Protein AF-A0A4Q5X4G0-F1 (afdb_monomer_lite)

Foldseek 3Di:
DDDDALLRLLVQLVPQPCLQLQLQLLQVLLLVCLVVLPLCFLPQVDAQDPVNVVSLVVSVQDQVSQQGPLGGQSCSRGRNDPDPSNLSVSLSSPLLSCLVVPDPDLLSLLLVLLSQLSCVQRYSHHNLSNNCSRNPVNSLSNLVSLLCCLACVCVSPVPDDDSSNLSSLLSLLPDPDPSSLVSLVCQLPRHPDPSSVCSSVCLPVPPQVKWKFFWDDDDDDPVVVVVCVVVCVVVVVVVVVVCQCVVFVWTWIWIWGQHPQGIKIWIFTDTNNDTPDIDIDHAGLVQWPDKDKDQPCLCVLQVQLVVLQVQLQVVLVVLVVVQVPDVVGDPVSPVVSVVSNVRSNVSSVCSNVVVVVVSQKIKMWTHGNDDDIIIGTRTGPVSSVVSVVVSVVVSVD

Sequence (397 aa):
MVVDSASEVVDKLRELPDIAALSGLVTRVSLASAVLRRPDLASKFHAPAAESLATLQAAGISAEQAQTPFGNPLTALEHGPEGPAERQLLGALLAIGVSKGLPEGEGGRDALAADLVWLATHTTIDALAFLDAALQEGASGMWEALAHVARDPEAIAPEFGRAEALIAAAAIAVSGSEVAHRARLHLSHAATDSGVRALASGAVTANAERLDGEMSLPPFGPVVTALLTVTLVLFALQVGRVVLRWVLAFKRPASISIGPNGLELNQRTELLGKVLRERSIVVPLGSLVRVTRETRYARVGMYVGLVALVVGSYFGMGLFVDAIRVPGGSASLFGLAVLMMVLGLALDFTFSNAADTVRGKCRMLVVPQRGRVFCLGSLDPARADAMLSTIAEAARA

pLDDT: mean 90.98, std 9.26, range [45.53, 98.56]

Secondary structure (DSSP, 8-state):
-----HHHHHHHHHTSTTHHHHHHHHHHHHHHHHHTT-TTTT-TTSPPPHHHHHHHHHTT--TTTT-BTTB-HHHHHHH---SHHHHHHHHHHHHHHHHHSPPSSHHHHHHHHHHHHHHHHHSS---GGGHHHHHGGGHHHHHHHHHHHHH-HHHH-TT--HHHHHHHHHHHHH---HHHHHHHHHHHHH-SSHHHHHHHTTTTT-----EEEEE-PPPPPHHHHHHHHHTSHHHHHHHHHHHHHHHS--B-EEEEEEETTEEEEEEEEEETTEEEEEEEEEE-GGGEEEEEEEETTTTHHHHHHHHHHHHHHHHHHHHHHHHHHSTT--HHHHHHHHHHHHHHHHHHHHHHHHHHHGGG-EEEEEEESSSPPEEEEEE-HHHHHHHHHHHHHHTT-

Radius of gyration: 32.97 Å; chains: 1; bounding box: 91×42×92 Å

Structure (mmCIF, N/CA/C/O backbone):
data_AF-A0A4Q5X4G0-F1
#
_entry.id   AF-A0A4Q5X4G0-F1
#
loop_
_atom_site.group_PDB
_atom_site.id
_atom_site.type_symbol
_atom_site.label_atom_id
_atom_site.label_alt_id
_atom_site.label_comp_id
_atom_site.label_asym_id
_atom_site.label_entity_id
_atom_site.label_seq_id
_atom_site.pdbx_PDB_ins_code
_atom_site.Cartn_x
_atom_site.Cartn_y
_atom_site.Cartn_z
_atom_site.occupancy
_atom_site.B_iso_or_equiv
_atom_site.auth_seq_id
_atom_site.auth_comp_id
_atom_site.auth_asym_id
_atom_site.auth_atom_id
_atom_site.pdbx_PDB_model_num
ATOM 1 N N . MET A 1 1 ? 11.610 4.024 13.583 1.00 51.12 1 MET A N 1
ATOM 2 C CA . MET A 1 1 ? 10.981 2.935 14.350 1.00 51.12 1 MET A CA 1
ATOM 3 C C . MET A 1 1 ? 10.129 2.172 13.355 1.00 51.12 1 MET A C 1
ATOM 5 O O . MET A 1 1 ? 9.289 2.804 12.723 1.00 51.12 1 MET A O 1
ATOM 9 N N . VAL A 1 2 ? 10.468 0.916 13.069 1.00 54.16 2 VAL A N 1
ATOM 10 C CA . VAL A 1 2 ? 9.677 0.085 12.148 1.00 54.16 2 VAL A CA 1
ATOM 11 C C . VAL A 1 2 ? 8.337 -0.167 12.834 1.00 54.16 2 VAL A C 1
ATOM 13 O O . VAL A 1 2 ? 8.312 -0.386 14.040 1.00 54.16 2 VAL A O 1
ATOM 16 N N . VAL A 1 3 ? 7.236 -0.007 12.106 1.00 70.94 3 VAL A N 1
ATOM 17 C CA . VAL A 1 3 ? 5.911 -0.327 12.637 1.00 70.94 3 VAL A CA 1
ATOM 18 C C . VAL A 1 3 ? 5.802 -1.846 12.611 1.00 70.94 3 VAL A C 1
ATOM 20 O O . VAL A 1 3 ? 5.804 -2.422 11.523 1.00 70.94 3 VAL A O 1
ATOM 23 N N . ASP A 1 4 ? 5.777 -2.472 13.787 1.00 84.81 4 ASP A N 1
ATOM 24 C CA . ASP A 1 4 ? 5.570 -3.916 13.916 1.00 84.81 4 ASP A CA 1
ATOM 25 C C . ASP A 1 4 ? 4.250 -4.306 13.231 1.00 84.81 4 ASP A C 1
ATOM 27 O O . ASP A 1 4 ? 3.275 -3.543 13.213 1.00 84.81 4 ASP A 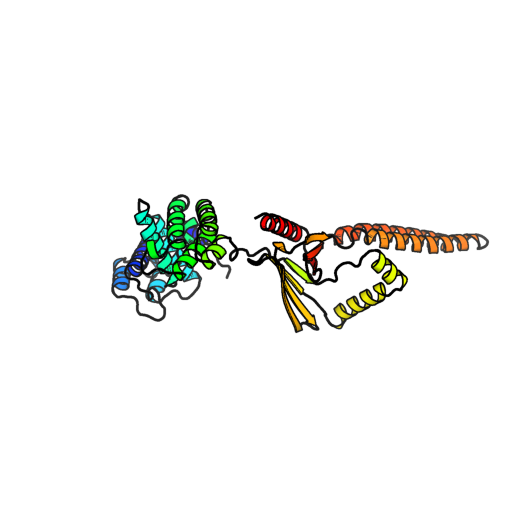O 1
ATOM 31 N N . SER A 1 5 ? 4.224 -5.496 12.631 1.00 92.81 5 SER A N 1
ATOM 32 C CA . SER A 1 5 ? 3.009 -6.010 11.989 1.00 92.81 5 SER A CA 1
ATOM 33 C C . SER A 1 5 ? 1.912 -6.290 13.026 1.00 92.81 5 SER A C 1
ATOM 35 O O . SER A 1 5 ? 2.205 -6.597 14.181 1.00 92.81 5 SER A O 1
ATOM 37 N N . ALA A 1 6 ? 0.637 -6.229 12.625 1.00 94.25 6 ALA A N 1
ATOM 38 C CA . ALA A 1 6 ? -0.484 -6.476 13.540 1.00 94.25 6 ALA A CA 1
ATOM 39 C C . ALA A 1 6 ? -0.409 -7.859 14.218 1.00 94.25 6 ALA A C 1
ATOM 41 O O . ALA A 1 6 ? -0.702 -7.974 15.407 1.00 94.25 6 ALA A O 1
ATOM 42 N N . SER A 1 7 ? 0.037 -8.890 13.489 1.00 95.00 7 SER A N 1
ATOM 43 C CA . SER A 1 7 ? 0.265 -10.233 14.035 1.00 95.00 7 SER A CA 1
ATOM 44 C C . SER A 1 7 ? 1.376 -10.251 15.080 1.00 95.00 7 SER A C 1
ATOM 46 O O . SER A 1 7 ? 1.183 -10.792 16.161 1.00 95.00 7 SER A O 1
ATOM 48 N N . GLU A 1 8 ? 2.502 -9.590 14.805 1.00 96.50 8 GLU A N 1
ATOM 49 C CA . GLU A 1 8 ? 3.636 -9.535 15.731 1.00 96.50 8 GLU A CA 1
ATOM 50 C C . GLU A 1 8 ? 3.281 -8.821 17.042 1.00 96.50 8 GLU A C 1
ATOM 52 O O . GLU A 1 8 ? 3.677 -9.271 18.117 1.00 96.50 8 GLU A O 1
ATOM 57 N N . VAL A 1 9 ? 2.501 -7.735 16.972 1.00 97.25 9 VAL A N 1
ATOM 58 C CA . VAL A 1 9 ? 2.007 -7.033 18.167 1.00 97.25 9 VAL A CA 1
ATOM 59 C C . VAL A 1 9 ? 1.114 -7.953 19.003 1.00 97.25 9 VAL A C 1
ATOM 61 O O . VAL A 1 9 ? 1.312 -8.063 20.212 1.00 97.25 9 VAL A O 1
ATOM 64 N N . VAL A 1 10 ? 0.150 -8.637 18.376 1.00 97.81 10 VAL A N 1
ATOM 65 C CA . VAL A 1 10 ? -0.770 -9.550 19.079 1.00 97.81 10 VAL A CA 1
ATOM 66 C C . VAL A 1 10 ? -0.021 -10.727 19.705 1.00 97.81 10 VAL A C 1
ATOM 68 O O . VAL A 1 10 ? -0.294 -11.062 20.857 1.00 97.81 10 VAL A O 1
ATOM 71 N N . ASP A 1 11 ? 0.938 -11.321 18.996 1.00 97.50 11 ASP A N 1
ATOM 72 C CA . ASP A 1 11 ? 1.715 -12.458 19.497 1.00 97.50 11 ASP A CA 1
ATOM 73 C C . ASP A 1 11 ? 2.580 -12.056 20.700 1.00 97.50 11 ASP A C 1
ATOM 75 O O . ASP A 1 11 ? 2.493 -12.693 21.750 1.00 97.50 11 ASP A O 1
ATOM 79 N N . LYS A 1 12 ? 3.299 -10.926 20.620 1.00 97.25 12 LYS A N 1
ATOM 80 C CA . LYS A 1 12 ? 4.067 -10.377 21.755 1.00 97.25 12 LYS A CA 1
ATOM 81 C C . LYS A 1 12 ? 3.184 -10.086 22.972 1.00 97.25 12 LYS A C 1
ATOM 83 O O . LYS A 1 12 ? 3.607 -10.289 24.107 1.00 97.25 12 LYS A O 1
ATOM 88 N N . LEU A 1 13 ? 1.958 -9.601 22.765 1.00 97.75 13 LEU A N 1
ATOM 89 C CA . LEU A 1 13 ? 1.029 -9.329 23.866 1.00 97.75 13 LEU A CA 1
ATOM 90 C C . LEU A 1 13 ? 0.470 -10.609 24.499 1.00 97.75 13 LEU A C 1
ATOM 92 O O . LEU A 1 13 ? 0.246 -10.631 25.708 1.00 97.75 13 LEU A O 1
ATOM 96 N N . ARG A 1 14 ? 0.263 -11.679 23.723 1.00 97.69 14 ARG A N 1
ATOM 97 C CA . ARG A 1 14 ? -0.199 -12.980 24.242 1.00 97.69 14 ARG A CA 1
ATOM 98 C C . ARG A 1 14 ? 0.809 -13.648 25.178 1.00 97.69 14 ARG A C 1
ATOM 100 O O . ARG A 1 14 ? 0.390 -14.430 26.026 1.00 97.69 14 ARG A O 1
ATOM 107 N N . GLU A 1 15 ? 2.093 -13.327 25.051 1.00 97.56 15 GLU A N 1
ATOM 108 C CA . GLU A 1 15 ? 3.161 -13.837 25.922 1.00 97.56 15 GLU A CA 1
ATOM 109 C C . GLU A 1 15 ? 3.197 -13.164 27.308 1.00 97.56 15 GLU A C 1
ATOM 111 O O . GLU A 1 15 ? 3.888 -13.645 28.208 1.00 97.56 15 GLU A O 1
ATOM 116 N N . LEU A 1 16 ? 2.455 -12.068 27.515 1.00 97.00 16 LEU A N 1
ATOM 117 C CA . LEU A 1 16 ? 2.447 -11.351 28.792 1.00 97.00 16 LEU A CA 1
ATOM 118 C C . LEU A 1 16 ? 1.665 -12.118 29.876 1.00 97.00 16 LEU A C 1
ATOM 120 O O . LEU A 1 16 ? 0.558 -12.593 29.611 1.00 97.00 16 LEU A O 1
ATOM 124 N N . PRO A 1 17 ? 2.165 -12.169 31.127 1.00 96.31 17 PRO A N 1
ATOM 125 C CA . PRO A 1 17 ? 1.520 -12.917 32.210 1.00 96.31 17 PRO A CA 1
ATOM 126 C C . PRO A 1 17 ? 0.115 -12.390 32.545 1.00 96.31 17 PRO A C 1
ATOM 128 O O . PRO A 1 17 ? -0.812 -13.173 32.740 1.00 96.31 17 PRO A O 1
ATOM 131 N N . ASP A 1 18 ? -0.070 -11.068 32.527 1.00 95.94 18 ASP A N 1
ATOM 132 C CA . ASP A 1 18 ? -1.321 -10.405 32.920 1.00 95.94 18 ASP A CA 1
ATOM 133 C C . ASP A 1 18 ? -2.238 -10.074 31.727 1.00 95.94 18 ASP A C 1
ATOM 135 O O . ASP A 1 18 ? -3.196 -9.304 31.849 1.00 95.94 18 ASP A O 1
ATOM 139 N N . ILE A 1 19 ? -1.997 -10.677 30.554 1.00 97.06 19 ILE A N 1
ATOM 140 C CA . ILE A 1 19 ? -2.736 -10.361 29.322 1.00 97.06 19 ILE A CA 1
ATOM 141 C C . ILE A 1 19 ? -4.250 -10.521 29.476 1.00 97.06 19 ILE A C 1
ATOM 143 O O . ILE A 1 19 ? -5.022 -9.740 28.920 1.00 97.06 19 ILE A O 1
ATOM 147 N N . ALA A 1 20 ? -4.715 -11.518 30.233 1.00 96.75 20 ALA A N 1
ATOM 148 C CA . ALA A 1 20 ? -6.142 -11.736 30.450 1.00 96.75 20 ALA A CA 1
ATOM 149 C C . ALA A 1 20 ? -6.799 -10.595 31.235 1.00 96.75 20 ALA A C 1
ATOM 151 O O . ALA A 1 20 ? -7.886 -10.158 30.859 1.00 96.75 20 ALA A O 1
ATOM 152 N N . ALA A 1 21 ? -6.121 -10.088 32.264 1.00 96.31 21 ALA A N 1
ATOM 153 C CA . ALA A 1 21 ? -6.608 -8.970 33.057 1.00 96.31 21 ALA A CA 1
ATOM 154 C C . ALA A 1 21 ? -6.594 -7.671 32.234 1.00 96.31 21 ALA A C 1
ATOM 156 O O . ALA A 1 21 ? -7.606 -6.974 32.172 1.00 96.31 21 ALA A O 1
ATOM 157 N N . LEU A 1 22 ? -5.494 -7.401 31.521 1.00 97.44 22 LEU A N 1
ATOM 158 C CA . LEU A 1 22 ? -5.335 -6.196 30.700 1.00 97.44 22 LEU A CA 1
ATOM 159 C C . LEU A 1 22 ? -6.322 -6.148 29.524 1.00 97.44 22 LEU A C 1
ATOM 161 O O . LEU A 1 22 ? -7.029 -5.157 29.353 1.00 97.44 22 LEU A O 1
ATOM 165 N N . SER A 1 23 ? -6.425 -7.225 28.738 1.00 97.69 23 SER A N 1
ATOM 166 C CA . SER A 1 23 ? -7.367 -7.292 27.605 1.00 97.69 23 SER A CA 1
ATOM 167 C C . SER A 1 23 ? -8.828 -7.218 28.057 1.00 97.69 23 SER A C 1
ATOM 169 O O . SER A 1 23 ? -9.629 -6.524 27.430 1.00 97.69 23 SER A O 1
ATOM 171 N N . GLY A 1 24 ? -9.178 -7.870 29.172 1.00 96.94 24 GLY A N 1
ATOM 172 C CA . GLY A 1 24 ? -10.520 -7.798 29.751 1.00 96.94 24 GLY A CA 1
ATOM 173 C C . GLY A 1 24 ? -10.879 -6.394 30.244 1.00 96.94 24 GLY A C 1
ATOM 174 O O . GLY A 1 24 ? -12.004 -5.939 30.033 1.00 96.94 24 GLY A O 1
ATOM 175 N N . LEU A 1 25 ? -9.922 -5.689 30.852 1.00 96.94 25 LEU A N 1
ATOM 176 C CA . LEU A 1 25 ? -10.090 -4.308 31.297 1.00 96.94 25 LEU A CA 1
ATOM 177 C C . LEU A 1 25 ? -10.302 -3.349 30.119 1.00 96.94 25 LEU A C 1
ATOM 179 O O . LEU A 1 25 ? -11.301 -2.631 30.105 1.00 96.94 25 LEU A O 1
ATOM 183 N N . VAL A 1 26 ? -9.410 -3.378 29.120 1.00 97.44 26 VAL A N 1
ATOM 184 C CA . VAL A 1 26 ? -9.527 -2.540 27.912 1.00 97.44 26 VAL A CA 1
ATOM 185 C C . VAL A 1 26 ? -10.861 -2.802 27.217 1.00 97.44 26 VAL A C 1
ATOM 187 O O . VAL A 1 26 ? -11.591 -1.864 26.922 1.00 97.44 26 VAL A O 1
ATOM 190 N N . THR A 1 27 ? -11.238 -4.072 27.048 1.00 97.69 27 THR A N 1
ATOM 191 C CA . THR A 1 27 ? -12.514 -4.446 26.418 1.00 97.69 27 THR A CA 1
ATOM 192 C C . THR A 1 27 ? -13.712 -3.881 27.167 1.00 97.69 27 THR A C 1
ATOM 194 O O . THR A 1 27 ? -14.591 -3.282 26.554 1.00 97.69 27 THR A O 1
ATOM 197 N N . ARG A 1 28 ? -13.741 -4.015 28.498 1.00 96.19 28 ARG A N 1
ATOM 198 C CA . ARG A 1 28 ? -14.851 -3.512 29.316 1.00 96.19 28 ARG A CA 1
ATOM 199 C C . ARG A 1 28 ? -14.986 -1.995 29.221 1.00 96.19 28 ARG A C 1
ATOM 201 O O . ARG A 1 28 ? -16.094 -1.509 29.030 1.00 96.19 28 ARG A O 1
ATOM 208 N N . VAL A 1 29 ? -13.879 -1.261 29.348 1.00 96.19 29 VAL A N 1
ATOM 209 C CA . VAL A 1 29 ? -13.884 0.209 29.293 1.00 96.19 29 VAL A CA 1
ATOM 210 C C . VAL A 1 29 ? -14.259 0.696 27.892 1.00 96.19 29 VAL A C 1
ATOM 212 O O . VAL A 1 29 ? -15.131 1.553 27.759 1.00 96.19 29 VAL A O 1
ATOM 215 N N . SER A 1 30 ? -13.655 0.132 26.844 1.00 96.75 30 SER A N 1
ATOM 216 C CA . SER A 1 30 ? -13.918 0.536 25.462 1.00 96.75 30 SER A CA 1
ATOM 217 C C . SER A 1 30 ? -15.352 0.238 25.031 1.00 96.75 30 SER A C 1
ATOM 219 O O . SER A 1 30 ? -16.020 1.137 24.527 1.00 96.75 30 SER A O 1
ATOM 221 N N . LEU A 1 31 ? -15.861 -0.975 25.267 1.00 97.12 31 LEU A N 1
ATOM 222 C CA . LEU A 1 31 ? -17.229 -1.322 24.873 1.00 97.12 31 LEU A CA 1
ATOM 223 C C . LEU A 1 31 ? -18.277 -0.566 25.701 1.00 97.12 31 LEU A C 1
ATOM 225 O O . LEU A 1 31 ? -19.275 -0.125 25.143 1.00 97.12 31 LEU A O 1
ATOM 229 N N . ALA A 1 32 ? -18.040 -0.318 26.996 1.00 95.69 32 ALA A N 1
ATOM 230 C CA . ALA A 1 32 ? -18.936 0.530 27.788 1.00 95.69 32 ALA A CA 1
ATOM 231 C C . ALA A 1 32 ? -19.016 1.961 27.225 1.00 95.69 32 ALA A C 1
ATOM 233 O O . ALA A 1 32 ? -20.103 2.528 27.112 1.00 95.69 32 ALA A O 1
ATOM 234 N N . SER A 1 33 ? -17.881 2.534 26.819 1.00 94.81 33 SER A N 1
ATOM 235 C CA . SER A 1 33 ? -17.853 3.842 26.158 1.00 94.81 33 SER A CA 1
ATOM 236 C C . SER A 1 33 ? -18.517 3.832 24.783 1.00 94.81 33 SER A C 1
ATOM 238 O O . SER A 1 33 ? -19.164 4.818 24.435 1.00 94.81 33 SER A O 1
ATOM 240 N N . ALA A 1 34 ? -18.395 2.739 24.023 1.00 96.19 34 ALA A N 1
ATOM 241 C CA . ALA A 1 34 ? -19.068 2.578 22.737 1.00 96.19 34 ALA A CA 1
ATOM 242 C C . ALA A 1 34 ? -20.590 2.574 22.902 1.00 96.19 34 ALA A C 1
ATOM 244 O O . ALA A 1 34 ? -21.273 3.346 22.231 1.00 96.19 34 ALA A O 1
ATOM 245 N N . VAL A 1 35 ? -21.107 1.793 23.856 1.00 96.00 35 VAL A N 1
ATOM 246 C CA . VAL A 1 35 ? -22.540 1.728 24.191 1.00 96.00 35 VAL A CA 1
ATOM 247 C C . VAL A 1 35 ? -23.080 3.096 24.617 1.00 96.00 35 VAL A C 1
ATOM 249 O O . VAL A 1 35 ? -24.188 3.474 24.248 1.00 96.00 35 VAL A O 1
ATOM 252 N N . LEU A 1 36 ? -22.288 3.870 25.365 1.00 95.50 36 LEU A N 1
ATOM 253 C CA . LEU A 1 36 ? -22.647 5.225 25.800 1.00 95.50 36 LEU A CA 1
ATOM 254 C C . LEU A 1 36 ? -22.315 6.316 24.769 1.00 95.50 36 LEU A C 1
ATOM 256 O O . LEU A 1 36 ? -22.555 7.492 25.045 1.00 95.50 36 LEU A O 1
ATOM 260 N N . ARG A 1 37 ? -21.754 5.941 23.611 1.00 94.88 37 ARG A N 1
ATOM 261 C CA . ARG A 1 37 ? -21.344 6.833 22.518 1.00 94.88 37 ARG A CA 1
ATOM 262 C C . ARG A 1 37 ? -20.483 8.011 23.007 1.00 94.88 37 ARG A C 1
ATOM 264 O O . ARG A 1 37 ? -20.737 9.164 22.666 1.00 94.88 37 ARG A O 1
ATOM 271 N N . ARG A 1 38 ? -19.469 7.716 23.831 1.00 92.75 38 ARG A N 1
ATOM 272 C CA . ARG A 1 38 ? -18.552 8.685 24.471 1.00 92.75 38 ARG A CA 1
ATOM 273 C C . ARG A 1 38 ? -17.273 8.921 23.645 1.00 92.75 38 ARG A C 1
ATOM 275 O O . ARG A 1 38 ? -16.342 8.117 23.750 1.00 92.75 38 ARG A O 1
ATOM 282 N N . PRO A 1 39 ? -17.202 9.963 22.787 1.00 92.50 39 PRO A N 1
ATOM 283 C CA . PRO A 1 39 ? -16.061 10.169 21.881 1.00 92.50 39 PRO A CA 1
ATOM 284 C C . PRO A 1 39 ? -14.788 10.619 22.615 1.00 92.50 39 PRO A C 1
ATOM 286 O O . PRO A 1 39 ? -13.704 10.663 22.042 1.00 92.50 39 PRO A O 1
ATOM 289 N N . ASP A 1 40 ? -14.912 10.969 23.892 1.00 90.38 40 ASP A N 1
ATOM 290 C CA . ASP A 1 40 ? -13.842 11.426 24.768 1.00 90.38 40 ASP A CA 1
ATOM 291 C C . ASP A 1 40 ? -13.033 10.287 25.408 1.00 90.38 40 ASP A C 1
ATOM 293 O O . ASP A 1 40 ? -12.063 10.555 26.122 1.00 90.38 40 ASP A O 1
ATOM 297 N N . LEU A 1 41 ? -13.377 9.021 25.131 1.00 90.88 41 LEU A N 1
ATOM 298 C CA . LEU A 1 41 ? -12.594 7.870 25.576 1.00 90.88 41 LEU A CA 1
ATOM 299 C C . LEU A 1 41 ? -11.127 8.010 25.145 1.00 90.88 41 LEU A C 1
ATOM 301 O O . LEU A 1 41 ? -10.825 8.117 23.955 1.00 90.88 41 LEU A O 1
ATOM 305 N N . ALA A 1 42 ? -10.220 7.938 26.125 1.00 84.88 42 ALA A N 1
ATOM 306 C CA . ALA A 1 42 ? -8.780 8.045 25.907 1.00 84.88 42 ALA A CA 1
ATOM 307 C C . ALA A 1 42 ? -8.403 9.318 25.111 1.00 84.88 42 ALA A C 1
ATOM 309 O O . ALA A 1 42 ? -7.521 9.311 24.248 1.00 84.88 42 ALA A O 1
ATOM 310 N N . SER A 1 43 ? -9.101 10.426 25.372 1.00 86.94 43 SER A N 1
ATOM 311 C CA . SER A 1 43 ? -8.778 11.735 24.810 1.00 86.94 43 SER A CA 1
ATOM 312 C C . SER A 1 43 ? -7.747 12.450 25.676 1.00 86.94 43 SER A C 1
ATOM 314 O O . SER A 1 43 ? -7.952 12.642 26.869 1.00 86.94 43 SER A O 1
ATOM 316 N N . LYS A 1 44 ? -6.687 12.974 25.052 1.00 80.88 44 LYS A N 1
ATOM 317 C CA . LYS A 1 44 ? -5.699 13.837 25.729 1.00 80.88 44 LYS A CA 1
ATOM 318 C C . LYS A 1 44 ? -6.286 15.138 26.272 1.00 80.88 44 LYS A C 1
ATOM 320 O O . LYS A 1 44 ? -5.638 15.841 27.042 1.00 80.88 44 LYS A O 1
ATOM 325 N N . PHE A 1 45 ? -7.473 15.507 25.804 1.00 82.69 45 PHE A N 1
ATOM 326 C CA . PHE A 1 45 ? -8.072 16.803 26.086 1.00 82.69 45 PHE A CA 1
ATOM 327 C C . PHE A 1 45 ? -9.165 16.735 27.147 1.00 82.69 45 PHE A C 1
ATOM 329 O O . PHE A 1 45 ? -9.685 17.788 27.512 1.00 82.69 45 PHE A O 1
ATOM 336 N N . HIS A 1 46 ? -9.614 15.546 27.553 1.00 83.00 46 HIS A N 1
ATOM 337 C CA . HIS A 1 46 ? -10.790 15.379 28.410 1.00 83.00 46 HIS A CA 1
ATOM 338 C C . HIS A 1 46 ? -10.436 14.467 29.581 1.00 83.00 46 HIS A C 1
ATOM 340 O O . HIS A 1 46 ? -9.687 13.508 29.424 1.00 83.00 46 HIS A O 1
ATOM 346 N N . ALA A 1 47 ? -10.956 14.786 30.767 1.00 80.94 47 ALA A N 1
ATOM 347 C CA . ALA A 1 47 ? -10.783 13.915 31.918 1.00 80.94 47 ALA A CA 1
ATOM 348 C C . ALA A 1 47 ? -11.539 12.597 31.676 1.00 80.94 47 ALA A C 1
ATOM 350 O O . ALA A 1 47 ? -12.669 12.642 31.182 1.00 80.94 47 ALA A O 1
ATOM 351 N N . PRO A 1 48 ? -10.963 11.440 32.039 1.00 80.38 48 PRO A N 1
ATOM 352 C CA . PRO A 1 48 ? -11.647 10.166 31.893 1.00 80.38 48 PRO A CA 1
ATOM 353 C C . PRO A 1 48 ? -12.936 10.165 32.718 1.00 80.38 48 PRO A C 1
ATOM 355 O O . PRO A 1 48 ? -12.985 10.676 33.842 1.00 80.38 48 PRO A O 1
ATOM 358 N N . ALA A 1 49 ? -13.994 9.575 32.163 1.00 80.81 49 ALA A N 1
ATOM 359 C CA . ALA A 1 49 ? -15.265 9.455 32.860 1.00 80.81 49 ALA A CA 1
ATOM 360 C C . ALA A 1 49 ? -15.087 8.727 34.206 1.00 80.81 49 ALA A C 1
ATOM 362 O O . ALA A 1 49 ? -14.338 7.751 34.304 1.00 80.81 49 ALA A O 1
ATOM 363 N N . ALA A 1 50 ? -15.814 9.168 35.238 1.00 80.25 50 ALA A N 1
ATOM 364 C CA . ALA A 1 50 ? -15.708 8.610 36.590 1.00 80.25 50 ALA A CA 1
ATOM 365 C C . ALA A 1 50 ? -15.941 7.087 36.632 1.00 80.25 50 ALA A C 1
ATOM 367 O O . ALA A 1 50 ? -15.295 6.381 37.400 1.00 80.25 50 ALA A O 1
ATOM 368 N N . GLU A 1 51 ? -16.820 6.569 35.771 1.00 83.25 51 GLU A N 1
ATOM 369 C CA . GLU A 1 51 ? -17.086 5.132 35.621 1.00 83.25 51 GLU A CA 1
ATOM 370 C C . GLU A 1 51 ? -15.879 4.367 35.058 1.00 83.25 51 GLU A C 1
ATOM 372 O O . GLU A 1 51 ? -15.564 3.271 35.529 1.00 83.25 51 GLU A O 1
ATOM 377 N N . SER A 1 52 ? -15.169 4.951 34.087 1.00 83.19 52 SER A N 1
ATOM 378 C CA . SER A 1 52 ? -13.943 4.374 33.529 1.00 83.19 52 SER A CA 1
ATOM 379 C C . SER A 1 52 ? -12.850 4.334 34.592 1.00 83.19 52 SER A C 1
ATOM 381 O O . SER A 1 52 ? -12.248 3.286 34.800 1.00 83.19 52 SER A O 1
ATOM 383 N N . LEU A 1 53 ? -12.664 5.428 35.339 1.00 82.31 53 LEU A N 1
ATOM 384 C CA . LEU A 1 53 ? -11.726 5.484 36.466 1.00 82.31 53 LEU A CA 1
ATOM 385 C C . LEU A 1 53 ? -12.062 4.464 37.560 1.00 82.31 53 LEU A C 1
ATOM 387 O O . LEU A 1 53 ? -11.178 3.746 38.020 1.00 82.31 53 LEU A O 1
ATOM 391 N N . ALA A 1 54 ? -13.334 4.349 37.947 1.00 88.06 54 ALA A N 1
ATOM 392 C CA . ALA A 1 54 ? -13.767 3.360 38.930 1.00 88.06 54 ALA A CA 1
ATOM 393 C C . ALA A 1 54 ? -13.498 1.926 38.446 1.00 88.06 54 ALA A C 1
ATOM 395 O O . ALA A 1 54 ? -13.070 1.077 39.224 1.00 88.06 54 ALA A O 1
ATOM 396 N N . THR A 1 55 ? -13.692 1.663 37.151 1.00 88.25 55 THR A N 1
ATOM 397 C CA . THR A 1 55 ? -13.399 0.359 36.538 1.00 88.25 55 THR A CA 1
ATOM 398 C C . THR A 1 55 ? -11.899 0.053 36.541 1.00 88.25 55 THR A C 1
ATOM 400 O O . THR A 1 55 ? -11.514 -1.073 36.858 1.00 88.25 55 THR A O 1
ATOM 403 N N . LEU A 1 56 ? -11.057 1.047 36.237 1.00 84.50 56 LEU A N 1
ATOM 404 C CA . LEU A 1 56 ? -9.596 0.937 36.297 1.00 84.50 56 LEU A CA 1
ATOM 405 C C . LEU A 1 56 ? -9.125 0.635 37.727 1.00 84.50 56 LEU A C 1
ATOM 407 O O . LEU A 1 56 ? -8.369 -0.309 37.943 1.00 84.50 56 LEU A O 1
ATOM 411 N N . GLN A 1 57 ? -9.642 1.367 38.716 1.00 88.94 57 GLN A N 1
ATOM 412 C CA . GLN A 1 57 ? -9.315 1.166 40.131 1.00 88.94 57 GLN A CA 1
ATOM 413 C C . GLN A 1 57 ? -9.778 -0.203 40.646 1.00 88.94 57 GLN A C 1
ATOM 415 O O . GLN A 1 57 ? -9.035 -0.886 41.351 1.00 88.94 57 GLN A O 1
ATOM 420 N N . ALA A 1 58 ? -10.981 -0.639 40.263 1.00 91.62 58 ALA A N 1
ATOM 421 C CA . ALA A 1 58 ? -11.536 -1.928 40.669 1.00 91.62 58 ALA A CA 1
ATOM 422 C C . ALA A 1 58 ? -10.786 -3.132 40.074 1.00 91.62 58 ALA A C 1
ATOM 424 O O . ALA A 1 58 ? -10.883 -4.231 40.618 1.00 91.62 58 ALA A O 1
ATOM 425 N N . ALA A 1 59 ? -10.041 -2.949 38.978 1.00 91.19 59 ALA A N 1
ATOM 426 C CA . ALA A 1 59 ? -9.239 -4.016 38.386 1.00 91.19 59 ALA A CA 1
ATOM 427 C C . ALA A 1 59 ? -8.048 -4.422 39.269 1.00 91.19 59 ALA A C 1
ATOM 429 O O . ALA A 1 59 ? -7.560 -5.542 39.140 1.00 91.19 59 ALA A O 1
ATOM 430 N N . GLY A 1 60 ? -7.584 -3.534 40.160 1.00 93.19 60 GLY A N 1
ATOM 431 C CA . GLY A 1 60 ? -6.478 -3.813 41.080 1.00 93.19 60 GLY A CA 1
ATOM 432 C C . GLY A 1 60 ? -5.125 -4.053 40.399 1.00 93.19 60 GLY A C 1
ATOM 433 O O . GLY A 1 60 ? -4.219 -4.582 41.036 1.00 93.19 60 GLY A O 1
ATOM 434 N N . ILE A 1 61 ? -4.990 -3.689 39.121 1.00 94.62 61 ILE A N 1
ATOM 435 C CA . ILE A 1 61 ? -3.754 -3.828 38.343 1.00 94.62 61 ILE A CA 1
ATOM 436 C C . ILE A 1 61 ? -2.884 -2.603 38.622 1.00 94.62 61 ILE A C 1
ATOM 438 O O . ILE A 1 61 ? -3.328 -1.471 38.425 1.00 94.62 61 ILE A O 1
ATOM 442 N N . SER A 1 62 ? -1.652 -2.808 39.084 1.00 94.50 62 SER A N 1
ATOM 443 C CA . SER A 1 62 ? -0.720 -1.698 39.285 1.00 94.50 62 SER A CA 1
ATOM 444 C C . SER A 1 62 ? -0.180 -1.175 37.949 1.00 94.50 62 SER A C 1
ATOM 446 O O . SER A 1 62 ? -0.105 -1.902 36.956 1.00 94.50 62 SER A O 1
ATOM 448 N N . ALA A 1 63 ? 0.260 0.087 37.920 1.00 94.06 63 ALA A N 1
ATOM 449 C CA . ALA A 1 63 ? 0.915 0.653 36.739 1.00 94.06 63 ALA A CA 1
ATOM 450 C C . ALA A 1 63 ? 2.140 -0.176 36.306 1.00 94.06 63 ALA A C 1
ATOM 452 O O . ALA A 1 63 ? 2.371 -0.354 35.116 1.00 94.06 63 ALA A O 1
ATOM 453 N N . GLU A 1 64 ? 2.886 -0.738 37.257 1.00 94.88 64 GLU A N 1
ATOM 454 C CA . GLU A 1 64 ? 4.055 -1.582 36.988 1.00 94.88 64 GLU A CA 1
ATOM 455 C C . GLU A 1 64 ? 3.668 -2.908 36.316 1.00 94.88 64 GLU A C 1
ATOM 457 O O . GLU A 1 64 ? 4.329 -3.325 35.367 1.00 94.88 64 GLU A O 1
ATOM 462 N N . GLN A 1 65 ? 2.570 -3.538 36.750 1.00 94.94 65 GLN A N 1
ATOM 463 C CA . GLN A 1 65 ? 2.033 -4.764 36.137 1.00 94.94 65 GLN A CA 1
ATOM 464 C C . GLN A 1 65 ? 1.491 -4.519 34.727 1.00 94.94 65 GLN A C 1
ATOM 466 O O . GLN A 1 65 ? 1.556 -5.387 33.862 1.00 94.94 65 GLN A O 1
ATOM 471 N N . ALA A 1 66 ? 0.965 -3.321 34.481 1.00 96.69 66 ALA A N 1
ATOM 472 C CA . ALA A 1 66 ? 0.440 -2.941 33.180 1.00 96.69 66 ALA A CA 1
ATOM 473 C C . ALA A 1 66 ? 1.534 -2.562 32.163 1.00 96.69 66 ALA A C 1
ATOM 475 O O . ALA A 1 66 ? 1.223 -2.303 31.001 1.00 96.69 66 ALA A O 1
ATOM 476 N N . GLN A 1 67 ? 2.811 -2.517 32.553 1.00 97.81 67 GLN A N 1
ATOM 477 C CA . GLN A 1 67 ? 3.877 -2.105 31.647 1.00 97.81 67 GLN A CA 1
ATOM 478 C C . GLN A 1 67 ? 4.132 -3.155 30.554 1.00 97.81 67 GLN A C 1
ATOM 480 O O . GLN A 1 67 ? 4.490 -4.297 30.831 1.00 97.81 67 GLN A O 1
ATOM 485 N N . THR A 1 68 ? 4.017 -2.745 29.289 1.00 97.12 68 THR A N 1
ATOM 486 C CA . THR A 1 68 ? 4.296 -3.591 28.116 1.00 97.12 68 THR A CA 1
ATOM 487 C C . THR A 1 68 ? 5.420 -2.994 27.255 1.00 97.12 68 THR A C 1
ATOM 489 O O . THR A 1 68 ? 5.768 -1.819 27.427 1.00 97.12 68 THR A O 1
ATOM 492 N N . PRO A 1 69 ? 5.965 -3.744 26.274 1.00 96.19 69 PRO A N 1
ATOM 493 C CA . PRO A 1 69 ? 6.901 -3.196 25.287 1.00 96.19 69 PRO A CA 1
ATOM 494 C C . PRO A 1 69 ? 6.327 -2.047 24.441 1.00 96.19 69 PRO A C 1
ATOM 496 O O . PRO A 1 69 ? 7.088 -1.268 23.873 1.00 96.19 69 PRO A O 1
ATOM 499 N N . PHE A 1 70 ? 4.998 -1.937 24.355 1.00 96.44 70 PHE A N 1
ATOM 500 C CA . PHE A 1 70 ? 4.295 -0.952 23.528 1.00 96.44 70 PHE A CA 1
ATOM 501 C C . PHE A 1 70 ? 3.748 0.241 24.325 1.00 96.44 70 PHE A C 1
ATOM 503 O O . PHE A 1 70 ? 3.124 1.125 23.740 1.00 96.44 70 PHE A O 1
ATOM 510 N N . GLY A 1 71 ? 3.975 0.272 25.643 1.00 96.75 71 GLY A N 1
ATOM 511 C CA . GLY A 1 71 ? 3.481 1.307 26.552 1.00 96.75 71 GLY A CA 1
ATOM 512 C C . GLY A 1 71 ? 2.660 0.740 27.708 1.00 96.75 71 GLY A C 1
ATOM 513 O O . GLY A 1 71 ? 2.693 -0.463 27.982 1.00 96.75 71 GLY A O 1
ATOM 514 N N . ASN A 1 72 ? 1.931 1.618 28.394 1.00 97.62 72 ASN A N 1
ATOM 515 C CA . ASN A 1 72 ? 1.103 1.265 29.542 1.00 97.62 72 ASN A CA 1
ATOM 516 C C . ASN A 1 72 ? -0.384 1.520 29.223 1.00 97.62 72 ASN A C 1
ATOM 518 O O . ASN A 1 72 ? -0.771 2.677 29.046 1.00 97.62 72 ASN A O 1
ATOM 522 N N . PRO A 1 73 ? -1.238 0.482 29.147 1.00 97.00 73 PRO A N 1
ATOM 523 C CA . PRO A 1 73 ? -2.636 0.640 28.772 1.00 97.00 73 PRO A CA 1
ATOM 524 C C . PRO A 1 73 ? -3.453 1.388 29.833 1.00 97.00 73 PRO A C 1
ATOM 526 O O . PRO A 1 73 ? -4.440 2.018 29.468 1.00 97.00 73 PRO A O 1
ATOM 529 N N . LEU A 1 74 ? -3.055 1.372 31.115 1.00 96.06 74 LEU A N 1
ATOM 530 C CA . LEU A 1 74 ? -3.727 2.162 32.156 1.00 96.06 74 LEU A CA 1
ATOM 531 C C . LEU A 1 74 ? -3.489 3.651 31.910 1.00 96.06 74 LEU A C 1
ATOM 533 O O . LEU A 1 74 ? -4.442 4.413 31.766 1.00 96.06 74 LEU A O 1
ATOM 537 N N . THR A 1 75 ? -2.222 4.039 31.746 1.00 95.50 75 THR A N 1
ATOM 538 C CA . THR A 1 75 ? -1.849 5.423 31.438 1.00 95.50 75 THR A CA 1
ATOM 539 C C . THR A 1 75 ? -2.512 5.906 30.150 1.00 95.50 75 THR A C 1
ATOM 541 O O . THR A 1 75 ? -3.053 7.010 30.125 1.00 95.50 75 THR A O 1
ATOM 544 N N . ALA A 1 76 ? -2.527 5.070 29.105 1.00 96.19 76 ALA A N 1
ATOM 545 C CA . ALA A 1 76 ? -3.125 5.409 27.816 1.00 96.19 76 ALA A CA 1
ATOM 546 C C . ALA A 1 76 ? -4.661 5.527 27.873 1.00 96.19 76 ALA A C 1
ATOM 548 O O . ALA A 1 76 ? -5.226 6.348 27.156 1.00 96.19 76 ALA A O 1
ATOM 549 N N . LEU A 1 77 ? -5.353 4.753 28.718 1.00 95.06 77 LEU A N 1
ATOM 550 C CA . LEU A 1 77 ? -6.799 4.912 28.935 1.00 95.06 77 LEU A CA 1
ATOM 551 C C . LEU A 1 77 ? -7.132 6.166 29.756 1.00 95.06 77 LEU A C 1
ATOM 553 O O . LEU A 1 77 ? -8.152 6.802 29.497 1.00 95.06 77 LEU A O 1
ATOM 557 N N . GLU A 1 78 ? -6.287 6.526 30.725 1.00 92.44 78 GLU A N 1
ATOM 558 C CA . GLU A 1 78 ? -6.486 7.697 31.590 1.00 92.44 78 GLU A CA 1
ATOM 559 C C . GLU A 1 78 ? -6.175 9.022 30.888 1.00 92.44 78 GLU A C 1
ATOM 561 O O . GLU A 1 78 ? -6.932 9.980 31.025 1.00 92.44 78 GLU A O 1
ATOM 566 N N . HIS A 1 79 ? -5.071 9.080 30.142 1.00 93.06 79 HIS A N 1
ATOM 567 C CA . HIS A 1 79 ? -4.539 10.321 29.565 1.00 93.06 79 HIS A CA 1
ATOM 568 C C . HIS A 1 79 ? -4.651 10.374 28.038 1.00 93.06 79 HIS A C 1
ATOM 570 O O . HIS A 1 79 ? -4.301 11.380 27.423 1.00 93.06 79 HIS A O 1
ATOM 576 N N . GLY A 1 80 ? -5.129 9.298 27.416 1.00 94.19 80 GLY A N 1
ATOM 577 C CA . GLY A 1 80 ? -5.097 9.111 25.973 1.00 94.19 80 GLY A CA 1
ATOM 578 C C . GLY A 1 80 ? -3.735 8.640 25.453 1.00 94.19 80 GLY A C 1
ATOM 579 O O . GLY A 1 80 ? -2.700 8.985 26.022 1.00 94.19 80 GLY A O 1
ATOM 580 N N . PRO A 1 81 ? -3.696 7.878 24.344 1.00 95.56 81 PRO A N 1
ATOM 581 C CA . PRO A 1 81 ? -2.452 7.329 23.822 1.00 95.56 81 PRO A CA 1
ATOM 582 C C . PRO A 1 81 ? -1.534 8.439 23.299 1.00 95.56 81 PRO A C 1
ATOM 584 O O . PRO A 1 81 ? -1.917 9.269 22.463 1.00 95.56 81 PRO A O 1
ATOM 587 N N . GLU A 1 82 ? -0.285 8.450 23.754 1.00 94.38 82 GLU A N 1
ATOM 588 C CA . GLU A 1 82 ? 0.698 9.471 23.419 1.00 94.38 82 GLU A CA 1
ATOM 589 C C . GLU A 1 82 ? 1.165 9.379 21.967 1.00 94.38 82 GLU A C 1
ATOM 591 O O . GLU A 1 82 ? 1.344 10.413 21.311 1.00 94.38 82 GLU A O 1
ATOM 596 N N . GLY A 1 83 ? 1.283 8.154 21.450 1.00 94.12 83 GLY A N 1
ATOM 597 C CA . GLY A 1 83 ? 1.849 7.857 20.140 1.00 94.12 83 GLY A CA 1
ATOM 598 C C . GLY A 1 83 ? 1.219 6.653 19.430 1.00 94.12 83 GLY A C 1
ATOM 599 O O . GLY A 1 83 ? 0.246 6.065 19.903 1.00 94.12 83 GLY A O 1
ATOM 600 N N . PRO A 1 84 ? 1.760 6.275 18.255 1.00 94.62 84 PRO A N 1
ATOM 601 C CA . PRO A 1 84 ? 1.232 5.166 17.465 1.00 94.62 84 PRO A CA 1
ATOM 602 C C . PRO A 1 84 ? 1.343 3.810 18.177 1.00 94.62 84 PRO A C 1
ATOM 604 O O . PRO A 1 84 ? 0.424 3.013 18.043 1.00 94.62 84 PRO A O 1
ATOM 607 N N . ALA A 1 85 ? 2.403 3.571 18.959 1.00 95.69 85 ALA A N 1
ATOM 608 C CA . ALA A 1 85 ? 2.594 2.309 19.682 1.00 95.69 85 ALA A CA 1
ATOM 609 C C . ALA A 1 85 ? 1.493 2.062 20.728 1.00 95.69 85 ALA A C 1
ATOM 611 O O . ALA A 1 85 ? 0.930 0.975 20.778 1.00 95.69 85 ALA A O 1
ATOM 612 N N . GLU A 1 86 ? 1.104 3.087 21.491 1.00 96.56 86 GLU A N 1
ATOM 613 C CA . GLU A 1 86 ? 0.034 2.959 22.489 1.00 96.56 86 GLU A CA 1
ATOM 614 C C . GLU A 1 86 ? -1.351 2.802 21.850 1.00 96.56 86 GLU A C 1
ATOM 616 O O . GLU A 1 86 ? -2.185 2.057 22.359 1.00 96.56 86 GLU A O 1
ATOM 621 N N . ARG A 1 87 ? -1.596 3.432 20.691 1.00 96.62 87 ARG A N 1
ATOM 622 C CA . ARG A 1 87 ? -2.821 3.170 19.911 1.00 96.62 87 ARG A CA 1
ATOM 623 C C . ARG A 1 87 ? -2.892 1.715 19.451 1.00 96.62 87 ARG A C 1
ATOM 625 O O . ARG A 1 87 ? -3.940 1.089 19.575 1.00 96.62 87 ARG A O 1
ATOM 632 N N . GLN A 1 88 ? -1.773 1.177 18.960 1.00 96.62 88 GLN A N 1
ATOM 633 C CA . GLN A 1 88 ? -1.675 -0.232 18.578 1.00 96.62 88 GLN A CA 1
ATOM 634 C C . GLN A 1 88 ? -1.865 -1.158 19.782 1.00 96.62 88 GLN A C 1
ATOM 636 O O . GLN A 1 88 ? -2.591 -2.139 19.672 1.00 96.62 88 GLN A O 1
ATOM 641 N N . LEU A 1 89 ? -1.281 -0.821 20.936 1.00 97.75 89 LEU A N 1
ATOM 642 C CA . LEU A 1 89 ? -1.461 -1.552 22.189 1.00 97.75 89 LEU A CA 1
ATOM 643 C C . LEU A 1 89 ? -2.941 -1.648 22.579 1.00 97.75 89 LEU A C 1
ATOM 645 O O . LEU A 1 89 ? -3.435 -2.747 22.821 1.00 97.75 89 LEU A O 1
ATOM 649 N N . LEU A 1 90 ? -3.658 -0.520 22.622 1.00 98.25 90 LEU A N 1
ATOM 650 C CA . LEU A 1 90 ? -5.075 -0.502 22.999 1.00 98.25 90 LEU A CA 1
ATOM 651 C C . LEU A 1 90 ? -5.947 -1.257 21.986 1.00 98.25 90 LEU A C 1
ATOM 653 O O . LEU A 1 90 ? -6.788 -2.058 22.391 1.00 98.25 90 LEU A O 1
ATOM 657 N N . GLY A 1 91 ? -5.714 -1.056 20.685 1.00 98.19 91 GLY A N 1
ATOM 658 C CA . GLY A 1 91 ? -6.419 -1.776 19.621 1.00 98.19 91 GLY A CA 1
ATOM 659 C C . GLY A 1 91 ? -6.211 -3.292 19.685 1.00 98.19 91 GLY A C 1
ATOM 660 O O . GLY A 1 91 ? -7.174 -4.059 19.636 1.00 98.19 91 GLY A O 1
ATOM 661 N N . ALA A 1 92 ? -4.967 -3.733 19.880 1.00 98.38 92 ALA A N 1
ATOM 662 C CA . ALA A 1 92 ? -4.627 -5.147 19.995 1.00 98.38 92 ALA A CA 1
ATOM 663 C C . ALA A 1 92 ? -5.195 -5.782 21.276 1.00 98.38 92 ALA A C 1
ATOM 665 O O . ALA A 1 92 ? -5.752 -6.877 21.216 1.00 98.38 92 ALA A O 1
ATOM 666 N N . LEU A 1 93 ? -5.119 -5.100 22.428 1.00 98.50 93 LEU A N 1
ATOM 667 C CA . LEU A 1 93 ? -5.713 -5.584 23.682 1.00 98.50 93 LEU A CA 1
ATOM 668 C C . LEU A 1 93 ? -7.239 -5.707 23.590 1.00 98.50 93 LEU A C 1
ATOM 670 O O . LEU A 1 93 ? -7.792 -6.690 24.090 1.00 98.50 93 LEU A O 1
ATOM 674 N N . LEU A 1 94 ? -7.904 -4.755 22.927 1.00 98.56 94 LEU A N 1
ATOM 675 C CA . LEU A 1 94 ? -9.339 -4.817 22.654 1.00 98.56 94 LEU A CA 1
ATOM 676 C C . LEU A 1 94 ? -9.681 -6.019 21.759 1.00 98.56 94 LEU A C 1
ATOM 678 O O . LEU A 1 94 ? -10.558 -6.804 22.108 1.00 98.56 94 LEU A O 1
ATOM 682 N N . ALA A 1 95 ? -8.950 -6.230 20.660 1.00 98.44 95 ALA A N 1
ATOM 683 C CA . ALA A 1 95 ? -9.162 -7.382 19.779 1.00 98.44 95 ALA A CA 1
ATOM 684 C C . ALA A 1 95 ? -8.935 -8.729 20.500 1.00 98.44 95 ALA A C 1
ATOM 686 O O . ALA A 1 95 ? -9.725 -9.664 20.345 1.00 98.44 95 ALA A O 1
ATOM 687 N N . ILE A 1 96 ? -7.898 -8.828 21.344 1.00 98.50 96 ILE A N 1
ATOM 688 C CA . ILE A 1 96 ? -7.629 -10.019 22.169 1.00 98.50 96 ILE A CA 1
ATOM 689 C C . ILE A 1 96 ? -8.771 -10.262 23.162 1.00 98.50 96 ILE A C 1
ATOM 691 O O . ILE A 1 96 ? -9.196 -11.405 23.332 1.00 98.50 96 ILE A O 1
ATOM 695 N N . GLY A 1 97 ? -9.286 -9.227 23.823 1.00 98.19 97 GLY A N 1
ATOM 696 C CA . GLY A 1 97 ? -10.385 -9.399 24.771 1.00 98.19 97 GLY A CA 1
ATOM 697 C C . GLY A 1 97 ? -11.701 -9.773 24.084 1.00 98.19 97 GLY A C 1
ATOM 698 O O . GLY A 1 97 ? -12.386 -10.680 24.555 1.00 98.19 97 GLY A O 1
ATOM 699 N N . VAL A 1 98 ? -11.987 -9.192 22.913 1.00 98.06 98 VAL A N 1
ATOM 700 C CA . VAL A 1 98 ? -13.104 -9.596 22.042 1.00 98.06 98 VAL A CA 1
ATOM 701 C C . VAL A 1 98 ? -13.013 -11.073 21.658 1.00 98.06 98 VAL A C 1
ATOM 703 O O . VAL A 1 98 ? -14.017 -11.777 21.736 1.00 98.06 98 VAL A O 1
ATOM 706 N N . SER A 1 99 ? -11.821 -11.581 21.323 1.00 97.56 99 SER A N 1
ATOM 707 C CA . SER A 1 99 ? -11.647 -12.996 20.953 1.00 97.56 99 SER A CA 1
ATOM 708 C C . SER A 1 99 ? -12.067 -13.979 22.059 1.00 97.56 99 SER A C 1
ATOM 710 O O . SER A 1 99 ? -12.479 -15.097 21.763 1.00 97.56 99 SER A O 1
ATOM 712 N N . LYS A 1 100 ? -12.015 -13.559 23.333 1.00 97.12 100 LYS A N 1
ATOM 713 C CA . LYS A 1 100 ? -12.404 -14.379 24.494 1.00 97.12 100 LYS A CA 1
ATOM 714 C C . LYS A 1 100 ? -13.896 -14.317 24.817 1.00 97.12 100 LYS A C 1
ATOM 716 O O . LYS A 1 100 ? -14.390 -15.182 25.532 1.00 97.12 100 LYS A O 1
ATOM 721 N N . GLY A 1 101 ? -14.585 -13.283 24.343 1.00 95.56 101 GLY A N 1
ATOM 722 C CA . GLY A 1 101 ? -15.986 -12.994 24.650 1.00 95.56 101 GLY A CA 1
ATOM 723 C C . GLY A 1 101 ? -16.841 -12.853 23.399 1.00 95.56 101 GLY A C 1
ATOM 724 O O . GLY A 1 101 ? -17.764 -12.043 23.391 1.00 95.56 101 GLY A O 1
ATOM 725 N N . LEU A 1 102 ? -16.505 -13.580 22.329 1.00 96.62 102 LEU A N 1
ATOM 726 C CA . LEU A 1 102 ? -17.213 -13.468 21.062 1.00 96.62 102 LEU A CA 1
ATOM 727 C C . LEU A 1 102 ? -18.676 -13.915 21.247 1.00 96.62 102 LEU A C 1
ATOM 729 O O . LEU A 1 102 ? -18.907 -15.044 21.685 1.00 96.62 102 LEU A O 1
ATOM 733 N N . PRO A 1 103 ? -19.665 -13.071 20.914 1.00 96.62 103 PRO A N 1
ATOM 734 C CA . PRO A 1 103 ? -21.061 -13.434 21.069 1.00 96.62 103 PRO A CA 1
ATOM 735 C C . PRO A 1 103 ? -21.443 -14.590 20.140 1.00 96.62 103 PRO A C 1
ATOM 737 O O . PRO A 1 103 ? -20.978 -14.705 18.995 1.00 96.62 103 PRO A O 1
ATOM 740 N N . GLU A 1 104 ? -22.325 -15.445 20.650 1.00 93.94 104 GLU A N 1
ATOM 741 C CA . GLU A 1 104 ? -22.987 -16.476 19.863 1.00 93.94 104 GLU A CA 1
ATOM 742 C C . GLU A 1 104 ? -24.131 -15.854 19.053 1.00 93.94 104 GLU A C 1
ATOM 744 O O . GLU A 1 104 ? -24.896 -15.026 19.549 1.00 93.94 104 GLU A O 1
ATOM 749 N N . GLY A 1 105 ? -24.257 -16.272 17.794 1.00 95.38 105 GLY A N 1
ATOM 750 C CA . GLY A 1 105 ? -25.292 -15.781 16.886 1.00 95.38 105 GLY A CA 1
ATOM 751 C C . GLY A 1 105 ? -24.922 -14.507 16.123 1.00 95.38 105 GLY A C 1
ATOM 752 O O . GLY A 1 105 ? -23.987 -13.782 16.455 1.00 95.38 105 GLY A O 1
ATOM 753 N N . GLU A 1 106 ? -25.670 -14.267 15.051 1.00 95.31 106 GLU A N 1
ATOM 754 C CA . GLU A 1 106 ? -25.441 -13.179 14.094 1.00 95.31 106 GLU A CA 1
ATOM 755 C C . GLU A 1 106 ? -25.725 -11.804 14.711 1.00 95.31 106 GLU A C 1
ATOM 757 O O . GLU A 1 106 ? -24.835 -10.965 14.756 1.00 95.31 106 GLU A O 1
ATOM 762 N N . GLY A 1 107 ? -26.899 -11.614 15.325 1.00 96.56 107 GLY A N 1
ATOM 763 C CA . GLY A 1 107 ? -27.276 -10.316 15.902 1.00 96.56 107 GLY A CA 1
ATOM 764 C C . GLY A 1 107 ? -26.350 -9.832 17.025 1.00 96.56 107 GLY A C 1
ATOM 765 O O . GLY A 1 107 ? -26.106 -8.636 17.155 1.00 96.56 107 GLY A O 1
ATOM 766 N N . GLY A 1 108 ? -25.777 -10.749 17.813 1.00 97.56 108 GLY A N 1
ATOM 767 C CA . GLY A 1 108 ? -24.770 -10.388 18.814 1.00 97.56 108 GLY A CA 1
ATOM 768 C C . GLY A 1 108 ? -23.459 -9.915 18.180 1.00 97.56 108 GLY A C 1
ATOM 769 O O . GLY A 1 108 ? -22.828 -8.986 18.683 1.00 97.56 108 GLY A O 1
ATOM 770 N N . ARG A 1 109 ? -23.057 -10.524 17.058 1.00 97.56 109 ARG A N 1
ATOM 771 C CA . ARG A 1 109 ? -21.861 -10.119 16.306 1.00 97.56 109 ARG A CA 1
ATOM 772 C C . ARG A 1 109 ? -22.072 -8.809 15.567 1.00 97.56 109 ARG A C 1
ATOM 774 O O . ARG A 1 109 ? -21.146 -8.012 15.561 1.00 97.56 109 ARG A O 1
ATOM 781 N N . ASP A 1 110 ? -23.262 -8.562 15.027 1.00 97.75 110 ASP A N 1
ATOM 782 C CA . ASP A 1 110 ? -23.614 -7.282 14.406 1.00 97.75 110 ASP A CA 1
ATOM 783 C C . ASP A 1 110 ? -23.544 -6.135 15.420 1.00 97.75 110 ASP A C 1
ATOM 785 O O . ASP A 1 110 ? -22.914 -5.114 15.150 1.00 97.75 110 ASP A O 1
ATOM 789 N N . ALA A 1 111 ? -24.098 -6.327 16.624 1.00 97.62 111 ALA A N 1
ATOM 790 C CA . ALA A 1 111 ? -24.004 -5.340 17.699 1.00 97.62 111 ALA A CA 1
ATOM 791 C C . ALA A 1 111 ? -22.545 -5.072 18.110 1.00 97.62 111 ALA A C 1
ATOM 793 O O . ALA A 1 111 ? -22.128 -3.920 18.227 1.00 97.62 111 ALA A O 1
ATOM 794 N N . LEU A 1 112 ? -21.739 -6.128 18.264 1.00 98.19 112 LEU A N 1
ATOM 795 C CA . LEU A 1 112 ? -20.321 -5.979 18.586 1.00 98.19 112 LEU A CA 1
ATOM 796 C C . LEU A 1 112 ? -19.533 -5.310 17.447 1.00 98.19 112 LEU A C 1
ATOM 798 O O . LEU A 1 112 ? -18.699 -4.446 17.708 1.00 98.19 112 LEU A O 1
ATOM 802 N N . ALA A 1 113 ? -19.793 -5.675 16.191 1.00 98.31 113 ALA A N 1
ATOM 803 C CA . ALA A 1 113 ? -19.171 -5.054 15.025 1.00 98.31 113 ALA A CA 1
ATOM 804 C C . ALA A 1 113 ? -19.511 -3.563 14.955 1.00 98.31 113 ALA A C 1
ATOM 806 O O . ALA A 1 113 ? -18.624 -2.753 14.685 1.00 98.31 113 ALA A O 1
ATOM 807 N N . ALA A 1 114 ? -20.756 -3.192 15.264 1.00 98.38 114 ALA A N 1
ATOM 808 C CA . ALA A 1 114 ? -21.159 -1.800 15.365 1.00 98.38 114 ALA A CA 1
ATOM 809 C C . ALA A 1 114 ? -20.333 -1.064 16.428 1.00 98.38 114 ALA A C 1
ATOM 811 O O . ALA A 1 114 ? -19.701 -0.056 16.120 1.00 98.38 114 ALA A O 1
ATOM 812 N N . ASP A 1 115 ? -20.238 -1.593 17.647 1.00 98.44 115 ASP A N 1
ATOM 813 C CA . ASP A 1 115 ? -19.463 -0.950 18.713 1.00 98.44 115 ASP A CA 1
ATOM 814 C C . ASP A 1 115 ? -17.974 -0.794 18.364 1.00 98.44 115 ASP A C 1
ATOM 816 O O . ASP A 1 115 ? -17.383 0.257 18.628 1.00 98.44 115 ASP A O 1
ATOM 820 N N . LEU A 1 116 ? -17.368 -1.790 17.711 1.00 98.50 116 LEU A N 1
ATOM 821 C CA . LEU A 1 116 ? -15.978 -1.707 17.250 1.00 98.50 116 LEU A CA 1
ATOM 822 C C . LEU A 1 116 ? -15.787 -0.669 16.135 1.00 98.50 116 LEU A C 1
ATOM 824 O O . LEU A 1 116 ? -14.813 0.084 16.167 1.00 98.50 116 LEU A O 1
ATOM 828 N N . VAL A 1 117 ? -16.709 -0.596 15.171 1.00 98.50 117 VAL A N 1
ATOM 829 C CA . VAL A 1 117 ? -16.677 0.415 14.102 1.00 98.50 117 VAL A CA 1
ATOM 830 C C . VAL A 1 117 ? -16.882 1.812 14.672 1.00 98.50 117 VAL A C 1
ATOM 832 O O . VAL A 1 117 ? -16.179 2.742 14.273 1.00 98.50 117 VAL A O 1
ATOM 835 N N . TRP A 1 118 ? -17.789 1.971 15.635 1.00 98.38 118 TRP A N 1
ATOM 836 C CA . TRP A 1 118 ? -18.006 3.242 16.310 1.00 98.38 118 TRP A CA 1
ATOM 837 C C . TRP A 1 118 ? -16.738 3.704 17.038 1.00 98.38 118 TRP A C 1
ATOM 839 O O . TRP A 1 118 ? -16.309 4.844 16.854 1.00 98.38 118 TRP A O 1
ATOM 849 N N . LEU A 1 119 ? -16.077 2.813 17.790 1.00 98.00 119 LEU A N 1
ATOM 850 C CA . LEU A 1 119 ? -14.809 3.121 18.461 1.00 98.00 119 LEU A CA 1
ATOM 851 C C . LEU A 1 119 ? -13.725 3.551 17.471 1.00 98.00 119 LEU A C 1
ATOM 853 O O . LEU A 1 119 ? -13.090 4.583 17.687 1.00 98.00 119 LEU A O 1
ATOM 857 N N . ALA A 1 120 ? -13.554 2.812 16.374 1.00 97.88 120 ALA A N 1
ATOM 858 C CA . ALA A 1 120 ? -12.565 3.133 15.348 1.00 97.88 120 ALA A CA 1
ATOM 859 C C . ALA A 1 120 ? -12.874 4.451 14.610 1.00 97.88 120 ALA A C 1
ATOM 861 O O . ALA A 1 120 ? -11.961 5.133 14.148 1.00 97.88 120 ALA A O 1
ATOM 862 N N . THR A 1 121 ? -14.153 4.822 14.506 1.00 97.69 121 THR A N 1
ATOM 863 C CA . THR A 1 121 ? -14.597 6.046 13.821 1.00 97.69 121 THR A CA 1
ATOM 864 C C . THR A 1 121 ? -14.466 7.284 14.713 1.00 97.69 121 THR A C 1
ATOM 866 O O . THR A 1 121 ? -14.061 8.344 14.236 1.00 97.69 121 THR A O 1
ATOM 869 N N . HIS A 1 122 ? -14.799 7.163 16.003 1.00 97.12 122 HIS A N 1
ATOM 870 C CA . HIS A 1 122 ? -14.981 8.309 16.908 1.00 97.12 122 HIS A CA 1
ATOM 871 C C . HIS A 1 122 ? -13.922 8.430 18.004 1.00 97.12 122 HIS A C 1
ATOM 873 O O . HIS A 1 122 ? -13.926 9.410 18.745 1.00 97.12 122 HIS A O 1
ATOM 879 N N . THR A 1 123 ? -13.010 7.465 18.118 1.00 96.12 123 THR A N 1
ATOM 880 C CA . THR A 1 123 ? -11.944 7.465 19.129 1.00 96.12 123 THR A CA 1
ATOM 881 C C . THR A 1 123 ? -10.582 7.174 18.498 1.00 96.12 123 THR A C 1
ATOM 883 O O . THR A 1 123 ? -10.441 7.025 17.288 1.00 96.12 123 THR A O 1
ATOM 886 N N . THR A 1 124 ? -9.538 7.109 19.324 1.00 94.75 124 THR A N 1
ATOM 887 C CA . THR A 1 124 ? -8.190 6.722 18.876 1.00 94.75 124 THR A CA 1
ATOM 888 C C . THR A 1 124 ? -7.918 5.218 18.977 1.00 94.75 124 THR A C 1
ATOM 890 O O . THR A 1 124 ? -6.811 4.782 18.650 1.00 94.75 124 THR A O 1
ATOM 893 N N . ILE A 1 125 ? -8.901 4.436 19.439 1.00 96.88 125 ILE A N 1
ATOM 894 C CA . ILE A 1 125 ? -8.794 2.994 19.658 1.00 96.88 125 ILE A CA 1
ATOM 895 C C . ILE A 1 125 ? -9.421 2.268 18.468 1.00 96.88 125 ILE A C 1
ATOM 897 O O . ILE A 1 125 ? -10.633 2.307 18.275 1.00 96.88 125 ILE A O 1
ATOM 901 N N . ASP A 1 126 ? -8.588 1.565 17.704 1.00 97.69 126 ASP A N 1
ATOM 902 C CA . ASP A 1 126 ? -9.007 0.767 16.552 1.00 97.69 126 ASP A CA 1
ATOM 903 C C . ASP A 1 126 ? -8.565 -0.692 16.727 1.00 97.69 126 ASP A C 1
ATOM 905 O O . ASP A 1 126 ? -7.378 -1.017 16.647 1.00 97.69 126 ASP A O 1
ATOM 909 N N . ALA A 1 127 ? -9.531 -1.575 16.983 1.00 98.25 127 ALA A N 1
ATOM 910 C CA . ALA A 1 127 ? -9.303 -3.016 17.070 1.00 98.25 127 ALA A CA 1
ATOM 911 C C . ALA A 1 127 ? -9.401 -3.732 15.717 1.00 98.25 127 ALA A C 1
ATOM 913 O O . ALA A 1 127 ? -8.948 -4.873 15.608 1.00 98.25 127 ALA A O 1
ATOM 914 N N . LEU A 1 128 ? -9.978 -3.095 14.691 1.00 98.19 128 LEU A N 1
ATOM 915 C CA . LEU A 1 128 ? -10.328 -3.742 13.426 1.00 98.19 128 LEU A CA 1
ATOM 916 C C . LEU A 1 128 ? -9.082 -4.272 12.706 1.00 98.19 128 LEU A C 1
ATOM 918 O O . LEU A 1 128 ? -9.091 -5.387 12.188 1.00 98.19 128 LEU A O 1
ATOM 922 N N . ALA A 1 129 ? -7.977 -3.524 12.768 1.00 96.44 129 ALA A N 1
ATOM 923 C CA . ALA A 1 129 ? -6.686 -3.914 12.198 1.00 96.44 129 ALA A CA 1
ATOM 924 C C . ALA A 1 129 ? -6.053 -5.169 12.842 1.00 96.44 129 ALA A C 1
ATOM 926 O O . ALA A 1 129 ? -5.123 -5.743 12.277 1.00 96.44 129 ALA A O 1
ATOM 927 N N . PHE A 1 130 ? -6.535 -5.600 14.012 1.00 98.06 130 PHE A N 1
ATOM 928 C CA . PHE A 1 130 ? -5.970 -6.709 14.789 1.00 98.06 130 PHE A CA 1
ATOM 929 C C . PHE A 1 130 ? -6.881 -7.942 14.846 1.00 98.06 130 PHE A C 1
ATOM 931 O O . PHE A 1 130 ? -6.482 -8.964 15.410 1.00 98.06 130 PHE A O 1
ATOM 938 N N . LEU A 1 131 ? -8.084 -7.880 14.263 1.00 98.06 131 LEU A N 1
ATOM 939 C CA . LEU A 1 131 ? -9.079 -8.952 14.364 1.00 98.06 131 LEU A CA 1
ATOM 940 C C . LEU A 1 131 ? -8.596 -10.274 13.757 1.00 98.06 131 LEU A C 1
ATOM 942 O O . LEU A 1 131 ? -8.773 -11.312 14.388 1.00 98.06 131 LEU A O 1
ATOM 946 N N . ASP A 1 132 ? -7.934 -10.252 12.596 1.00 97.56 132 ASP A N 1
ATOM 947 C CA . ASP A 1 132 ? -7.413 -11.478 11.966 1.00 97.56 132 ASP A CA 1
ATOM 948 C C . ASP A 1 132 ? -6.422 -12.210 12.885 1.00 97.56 132 ASP A C 1
ATOM 950 O O . ASP A 1 132 ? -6.539 -13.413 13.116 1.00 97.56 132 ASP A O 1
ATOM 954 N N . ALA A 1 133 ? -5.470 -11.474 13.465 1.00 97.38 133 ALA A N 1
ATOM 955 C CA . ALA A 1 133 ? -4.462 -12.042 14.357 1.00 97.38 133 ALA A CA 1
ATOM 956 C C . ALA A 1 133 ? -5.060 -12.511 15.698 1.00 97.38 133 ALA A C 1
ATOM 958 O O . ALA A 1 133 ? -4.667 -13.551 16.244 1.00 97.38 133 ALA A O 1
ATOM 959 N N . ALA A 1 134 ? -6.019 -11.751 16.236 1.00 97.81 134 ALA A N 1
ATOM 960 C CA . ALA A 1 134 ? -6.621 -12.019 17.535 1.00 97.81 134 ALA A CA 1
ATOM 961 C C . ALA A 1 134 ? -7.660 -13.152 17.500 1.00 97.81 134 ALA A C 1
ATOM 963 O O . ALA A 1 134 ? -7.644 -13.996 18.395 1.00 97.81 134 ALA A O 1
ATOM 964 N N . LEU A 1 135 ? -8.536 -13.198 16.490 1.00 97.19 135 LEU A N 1
ATOM 965 C CA . LEU A 1 135 ? -9.626 -14.177 16.403 1.00 97.19 135 LEU A CA 1
ATOM 966 C C . LEU A 1 135 ? -9.247 -15.446 15.626 1.00 97.19 135 LEU A C 1
ATOM 968 O O . LEU A 1 135 ? -9.903 -16.469 15.819 1.00 97.19 135 LEU A O 1
ATOM 972 N N . GLN A 1 136 ? -8.214 -15.406 14.774 1.00 94.81 136 GLN A N 1
ATOM 973 C CA . GLN A 1 136 ? -7.798 -16.538 13.936 1.00 94.81 136 GLN A CA 1
ATOM 974 C C . GLN A 1 136 ? -9.000 -17.134 13.169 1.00 94.81 136 GLN A C 1
ATOM 976 O O . GLN A 1 136 ? -9.697 -16.416 12.454 1.00 94.81 136 GLN A O 1
ATOM 981 N N . GLU A 1 137 ? -9.297 -18.425 13.339 1.00 92.75 137 GLU A N 1
ATOM 982 C CA . GLU A 1 137 ? -10.425 -19.107 12.684 1.00 92.75 137 GLU A CA 1
ATOM 983 C C . GLU A 1 137 ? -11.795 -18.493 13.044 1.00 92.75 137 GLU A C 1
ATOM 985 O O . GLU A 1 137 ? -12.729 -18.511 12.236 1.00 92.75 137 GLU A O 1
ATOM 990 N N . GLY A 1 138 ? -11.906 -17.874 14.225 1.00 92.75 138 GLY A N 1
ATOM 991 C CA . GLY A 1 138 ? -13.114 -17.194 14.699 1.00 92.75 138 GLY A CA 1
ATOM 992 C C . GLY A 1 138 ? -13.410 -15.858 14.008 1.00 92.75 138 GLY A C 1
ATOM 993 O O . GLY A 1 138 ? -14.488 -15.300 14.213 1.00 92.75 138 GLY A O 1
ATOM 994 N N . ALA A 1 139 ? -12.498 -15.338 13.178 1.00 95.75 139 ALA A N 1
ATOM 995 C CA . ALA A 1 139 ? -12.654 -14.031 12.534 1.00 95.75 139 ALA A CA 1
ATOM 996 C C . ALA A 1 139 ? -13.788 -14.001 11.494 1.00 95.75 139 ALA A C 1
ATOM 998 O O . ALA A 1 139 ? -14.369 -12.948 11.237 1.00 95.75 139 ALA A O 1
ATOM 999 N N . SER A 1 140 ? -14.140 -15.158 10.925 1.00 96.38 140 SER A N 1
ATOM 1000 C CA . SER A 1 140 ? -15.116 -15.296 9.835 1.00 96.38 140 SER A CA 1
ATOM 1001 C C . SER A 1 140 ? -16.446 -14.590 10.123 1.00 96.38 140 SER A C 1
ATOM 1003 O O . SER A 1 140 ? -16.857 -13.713 9.366 1.00 96.38 140 SER A O 1
ATOM 1005 N N . GLY A 1 141 ? -17.079 -14.904 11.258 1.00 96.31 141 GLY A N 1
ATOM 1006 C CA . GLY A 1 141 ? -18.370 -14.310 11.619 1.00 96.31 141 GLY A CA 1
ATOM 1007 C C . GLY A 1 141 ? -18.288 -12.816 11.946 1.00 96.31 141 GLY A C 1
ATOM 1008 O O . GLY A 1 141 ? -19.282 -12.111 11.822 1.00 96.31 141 GLY A O 1
ATOM 1009 N N . MET A 1 142 ? -17.113 -12.320 12.346 1.00 98.06 142 MET A N 1
ATOM 1010 C CA . MET A 1 142 ? -16.902 -10.894 12.599 1.00 98.06 142 MET A CA 1
ATOM 1011 C C . MET A 1 142 ? -16.766 -10.108 11.289 1.00 98.06 142 MET A C 1
ATOM 1013 O O . MET A 1 142 ? -17.319 -9.019 11.161 1.00 98.06 142 MET A O 1
ATOM 1017 N N . TRP A 1 143 ? -16.080 -10.666 10.287 1.00 97.94 143 TRP A N 1
ATOM 1018 C CA . TRP A 1 143 ? -15.969 -10.039 8.966 1.00 97.94 143 TRP A CA 1
ATOM 1019 C C . TRP A 1 143 ? -17.303 -9.987 8.218 1.00 97.94 143 TRP A C 1
ATOM 1021 O O . TRP A 1 143 ? -17.560 -9.017 7.507 1.00 97.94 143 TRP A O 1
ATOM 1031 N N . GLU A 1 144 ? -18.163 -10.990 8.399 1.00 97.25 144 GLU A N 1
ATOM 1032 C CA . GLU A 1 144 ? -19.539 -10.971 7.885 1.00 97.25 144 GLU A CA 1
ATOM 1033 C C . GLU A 1 144 ? -20.364 -9.849 8.534 1.00 97.25 144 GLU A C 1
ATOM 1035 O O . GLU A 1 144 ? -20.957 -9.044 7.816 1.00 97.25 144 GLU A O 1
ATOM 1040 N N . ALA A 1 145 ? -20.302 -9.718 9.863 1.00 97.94 145 ALA A N 1
ATOM 1041 C CA . ALA A 1 145 ? -20.972 -8.643 10.598 1.00 97.94 145 ALA A CA 1
ATOM 1042 C C . ALA A 1 145 ? -20.477 -7.243 10.180 1.00 97.94 145 ALA A C 1
ATOM 1044 O O . ALA A 1 145 ? -21.264 -6.337 9.903 1.00 97.94 145 ALA A O 1
ATOM 1045 N N . LEU A 1 146 ? -19.161 -7.062 10.016 1.00 98.19 146 LEU A N 1
ATOM 1046 C CA . LEU A 1 146 ? -18.594 -5.817 9.481 1.00 98.19 146 LEU A CA 1
ATOM 1047 C C . LEU A 1 146 ? -19.076 -5.523 8.055 1.00 98.19 146 LEU A C 1
ATOM 1049 O O . LEU A 1 146 ? -19.262 -4.361 7.690 1.00 98.19 146 LEU A O 1
ATOM 1053 N N . ALA A 1 147 ? -19.306 -6.552 7.238 1.00 97.50 147 ALA A N 1
ATOM 1054 C CA . ALA A 1 147 ? -19.833 -6.377 5.891 1.00 97.50 147 ALA A CA 1
ATOM 1055 C C . ALA A 1 147 ? -21.299 -5.927 5.887 1.00 97.50 147 ALA A C 1
ATOM 1057 O O . ALA A 1 147 ? -21.721 -5.273 4.930 1.00 97.50 147 ALA A O 1
ATOM 1058 N N . HIS A 1 148 ? -22.072 -6.256 6.926 1.00 97.38 148 HIS A N 1
ATOM 1059 C CA . HIS A 1 148 ? -23.410 -5.705 7.131 1.00 97.38 148 HIS A CA 1
ATOM 1060 C C . HIS A 1 148 ? -23.337 -4.219 7.482 1.00 97.38 148 HIS A C 1
ATOM 1062 O O . HIS A 1 148 ? -23.954 -3.417 6.782 1.00 97.38 148 HIS A O 1
ATOM 1068 N N . VAL A 1 149 ? -22.479 -3.840 8.438 1.00 97.81 149 VAL A N 1
ATOM 1069 C CA . VAL A 1 149 ? -22.238 -2.428 8.796 1.00 97.81 149 VAL A CA 1
ATOM 1070 C C . VAL A 1 149 ? -21.778 -1.605 7.584 1.00 97.81 149 VAL A C 1
ATOM 1072 O O . VAL A 1 149 ? -22.262 -0.501 7.359 1.00 97.81 149 VAL A O 1
ATOM 1075 N N . ALA A 1 150 ? -20.876 -2.143 6.756 1.00 97.69 150 ALA A N 1
ATOM 1076 C CA . ALA A 1 150 ? -20.390 -1.461 5.554 1.00 97.69 150 ALA A CA 1
ATOM 1077 C C . ALA A 1 150 ? -21.469 -1.273 4.472 1.00 97.69 150 ALA A C 1
ATOM 1079 O O . ALA A 1 150 ? -21.387 -0.341 3.670 1.00 97.69 150 ALA A O 1
ATOM 1080 N N . ARG A 1 151 ? -22.448 -2.182 4.401 1.00 96.94 151 ARG A N 1
ATOM 1081 C CA . ARG A 1 151 ? -23.488 -2.189 3.364 1.00 96.94 151 ARG A CA 1
ATOM 1082 C C . ARG A 1 151 ? -24.664 -1.298 3.724 1.00 96.94 151 ARG A C 1
ATOM 1084 O O . ARG A 1 151 ? -25.145 -0.573 2.858 1.00 96.94 151 ARG A O 1
ATOM 1091 N N . ASP A 1 152 ? -25.129 -1.416 4.960 1.00 96.38 152 ASP A N 1
ATOM 1092 C CA . ASP A 1 152 ? -26.326 -0.751 5.460 1.00 96.38 152 ASP A CA 1
ATOM 1093 C C . ASP A 1 152 ? -26.114 -0.337 6.926 1.00 96.38 152 ASP A C 1
ATOM 1095 O O . ASP A 1 152 ? -26.602 -0.998 7.847 1.00 96.38 152 ASP A O 1
ATOM 1099 N N . PRO A 1 153 ? -25.311 0.716 7.164 1.00 96.75 153 PRO A N 1
ATOM 1100 C CA . PRO A 1 153 ? -24.949 1.139 8.515 1.00 96.75 153 PRO A CA 1
ATOM 1101 C C . PRO A 1 153 ? -26.177 1.498 9.365 1.00 96.75 153 PRO A C 1
ATOM 1103 O O . PRO A 1 153 ? -26.242 1.114 10.532 1.00 96.75 153 PRO A O 1
ATOM 1106 N N . GLU A 1 154 ? -27.167 2.169 8.769 1.00 96.69 154 GLU A N 1
ATOM 1107 C CA . GLU A 1 154 ? -28.380 2.651 9.444 1.00 96.69 154 GLU A CA 1
ATOM 1108 C C . GLU A 1 154 ? -29.287 1.501 9.915 1.00 96.69 154 GLU A C 1
ATOM 1110 O O . GLU A 1 154 ? -29.967 1.629 10.935 1.00 96.69 154 GLU A O 1
ATOM 1115 N N . ALA A 1 155 ? -29.282 0.362 9.210 1.00 95.56 155 ALA A N 1
ATOM 1116 C CA . ALA A 1 155 ? -30.027 -0.828 9.622 1.00 95.56 155 ALA A CA 1
ATOM 1117 C C . ALA A 1 155 ? -29.428 -1.515 10.858 1.00 95.56 155 ALA A C 1
ATOM 1119 O O . ALA A 1 155 ? -30.163 -2.153 11.613 1.00 95.56 155 ALA A O 1
ATOM 1120 N N . ILE A 1 156 ? -28.112 -1.388 11.068 1.00 97.00 156 ILE A N 1
ATOM 1121 C CA . ILE A 1 156 ? -27.427 -1.955 12.236 1.00 97.00 156 ILE A CA 1
ATOM 1122 C C . ILE A 1 156 ? -27.525 -1.011 13.437 1.00 97.00 156 ILE A C 1
ATOM 1124 O O . ILE A 1 156 ? -27.828 -1.452 14.545 1.00 97.00 156 ILE A O 1
ATOM 1128 N N . ALA A 1 157 ? -27.294 0.284 13.222 1.00 95.56 157 ALA A N 1
ATOM 1129 C CA . ALA A 1 157 ? -27.408 1.313 14.247 1.00 95.56 157 ALA A CA 1
ATOM 1130 C C . ALA A 1 157 ? -27.962 2.611 13.623 1.00 95.56 157 ALA A C 1
ATOM 1132 O O . ALA A 1 157 ? -27.326 3.155 12.719 1.00 95.56 157 ALA A O 1
ATOM 1133 N N . PRO A 1 158 ? -29.109 3.144 14.092 1.00 96.25 158 PRO A N 1
ATOM 1134 C CA . PRO A 1 158 ? -29.765 4.304 13.475 1.00 96.25 158 PRO A CA 1
ATOM 1135 C C . PRO A 1 158 ? -28.907 5.572 13.393 1.00 96.25 158 PRO A C 1
ATOM 1137 O O . PRO A 1 158 ? -29.164 6.446 12.570 1.00 96.25 158 PRO A O 1
ATOM 1140 N N . GLU A 1 159 ? -27.926 5.713 14.281 1.00 95.12 159 GLU A N 1
ATOM 1141 C CA . GLU A 1 159 ? -27.003 6.843 14.330 1.00 95.12 159 GLU A CA 1
ATOM 1142 C C . GLU A 1 159 ? -25.790 6.697 13.404 1.00 95.12 159 GLU A C 1
ATOM 1144 O O . GLU A 1 159 ? -25.026 7.653 13.256 1.00 95.12 159 GLU A O 1
ATOM 1149 N N . PHE A 1 160 ? -25.582 5.525 12.801 1.00 97.38 160 PHE A N 1
ATOM 1150 C CA . PHE A 1 160 ? -24.473 5.326 11.879 1.00 97.38 160 PHE A CA 1
ATOM 1151 C C . PHE A 1 160 ? -24.778 5.952 10.531 1.00 97.38 160 PHE A C 1
ATOM 1153 O O . PHE A 1 160 ? -25.916 6.003 10.076 1.00 97.38 160 PHE A O 1
ATOM 1160 N N . GLY A 1 161 ? -23.724 6.382 9.850 1.00 96.38 161 GLY A N 1
ATOM 1161 C CA . GLY A 1 161 ? -23.837 6.873 8.496 1.00 96.38 161 GLY A CA 1
ATOM 1162 C C . GLY A 1 161 ? -22.648 6.462 7.652 1.00 96.38 161 GLY A C 1
ATOM 1163 O O . GLY A 1 161 ? -22.094 5.364 7.733 1.00 96.38 161 GLY A O 1
ATOM 1164 N N . ARG A 1 162 ? -22.254 7.385 6.779 1.00 97.00 162 ARG A N 1
ATOM 1165 C CA . ARG A 1 162 ? -21.218 7.136 5.781 1.00 97.00 162 ARG A CA 1
ATOM 1166 C C . ARG A 1 162 ? -19.841 6.874 6.394 1.00 97.00 162 ARG A C 1
ATOM 1168 O O . ARG A 1 162 ? -19.066 6.128 5.807 1.00 97.00 162 ARG A O 1
ATOM 1175 N N . ALA A 1 163 ? -19.510 7.503 7.521 1.00 97.50 163 ALA A N 1
ATOM 1176 C CA . ALA A 1 163 ? -18.184 7.371 8.123 1.00 97.50 163 ALA A CA 1
ATOM 1177 C C . ALA A 1 163 ? -17.941 5.933 8.600 1.00 97.50 163 ALA A C 1
ATOM 1179 O O . ALA A 1 163 ? -16.952 5.316 8.210 1.00 97.50 163 ALA A O 1
ATOM 1180 N N . GLU A 1 164 ? -18.896 5.377 9.338 1.00 98.19 164 GLU A N 1
ATOM 1181 C CA . GLU A 1 164 ? -18.872 4.016 9.867 1.00 98.19 164 GLU A CA 1
ATOM 1182 C C . GLU A 1 164 ? -18.819 2.990 8.732 1.00 98.19 164 GLU A C 1
ATOM 1184 O O . GLU A 1 164 ? -17.997 2.071 8.760 1.00 98.19 164 GLU A O 1
ATOM 1189 N N . ALA A 1 165 ? -19.612 3.194 7.675 1.00 98.00 165 ALA A N 1
ATOM 1190 C CA . ALA A 1 165 ? -19.577 2.322 6.505 1.00 98.00 165 ALA A CA 1
ATOM 1191 C C . ALA A 1 165 ? -18.211 2.330 5.796 1.00 98.00 165 ALA A C 1
ATOM 1193 O O . ALA A 1 165 ? -17.721 1.276 5.385 1.00 98.00 165 ALA A O 1
ATOM 1194 N N . LEU A 1 166 ? -17.566 3.497 5.670 1.00 97.25 166 LEU A N 1
ATOM 1195 C CA . LEU A 1 166 ? -16.229 3.603 5.078 1.00 97.25 166 LEU A CA 1
ATOM 1196 C C . LEU A 1 166 ? -15.160 2.940 5.956 1.00 97.25 166 LEU A C 1
ATOM 1198 O O . LEU A 1 166 ? -14.285 2.266 5.417 1.00 97.25 166 LEU A O 1
ATOM 1202 N N . ILE A 1 167 ? -15.232 3.092 7.281 1.00 97.75 167 ILE A N 1
ATOM 1203 C CA . ILE A 1 167 ? -14.295 2.451 8.216 1.00 97.75 167 ILE A CA 1
ATOM 1204 C C . ILE A 1 167 ? -14.450 0.926 8.184 1.00 97.75 167 ILE A C 1
ATOM 1206 O O . ILE A 1 167 ? -13.455 0.217 8.028 1.00 97.75 167 ILE A O 1
ATOM 1210 N N . ALA A 1 168 ? -15.683 0.414 8.219 1.00 97.94 168 ALA A N 1
ATOM 1211 C CA . ALA A 1 168 ? -15.953 -1.016 8.088 1.00 97.94 168 ALA A CA 1
ATOM 1212 C C . ALA A 1 168 ? -15.450 -1.572 6.741 1.00 97.94 168 ALA A C 1
ATOM 1214 O O . ALA A 1 168 ? -14.763 -2.595 6.698 1.00 97.94 168 ALA A O 1
ATOM 1215 N N . ALA A 1 169 ? -15.709 -0.865 5.634 1.00 97.12 169 ALA A N 1
ATOM 1216 C CA . ALA A 1 169 ? -15.226 -1.251 4.309 1.00 97.12 169 ALA A CA 1
ATOM 1217 C C . ALA A 1 169 ? -13.692 -1.232 4.207 1.00 97.12 169 ALA A C 1
ATOM 1219 O O . ALA A 1 169 ? -13.105 -2.119 3.585 1.00 97.12 169 ALA A O 1
ATOM 1220 N N . ALA A 1 170 ? -13.034 -0.245 4.823 1.00 96.12 170 ALA A N 1
ATOM 1221 C CA . ALA A 1 170 ? -11.579 -0.157 4.867 1.00 96.12 170 ALA A CA 1
ATOM 1222 C C . ALA A 1 170 ? -10.965 -1.319 5.661 1.00 96.12 170 ALA A C 1
ATOM 1224 O O . ALA A 1 170 ? -9.999 -1.922 5.194 1.00 96.12 170 ALA A O 1
ATOM 1225 N N . ALA A 1 171 ? -11.551 -1.682 6.805 1.00 96.50 171 ALA A N 1
ATOM 1226 C CA . ALA A 1 171 ? -11.107 -2.825 7.599 1.00 96.50 171 ALA A CA 1
ATOM 1227 C C . ALA A 1 171 ? -11.190 -4.140 6.805 1.00 96.50 171 ALA A C 1
ATOM 1229 O O . ALA A 1 171 ? -10.208 -4.878 6.715 1.00 96.50 171 ALA A O 1
ATOM 1230 N N . ILE A 1 172 ? -12.323 -4.384 6.137 1.00 96.69 172 ILE A N 1
ATOM 1231 C CA . ILE A 1 172 ? -12.511 -5.552 5.261 1.00 96.69 172 ILE A CA 1
ATOM 1232 C C . ILE A 1 172 ? -11.495 -5.553 4.109 1.00 96.69 172 ILE A C 1
ATOM 1234 O O . ILE A 1 172 ? -10.987 -6.605 3.729 1.00 96.69 172 ILE A O 1
ATOM 1238 N N . ALA A 1 173 ? -11.182 -4.384 3.540 1.00 93.25 173 ALA A N 1
ATOM 1239 C CA . ALA A 1 173 ? -10.256 -4.268 2.415 1.00 93.25 173 ALA A CA 1
ATOM 1240 C C . ALA A 1 173 ? -8.790 -4.568 2.772 1.00 93.25 173 ALA A C 1
ATOM 1242 O O . ALA A 1 173 ? -8.014 -4.882 1.866 1.00 93.25 173 ALA A O 1
ATOM 1243 N N . VAL A 1 174 ? -8.415 -4.443 4.049 1.00 92.06 174 VAL A N 1
ATOM 1244 C CA . VAL A 1 174 ? -7.057 -4.705 4.557 1.00 92.06 174 VAL A CA 1
ATOM 1245 C C . VAL A 1 174 ? -6.894 -6.145 5.054 1.00 92.06 174 VAL A C 1
ATOM 1247 O O . VAL A 1 174 ? -5.777 -6.661 5.042 1.00 92.06 174 VAL A O 1
ATOM 1250 N N . SER A 1 175 ? -7.982 -6.802 5.461 1.00 93.94 175 SER A N 1
ATOM 1251 C CA . SER A 1 175 ? -7.945 -8.181 5.955 1.00 93.94 175 SER A CA 1
ATOM 1252 C C . SER A 1 175 ? -7.433 -9.173 4.902 1.00 93.94 175 SER A C 1
ATOM 1254 O O . SER A 1 175 ? -7.762 -9.097 3.715 1.00 93.94 175 SER A O 1
ATOM 1256 N N . GLY A 1 176 ? -6.638 -10.141 5.366 1.00 90.00 176 GLY A N 1
ATOM 1257 C CA . GLY A 1 176 ? -6.139 -11.255 4.554 1.00 90.00 176 GLY A CA 1
ATOM 1258 C C . GLY A 1 176 ? -7.074 -12.469 4.519 1.00 90.00 176 GLY A C 1
ATOM 1259 O O . GLY A 1 176 ? -6.776 -13.441 3.828 1.00 90.00 176 GLY A O 1
ATOM 1260 N N . SER A 1 177 ? -8.182 -12.442 5.266 1.00 93.31 177 SER A N 1
ATOM 1261 C CA . SER A 1 177 ? -9.116 -13.565 5.374 1.00 93.31 177 SER A CA 1
ATOM 1262 C C . SER A 1 177 ? -9.906 -13.790 4.080 1.00 93.31 177 SER A C 1
ATOM 1264 O O . SER A 1 177 ? -10.405 -12.848 3.459 1.00 93.31 177 SER A O 1
ATOM 1266 N N . GLU A 1 178 ? -10.114 -15.054 3.695 1.00 92.94 178 GLU A N 1
ATOM 1267 C CA . GLU A 1 178 ? -10.966 -15.402 2.548 1.00 92.94 178 GLU A CA 1
ATOM 1268 C C . GLU A 1 178 ? -12.414 -14.917 2.723 1.00 92.94 178 GLU A C 1
ATOM 1270 O O . GLU A 1 178 ? -13.091 -14.580 1.749 1.00 92.94 178 GLU A O 1
ATOM 1275 N N . VAL A 1 179 ? -12.911 -14.860 3.962 1.00 94.25 179 VAL A N 1
ATOM 1276 C CA . VAL A 1 179 ? -14.268 -14.377 4.260 1.00 94.25 179 VAL A CA 1
ATOM 1277 C C . VAL A 1 179 ? -14.358 -12.875 4.025 1.00 94.25 179 VAL A C 1
ATOM 1279 O O . VAL A 1 179 ? -15.272 -12.428 3.334 1.00 94.25 179 VAL A O 1
ATOM 1282 N N . ALA A 1 180 ? -13.370 -12.112 4.498 1.00 95.12 180 ALA A N 1
ATOM 1283 C CA . ALA A 1 180 ? -13.271 -10.686 4.211 1.00 95.12 180 ALA A CA 1
ATOM 1284 C C . ALA A 1 180 ? -13.147 -10.433 2.700 1.00 95.12 180 ALA A C 1
ATOM 1286 O O . ALA A 1 180 ? -13.829 -9.565 2.163 1.00 95.12 180 ALA A O 1
ATOM 1287 N N . HIS A 1 181 ? -12.376 -11.251 1.974 1.00 91.56 181 HIS A N 1
ATOM 1288 C CA . HIS A 1 181 ? -12.289 -11.163 0.516 1.00 91.56 181 HIS A CA 1
ATOM 1289 C C . HIS A 1 181 ? -13.643 -11.394 -0.179 1.00 91.56 181 HIS A C 1
ATOM 1291 O O . HIS A 1 181 ? -14.010 -10.638 -1.081 1.00 91.56 181 HIS A O 1
ATOM 1297 N N . ARG A 1 182 ? -14.417 -12.403 0.242 1.00 93.06 182 ARG A N 1
ATOM 1298 C CA . ARG A 1 182 ? -15.768 -12.653 -0.296 1.00 93.06 182 ARG A CA 1
ATOM 1299 C C . ARG A 1 182 ? -16.734 -11.519 0.040 1.00 93.06 182 ARG A C 1
ATOM 1301 O O . ARG A 1 182 ? -17.444 -11.046 -0.847 1.00 93.06 182 ARG A O 1
ATOM 1308 N N . ALA A 1 183 ? -16.724 -11.047 1.285 1.00 94.88 183 ALA A N 1
ATOM 1309 C CA . ALA A 1 183 ? -17.508 -9.897 1.723 1.00 94.88 183 ALA A CA 1
ATOM 1310 C C . ALA A 1 183 ? -17.180 -8.648 0.896 1.00 94.88 183 ALA A C 1
ATOM 1312 O O . ALA A 1 183 ? -18.076 -7.943 0.437 1.00 94.88 183 ALA A O 1
ATOM 1313 N N . ARG A 1 184 ? -15.893 -8.424 0.630 1.00 94.12 184 ARG A N 1
ATOM 1314 C CA . ARG A 1 184 ? -15.385 -7.341 -0.204 1.00 94.12 184 ARG A CA 1
ATOM 1315 C C . ARG A 1 184 ? -15.913 -7.408 -1.639 1.00 94.12 184 ARG A C 1
ATOM 1317 O O . ARG A 1 184 ? -16.400 -6.405 -2.152 1.00 94.12 184 ARG A O 1
ATOM 1324 N N . LEU A 1 185 ? -15.856 -8.578 -2.279 1.00 89.94 185 LEU A N 1
ATOM 1325 C CA . LEU A 1 185 ? -16.427 -8.776 -3.618 1.00 89.94 185 LEU A CA 1
ATOM 1326 C C . LEU A 1 185 ? -17.939 -8.530 -3.626 1.00 89.94 185 LEU A C 1
ATOM 1328 O O . LEU A 1 185 ? -18.466 -7.914 -4.543 1.00 89.94 185 LEU A O 1
ATOM 1332 N N . HIS A 1 186 ? -18.650 -8.964 -2.587 1.00 93.38 186 HIS A N 1
ATOM 1333 C CA . HIS A 1 186 ? -20.077 -8.687 -2.484 1.00 93.38 186 HIS A CA 1
ATOM 1334 C C . HIS A 1 186 ? -20.353 -7.181 -2.324 1.00 93.38 186 HIS A C 1
ATOM 1336 O O . HIS A 1 186 ? -21.228 -6.635 -2.994 1.00 93.38 186 HIS A O 1
ATOM 1342 N N . LEU A 1 187 ? -19.584 -6.486 -1.479 1.00 95.06 187 LEU A N 1
ATOM 1343 C CA . LEU A 1 187 ? -19.704 -5.042 -1.258 1.00 95.06 187 LEU A CA 1
ATOM 1344 C C . LEU A 1 187 ? -19.407 -4.223 -2.519 1.00 95.06 187 LEU A C 1
ATOM 1346 O O . LEU A 1 187 ? -20.109 -3.247 -2.773 1.00 95.06 187 LEU A O 1
ATOM 1350 N N . SER A 1 188 ? -18.422 -4.611 -3.335 1.00 92.69 188 SER A N 1
ATOM 1351 C CA . SER A 1 188 ? -18.084 -3.872 -4.562 1.00 92.69 188 SER A CA 1
ATOM 1352 C C . SER A 1 188 ? -19.239 -3.842 -5.573 1.00 92.69 188 SER A C 1
ATOM 1354 O O . SER A 1 188 ? -19.378 -2.866 -6.315 1.00 92.69 188 SER A O 1
ATOM 1356 N N . HIS A 1 189 ? -20.097 -4.866 -5.562 1.00 90.69 189 HIS A N 1
ATOM 1357 C CA . HIS A 1 189 ? -21.281 -4.953 -6.415 1.00 90.69 189 HIS A CA 1
ATOM 1358 C C . HIS A 1 189 ? -22.557 -4.418 -5.752 1.00 90.69 189 HIS A C 1
ATOM 1360 O O . HIS A 1 189 ? -23.370 -3.795 -6.432 1.00 90.69 189 HIS A O 1
ATOM 1366 N N . ALA A 1 190 ? -22.743 -4.660 -4.452 1.00 92.62 190 ALA 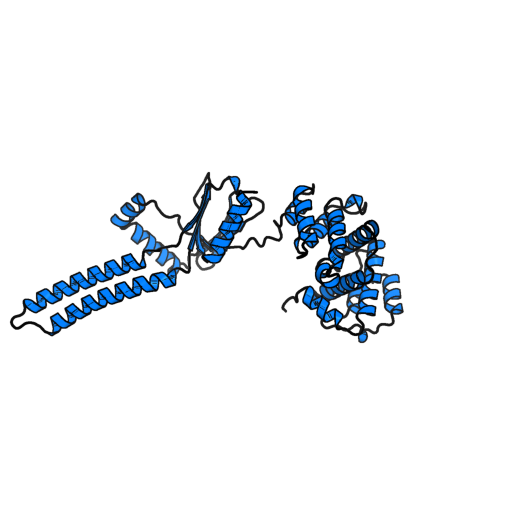A N 1
ATOM 1367 C CA . ALA A 1 190 ? -24.004 -4.395 -3.759 1.00 92.62 190 ALA A CA 1
ATOM 1368 C C . ALA A 1 190 ? -24.078 -3.025 -3.066 1.00 92.62 190 ALA A C 1
ATOM 1370 O O . ALA A 1 190 ? -25.180 -2.540 -2.816 1.00 92.62 190 ALA A O 1
ATOM 1371 N N . ALA A 1 191 ? -22.945 -2.399 -2.726 1.00 93.00 191 ALA A N 1
ATOM 1372 C CA . ALA A 1 191 ? -22.962 -1.145 -1.978 1.00 93.00 191 ALA A CA 1
ATOM 1373 C C . ALA A 1 191 ? -23.455 0.030 -2.841 1.00 93.00 191 ALA A C 1
ATOM 1375 O O . ALA A 1 191 ? -23.038 0.223 -3.985 1.00 93.00 191 ALA A O 1
ATOM 1376 N N . THR A 1 192 ? -24.336 0.850 -2.274 1.00 90.12 192 THR A N 1
ATOM 1377 C CA . THR A 1 192 ? -24.885 2.045 -2.931 1.00 90.12 192 THR A CA 1
ATOM 1378 C C . THR A 1 192 ? -23.873 3.196 -2.922 1.00 90.12 192 THR A C 1
ATOM 1380 O O . THR A 1 192 ? -23.650 3.842 -3.955 1.00 90.12 192 THR A O 1
ATOM 1383 N N . ASP A 1 193 ? -23.190 3.406 -1.790 1.00 94.12 193 ASP A N 1
ATOM 1384 C CA . ASP A 1 193 ? -22.148 4.425 -1.632 1.00 94.12 193 ASP A CA 1
ATOM 1385 C C . ASP A 1 193 ? -20.935 4.138 -2.538 1.00 94.12 193 ASP A C 1
ATOM 1387 O O . ASP A 1 193 ? -20.408 3.025 -2.623 1.00 94.12 193 ASP A O 1
ATOM 1391 N N . SER A 1 194 ? -20.489 5.162 -3.268 1.00 87.62 194 SER A N 1
ATOM 1392 C CA . SER A 1 194 ? -19.368 5.046 -4.207 1.00 87.62 194 SER A CA 1
ATOM 1393 C C . SER A 1 194 ? -18.011 4.915 -3.515 1.00 87.62 194 SER A C 1
ATOM 1395 O O . SER A 1 194 ? -17.113 4.288 -4.073 1.00 87.62 194 SER A O 1
ATOM 1397 N N . GLY A 1 195 ? -17.855 5.470 -2.312 1.00 88.25 195 GLY A N 1
ATOM 1398 C CA . GLY A 1 195 ? -16.645 5.344 -1.503 1.00 88.25 195 GLY A CA 1
ATOM 1399 C C . GLY A 1 195 ? -16.492 3.935 -0.937 1.00 88.25 195 GLY A C 1
ATOM 1400 O O . GLY A 1 195 ? -15.421 3.349 -1.073 1.00 88.25 195 GLY A O 1
ATOM 1401 N N . VAL A 1 196 ? -17.574 3.353 -0.410 1.00 94.44 196 VAL A N 1
ATOM 1402 C CA . VAL A 1 196 ? -17.603 1.946 0.027 1.00 94.44 196 VAL A CA 1
ATOM 1403 C C . VAL A 1 196 ? -17.268 1.020 -1.140 1.00 94.44 196 VAL A C 1
ATOM 1405 O O . VAL A 1 196 ? -16.386 0.173 -1.009 1.00 94.44 196 VAL A O 1
ATOM 1408 N N . ARG A 1 197 ? -17.884 1.220 -2.317 1.00 91.19 197 ARG A N 1
ATOM 1409 C CA . ARG A 1 197 ? -17.543 0.441 -3.520 1.00 91.19 197 ARG A CA 1
ATOM 1410 C C . ARG A 1 197 ? -16.088 0.599 -3.941 1.00 91.19 197 ARG A C 1
ATOM 1412 O O . ARG A 1 197 ? -15.488 -0.389 -4.341 1.00 91.19 197 ARG A O 1
ATOM 1419 N N . ALA A 1 198 ? -15.521 1.803 -3.862 1.00 83.06 198 ALA A N 1
ATOM 1420 C CA . ALA A 1 198 ? -14.123 2.050 -4.215 1.00 83.06 198 ALA A CA 1
ATOM 1421 C C . ALA A 1 198 ? -13.142 1.386 -3.231 1.00 83.06 198 ALA A C 1
ATOM 1423 O O . ALA A 1 198 ? -12.128 0.829 -3.647 1.00 83.06 198 ALA A O 1
ATOM 1424 N N . LEU A 1 199 ? -13.441 1.408 -1.930 1.00 89.94 199 LEU A N 1
ATOM 1425 C CA . LEU A 1 199 ? -12.663 0.681 -0.923 1.00 89.94 199 LEU A CA 1
ATOM 1426 C C . LEU A 1 199 ? -12.766 -0.830 -1.151 1.00 89.94 199 LEU A C 1
ATOM 1428 O O . LEU A 1 199 ? -11.752 -1.526 -1.192 1.00 89.94 199 LEU A O 1
ATOM 1432 N N . ALA A 1 200 ? -13.983 -1.323 -1.384 1.00 90.06 200 ALA A N 1
ATOM 1433 C CA . ALA A 1 200 ? -14.250 -2.733 -1.605 1.00 90.06 200 ALA A CA 1
ATOM 1434 C C . ALA A 1 200 ? -13.649 -3.252 -2.923 1.00 90.06 200 ALA A C 1
ATOM 1436 O O . ALA A 1 200 ? -13.068 -4.328 -2.964 1.00 90.06 200 ALA A O 1
ATOM 1437 N N . SER A 1 201 ? -13.673 -2.484 -4.010 1.00 81.69 201 SER A N 1
ATOM 1438 C CA . SER A 1 201 ? -13.003 -2.878 -5.257 1.00 81.69 201 SER A CA 1
ATOM 1439 C C . SER A 1 201 ? -11.473 -2.886 -5.148 1.00 81.69 201 SER A C 1
ATOM 1441 O O . SER A 1 201 ? -10.791 -3.264 -6.098 1.00 81.69 201 SER A O 1
ATOM 1443 N N . GLY A 1 202 ? -10.922 -2.475 -4.000 1.00 69.81 202 GLY A N 1
ATOM 1444 C CA . GLY A 1 202 ? -9.489 -2.331 -3.803 1.00 69.81 202 GLY A CA 1
ATOM 1445 C C . GLY A 1 202 ? -8.918 -1.121 -4.534 1.00 69.81 202 GLY A C 1
ATOM 1446 O O . GLY A 1 202 ? -7.705 -1.025 -4.653 1.00 69.81 202 GLY A O 1
ATOM 1447 N N . ALA A 1 203 ? -9.738 -0.169 -4.997 1.00 57.72 203 ALA A N 1
ATOM 1448 C CA . ALA A 1 203 ? -9.242 1.035 -5.668 1.00 57.72 203 ALA A CA 1
ATOM 1449 C C . ALA A 1 203 ? -8.405 1.937 -4.739 1.00 57.72 203 ALA A C 1
ATOM 1451 O O . ALA A 1 203 ? -7.621 2.748 -5.224 1.00 57.72 203 ALA A O 1
ATOM 1452 N N . VAL A 1 204 ? -8.561 1.793 -3.416 1.00 50.75 204 VAL A N 1
ATOM 1453 C CA . VAL A 1 204 ? -7.821 2.563 -2.397 1.00 50.75 204 VAL A CA 1
ATOM 1454 C C . VAL A 1 204 ? -6.640 1.774 -1.809 1.00 50.75 204 VAL A C 1
ATOM 1456 O O . VAL A 1 204 ? -5.618 2.371 -1.483 1.00 50.75 204 VAL A O 1
ATOM 1459 N N . THR A 1 205 ? -6.737 0.441 -1.703 1.00 46.66 205 THR A N 1
ATOM 1460 C CA . THR A 1 205 ? -5.633 -0.436 -1.249 1.00 46.66 205 THR A CA 1
ATOM 1461 C C . THR A 1 205 ? -4.755 -0.941 -2.386 1.00 46.66 205 THR A C 1
ATOM 1463 O O . THR A 1 205 ? -3.675 -1.482 -2.140 1.00 46.66 205 THR A O 1
ATOM 1466 N N . ALA A 1 206 ? -5.141 -0.676 -3.633 1.00 47.34 206 ALA A N 1
ATOM 1467 C CA . ALA A 1 206 ? -4.216 -0.601 -4.736 1.00 47.34 206 ALA A CA 1
ATOM 1468 C C . ALA A 1 206 ? -3.265 0.581 -4.474 1.00 47.34 206 ALA A C 1
ATOM 1470 O O . ALA A 1 206 ? -3.329 1.637 -5.099 1.00 47.34 206 ALA A O 1
ATOM 1471 N N . ASN A 1 207 ? -2.236 0.313 -3.671 1.00 45.53 207 ASN A N 1
ATOM 1472 C CA . ASN A 1 207 ? -0.875 0.498 -4.155 1.00 45.53 207 ASN A CA 1
ATOM 1473 C C . ASN A 1 207 ? -0.760 -0.235 -5.508 1.00 45.53 207 ASN A C 1
ATOM 1475 O O . ASN A 1 207 ? -0.094 -1.261 -5.610 1.00 45.53 207 ASN A O 1
ATOM 1479 N N . ALA A 1 208 ? -1.481 0.243 -6.532 1.00 54.12 208 ALA A N 1
ATOM 1480 C CA . ALA A 1 208 ? -1.388 -0.211 -7.899 1.00 54.12 208 ALA A CA 1
ATOM 1481 C C . ALA A 1 208 ? 0.064 0.008 -8.230 1.00 54.12 208 ALA A C 1
ATOM 1483 O O . ALA A 1 208 ? 0.500 1.159 -8.255 1.00 54.12 208 ALA A O 1
ATOM 1484 N N . GLU A 1 209 ? 0.790 -1.100 -8.322 1.00 72.31 209 GLU A N 1
ATOM 1485 C CA . GLU A 1 209 ? 2.233 -1.176 -8.261 1.00 72.31 209 GLU A CA 1
ATOM 1486 C C . GLU A 1 209 ? 2.850 -0.039 -9.075 1.00 72.31 209 GLU A C 1
ATOM 1488 O O . GLU A 1 209 ? 2.952 -0.111 -10.297 1.00 72.31 209 GLU A O 1
ATOM 1493 N N . ARG A 1 210 ? 3.161 1.080 -8.407 1.00 88.19 210 ARG A N 1
ATOM 1494 C CA . ARG A 1 210 ? 3.469 2.313 -9.122 1.00 88.19 210 ARG A CA 1
ATOM 1495 C C . ARG A 1 210 ? 4.754 2.062 -9.877 1.00 88.19 210 ARG A C 1
ATOM 1497 O O . ARG A 1 210 ? 5.788 1.737 -9.287 1.00 88.19 210 ARG A O 1
ATOM 1504 N N . LEU A 1 211 ? 4.666 2.186 -11.191 1.00 92.94 211 LEU A N 1
ATOM 1505 C CA . LEU A 1 211 ? 5.785 1.899 -12.055 1.00 92.94 211 LEU A CA 1
ATOM 1506 C C . LEU A 1 211 ? 6.453 3.230 -12.392 1.00 92.94 211 LEU A C 1
ATOM 1508 O O . LEU A 1 211 ? 5.948 4.026 -13.187 1.00 92.94 211 LEU A O 1
ATOM 1512 N N . ASP A 1 212 ? 7.570 3.497 -11.724 1.00 94.56 212 ASP A N 1
ATOM 1513 C CA . ASP A 1 212 ? 8.352 4.714 -11.915 1.00 94.56 212 ASP A CA 1
ATOM 1514 C C . ASP A 1 212 ? 9.369 4.537 -13.049 1.00 94.56 212 ASP A C 1
ATOM 1516 O O . ASP A 1 212 ? 10.055 3.520 -13.162 1.00 94.56 212 ASP A O 1
ATOM 1520 N N . GLY A 1 213 ? 9.485 5.555 -13.895 1.00 94.69 213 GLY A N 1
ATOM 1521 C CA . GLY A 1 213 ? 10.389 5.570 -15.035 1.00 94.69 213 GLY A CA 1
ATOM 1522 C C . GLY A 1 213 ? 10.682 6.980 -15.536 1.00 94.69 213 GLY A C 1
ATOM 1523 O O . GLY A 1 213 ? 10.477 7.985 -14.857 1.00 94.69 213 GLY A O 1
ATOM 1524 N N . GLU A 1 214 ? 11.182 7.070 -16.764 1.00 95.12 214 GLU A N 1
ATOM 1525 C CA . GLU A 1 214 ? 11.409 8.345 -17.443 1.00 95.12 214 GLU A CA 1
ATOM 1526 C C . GLU A 1 214 ? 10.536 8.446 -18.691 1.00 95.12 214 GLU A C 1
ATOM 1528 O O . GLU A 1 214 ? 10.522 7.550 -19.540 1.00 95.12 214 GLU A O 1
ATOM 1533 N N . MET A 1 215 ? 9.859 9.580 -18.861 1.00 95.88 215 MET A N 1
ATOM 1534 C CA . MET A 1 215 ? 9.105 9.852 -20.072 1.00 95.88 215 MET A CA 1
ATOM 1535 C C . MET A 1 215 ? 10.058 9.953 -21.267 1.00 95.88 215 MET A C 1
ATOM 1537 O O . MET A 1 215 ? 10.981 10.777 -21.327 1.00 95.88 215 MET A O 1
ATOM 1541 N N . SER A 1 216 ? 9.823 9.106 -22.258 1.00 92.19 216 SER A N 1
ATOM 1542 C CA . SER A 1 216 ? 10.620 9.011 -23.473 1.00 92.19 216 SER A CA 1
ATOM 1543 C C . SER A 1 216 ? 9.787 9.375 -24.697 1.00 92.19 216 SER A C 1
ATOM 1545 O O . SER A 1 216 ? 8.560 9.451 -24.647 1.00 92.19 216 SER A O 1
ATOM 1547 N N . LEU A 1 217 ? 10.472 9.692 -25.795 1.00 90.94 217 LEU A N 1
ATOM 1548 C CA . LEU A 1 217 ? 9.781 9.934 -27.055 1.00 90.94 217 LEU A CA 1
ATOM 1549 C C . LEU A 1 217 ? 9.266 8.588 -27.581 1.00 90.94 217 LEU A C 1
ATOM 1551 O O . LEU A 1 217 ? 10.008 7.601 -27.493 1.00 90.94 217 LEU A O 1
ATOM 1555 N N . PRO A 1 218 ? 8.039 8.537 -28.128 1.00 91.50 218 PRO A N 1
ATOM 1556 C CA . PRO A 1 218 ? 7.570 7.339 -28.804 1.00 91.50 218 PRO A CA 1
ATOM 1557 C C . PRO A 1 218 ? 8.520 7.006 -29.968 1.00 91.50 218 PRO A C 1
ATOM 1559 O O . PRO A 1 218 ? 9.127 7.917 -30.543 1.00 91.50 218 PRO A O 1
ATOM 1562 N N . PRO A 1 219 ? 8.698 5.718 -30.308 1.00 87.50 219 PRO A N 1
ATOM 1563 C CA . PRO A 1 219 ? 9.518 5.341 -31.448 1.00 87.50 219 PRO A CA 1
ATOM 1564 C C . PRO A 1 219 ? 8.968 5.971 -32.730 1.00 87.50 219 PRO A C 1
ATOM 1566 O O . PRO A 1 219 ? 7.759 5.986 -32.964 1.00 87.50 219 PRO A O 1
ATOM 1569 N N . PHE A 1 220 ? 9.867 6.487 -33.565 1.00 88.69 220 PHE A N 1
ATOM 1570 C CA . PHE A 1 220 ? 9.507 6.921 -34.908 1.00 88.69 220 PHE A CA 1
ATOM 1571 C C . PHE A 1 220 ? 9.210 5.698 -35.782 1.00 88.69 220 PHE A C 1
ATOM 1573 O O . PHE A 1 220 ? 9.787 4.626 -35.588 1.00 88.69 220 PHE A O 1
ATOM 1580 N N . GLY A 1 221 ? 8.329 5.864 -36.771 1.00 88.94 221 GLY A N 1
ATOM 1581 C CA . GLY A 1 221 ? 8.110 4.835 -37.788 1.00 88.94 221 GLY A CA 1
ATOM 1582 C C . GLY A 1 221 ? 9.399 4.519 -38.565 1.00 88.94 221 GLY A C 1
ATOM 1583 O O . GLY A 1 221 ? 10.319 5.346 -38.595 1.00 88.94 221 GLY A O 1
ATOM 1584 N N . PRO A 1 222 ? 9.490 3.349 -39.222 1.00 85.44 222 PRO A N 1
ATOM 1585 C CA . PRO A 1 222 ? 10.717 2.896 -39.882 1.00 85.44 222 PRO A CA 1
ATOM 1586 C C . PRO A 1 222 ? 11.181 3.853 -40.988 1.00 85.44 222 PRO A C 1
ATOM 1588 O O . PRO A 1 222 ? 12.358 4.195 -41.044 1.00 85.44 222 PRO A O 1
ATOM 1591 N N . VAL A 1 223 ? 10.251 4.361 -41.804 1.00 92.25 223 VAL A N 1
ATOM 1592 C CA . VAL A 1 223 ? 10.544 5.310 -42.895 1.00 92.25 223 VAL A CA 1
ATOM 1593 C C . VAL A 1 223 ? 11.090 6.633 -42.356 1.00 92.25 223 VAL A C 1
ATOM 1595 O O . VAL A 1 223 ? 12.120 7.116 -42.816 1.00 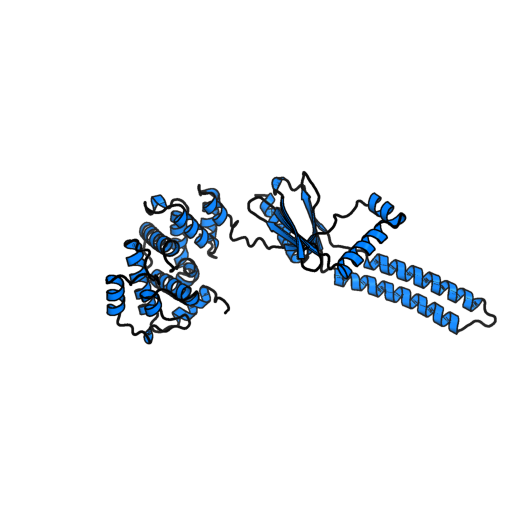92.25 223 VAL A O 1
ATOM 1598 N N . VAL A 1 224 ? 10.437 7.195 -41.333 1.00 93.00 224 VAL A N 1
ATOM 1599 C CA . VAL A 1 224 ? 10.881 8.442 -40.689 1.00 93.00 224 VAL A CA 1
ATOM 1600 C C . VAL A 1 224 ? 12.247 8.246 -40.043 1.00 93.00 224 VAL A C 1
ATOM 1602 O O . VAL A 1 224 ? 13.118 9.096 -40.181 1.00 93.00 224 VAL A O 1
ATOM 1605 N N . THR A 1 225 ? 12.464 7.106 -39.385 1.00 87.56 225 THR A N 1
ATOM 1606 C CA . THR A 1 225 ? 13.761 6.771 -38.791 1.00 87.56 225 THR A CA 1
ATOM 1607 C C . THR A 1 225 ? 14.848 6.702 -39.858 1.00 87.56 225 THR A C 1
ATOM 1609 O O . THR A 1 225 ? 15.891 7.318 -39.679 1.00 87.56 225 THR A O 1
ATOM 1612 N N . ALA A 1 226 ? 14.609 6.020 -40.983 1.00 83.69 226 ALA A N 1
ATOM 1613 C CA . ALA A 1 226 ? 15.574 5.933 -42.077 1.00 83.69 226 ALA A CA 1
ATOM 1614 C C . ALA A 1 226 ? 15.921 7.320 -42.638 1.00 83.69 226 ALA A C 1
ATOM 1616 O O . ALA A 1 226 ? 17.097 7.661 -42.748 1.00 83.69 226 ALA A O 1
ATOM 1617 N N . LEU A 1 227 ? 14.912 8.154 -42.904 1.00 94.38 227 LEU A N 1
ATOM 1618 C CA . LEU A 1 227 ? 15.106 9.508 -43.421 1.00 94.38 227 LEU A CA 1
ATOM 1619 C C . LEU A 1 227 ? 15.868 10.403 -42.431 1.00 94.38 227 LEU A C 1
ATOM 1621 O O . LEU A 1 227 ? 16.814 11.087 -42.818 1.00 94.38 227 LEU A O 1
ATOM 1625 N N . LEU A 1 228 ? 15.513 10.368 -41.143 1.00 90.69 228 LEU A N 1
ATOM 1626 C CA . LEU A 1 228 ? 16.212 11.120 -40.094 1.00 90.69 228 LEU A CA 1
ATOM 1627 C C . LEU A 1 228 ? 17.645 10.617 -39.860 1.00 90.69 228 LEU A C 1
ATOM 1629 O O . LEU A 1 228 ? 18.509 11.403 -39.475 1.00 90.69 228 LEU A O 1
ATOM 1633 N N . THR A 1 229 ? 17.904 9.326 -40.071 1.00 85.81 229 THR A N 1
ATOM 1634 C CA . THR A 1 229 ? 19.250 8.748 -39.975 1.00 85.81 229 THR A CA 1
ATOM 1635 C C . THR A 1 229 ? 20.115 9.180 -41.153 1.00 85.81 229 THR A C 1
ATOM 1637 O O . THR A 1 229 ? 21.217 9.673 -40.935 1.00 85.81 229 THR A O 1
ATOM 1640 N N . VAL A 1 230 ? 19.613 9.055 -42.387 1.00 86.31 230 VAL A N 1
ATOM 1641 C CA . VAL A 1 230 ? 20.337 9.450 -43.612 1.00 86.31 230 VAL A CA 1
ATOM 1642 C C . VAL A 1 230 ? 20.655 10.946 -43.608 1.00 86.31 230 VAL A C 1
ATOM 1644 O O . VAL A 1 230 ? 21.748 11.348 -43.988 1.00 86.31 230 VAL A O 1
ATOM 1647 N N . THR A 1 231 ? 19.733 11.775 -43.117 1.00 94.94 231 THR A N 1
ATOM 1648 C CA . THR A 1 231 ? 19.941 13.229 -42.986 1.00 94.94 231 THR A CA 1
ATOM 1649 C C . THR A 1 231 ? 20.778 13.631 -41.764 1.00 94.94 231 THR A C 1
ATOM 1651 O O . THR A 1 231 ? 20.967 14.822 -41.533 1.00 94.94 231 THR A O 1
ATOM 1654 N N . LEU A 1 232 ? 21.257 12.677 -40.950 1.00 90.12 232 LEU A N 1
ATOM 1655 C CA . LEU A 1 232 ? 21.974 12.893 -39.679 1.00 90.12 232 LEU A CA 1
ATOM 1656 C C . LEU A 1 232 ? 21.204 13.689 -38.607 1.00 90.12 232 LEU A C 1
ATOM 1658 O O . LEU A 1 232 ? 21.716 13.917 -37.508 1.00 90.12 232 LEU A O 1
ATOM 1662 N N . VAL A 1 233 ? 19.945 14.050 -38.858 1.00 93.81 233 VAL A N 1
ATOM 1663 C CA . VAL A 1 233 ? 19.097 14.770 -37.901 1.00 93.81 233 VAL A CA 1
ATOM 1664 C C . VAL A 1 233 ? 18.888 13.940 -36.635 1.00 93.81 233 VAL A C 1
ATOM 1666 O O . VAL A 1 233 ? 18.916 14.478 -35.528 1.00 93.81 233 VAL A O 1
ATOM 1669 N N . LEU A 1 234 ? 18.733 12.617 -36.765 1.00 85.56 234 LEU A N 1
ATOM 1670 C CA . LEU A 1 234 ? 18.575 11.732 -35.610 1.00 85.56 234 LEU A CA 1
ATOM 1671 C C . LEU A 1 234 ? 19.804 11.790 -34.696 1.00 85.56 234 LEU A C 1
ATOM 1673 O O . LEU A 1 234 ? 19.650 11.872 -33.478 1.00 85.56 234 LEU A O 1
ATOM 1677 N N . PHE A 1 235 ? 21.008 11.808 -35.272 1.00 86.12 235 PHE A N 1
ATOM 1678 C CA . PHE A 1 235 ? 22.253 11.941 -34.517 1.00 86.12 235 PHE A CA 1
ATOM 1679 C C . PHE A 1 235 ? 22.304 13.276 -33.766 1.00 86.12 235 PHE A C 1
ATOM 1681 O O . PHE A 1 235 ? 22.512 13.281 -32.552 1.00 86.12 235 PHE A O 1
ATOM 1688 N N . ALA A 1 236 ? 22.006 14.388 -34.445 1.00 91.81 236 ALA A N 1
ATOM 1689 C CA . ALA A 1 236 ? 21.959 15.710 -33.821 1.00 91.81 236 ALA A CA 1
ATOM 1690 C C . ALA A 1 236 ? 20.961 15.768 -32.647 1.00 91.81 236 ALA A C 1
ATOM 1692 O O . ALA A 1 236 ? 21.285 16.292 -31.580 1.00 91.81 236 ALA A O 1
ATOM 1693 N N . LEU A 1 237 ? 19.775 15.163 -32.793 1.00 89.19 237 LEU A N 1
ATOM 1694 C CA . LEU A 1 237 ? 18.774 15.087 -31.724 1.00 89.19 237 LEU A CA 1
ATOM 1695 C C . LEU A 1 237 ? 19.249 14.255 -30.524 1.00 89.19 237 LEU A C 1
ATOM 1697 O O . LEU A 1 237 ? 18.980 14.625 -29.379 1.00 89.19 237 LEU A O 1
ATOM 1701 N N . GLN A 1 238 ? 19.948 13.139 -30.758 1.00 87.12 238 GLN A N 1
ATOM 1702 C CA . GLN A 1 238 ? 20.480 12.313 -29.670 1.00 87.12 238 GLN A CA 1
ATOM 1703 C C . GLN A 1 238 ? 21.621 13.015 -28.937 1.00 87.12 238 GLN A C 1
ATOM 1705 O O . GLN A 1 238 ? 21.602 13.056 -27.708 1.00 87.12 238 GLN A O 1
ATOM 1710 N N . VAL A 1 239 ? 22.564 13.621 -29.665 1.00 85.19 239 VAL A N 1
ATOM 1711 C CA . VAL A 1 239 ? 23.645 14.418 -29.067 1.00 85.19 239 VAL A CA 1
ATOM 1712 C C . VAL A 1 239 ? 23.057 15.569 -28.259 1.00 85.19 239 VAL A C 1
ATOM 1714 O O . VAL A 1 239 ? 23.385 15.714 -27.085 1.00 85.19 239 VAL A O 1
ATOM 1717 N N . GLY A 1 240 ? 22.107 16.318 -28.826 1.00 91.62 240 GLY A N 1
ATOM 1718 C CA . GLY A 1 240 ? 21.413 17.391 -28.117 1.00 91.62 240 GLY A CA 1
ATOM 1719 C C . GLY A 1 240 ? 20.727 16.903 -26.839 1.00 91.62 240 GLY A C 1
ATOM 1720 O O . GLY A 1 240 ? 20.832 17.545 -25.798 1.00 91.62 240 GLY A O 1
ATOM 1721 N N . ARG A 1 241 ? 20.086 15.727 -26.866 1.00 88.94 241 ARG A N 1
ATOM 1722 C CA . ARG A 1 241 ? 19.462 15.124 -25.677 1.00 88.94 241 ARG A CA 1
ATOM 1723 C C . ARG A 1 241 ? 20.487 14.716 -24.618 1.00 88.94 241 ARG A C 1
ATOM 1725 O O . ARG A 1 241 ? 20.223 14.899 -23.431 1.00 88.94 241 ARG A O 1
ATOM 1732 N N . VAL A 1 242 ? 21.620 14.147 -25.027 1.00 85.75 242 VAL A N 1
ATOM 1733 C CA . VAL A 1 242 ? 22.721 13.790 -24.122 1.00 85.75 242 VAL A CA 1
ATOM 1734 C C . VAL A 1 242 ? 23.271 15.060 -23.480 1.00 85.75 242 VAL A C 1
ATOM 1736 O O . VAL A 1 242 ? 23.268 15.157 -22.257 1.00 85.75 242 VAL A O 1
ATOM 1739 N N . VAL A 1 243 ? 23.618 16.073 -24.273 1.00 89.69 243 VAL A N 1
ATOM 1740 C CA . VAL A 1 243 ? 24.090 17.375 -23.777 1.00 89.69 243 VAL A CA 1
ATOM 1741 C C . VAL A 1 243 ? 23.082 17.989 -22.806 1.00 89.69 243 VAL A C 1
ATOM 1743 O O . VAL A 1 243 ? 23.454 18.378 -21.706 1.00 89.69 243 VAL A O 1
ATOM 1746 N N . LEU A 1 244 ? 21.791 17.989 -23.144 1.00 92.06 244 LEU A N 1
ATOM 1747 C CA . LEU A 1 244 ? 20.727 18.507 -22.281 1.00 92.06 244 LEU A CA 1
ATOM 1748 C C . LEU A 1 244 ? 20.641 17.752 -20.938 1.00 92.06 244 LEU A C 1
ATOM 1750 O O . LEU A 1 244 ? 20.431 18.361 -19.890 1.00 92.06 244 LEU A O 1
ATOM 1754 N N . ARG A 1 245 ? 20.835 16.428 -20.945 1.00 90.19 245 ARG A N 1
ATOM 1755 C CA . ARG A 1 245 ? 20.841 15.602 -19.727 1.00 90.19 245 ARG A CA 1
ATOM 1756 C C . ARG A 1 245 ? 22.082 15.851 -18.867 1.00 90.19 245 ARG A C 1
ATOM 1758 O O . ARG A 1 245 ? 21.949 15.893 -17.651 1.00 90.19 245 ARG A O 1
ATOM 1765 N N . TRP A 1 246 ? 23.256 15.994 -19.476 1.00 92.50 246 TRP A N 1
ATOM 1766 C CA . TRP A 1 246 ? 24.522 16.148 -18.752 1.00 92.50 246 TRP A CA 1
ATOM 1767 C C . TRP A 1 246 ? 24.762 17.579 -18.273 1.00 92.50 246 TRP A C 1
ATOM 1769 O O . TRP A 1 246 ? 25.097 17.781 -17.114 1.00 92.50 246 TRP A O 1
ATOM 1779 N N . VAL A 1 247 ? 24.549 18.571 -19.139 1.00 94.12 247 VAL A N 1
ATOM 1780 C CA . VAL A 1 247 ? 24.826 19.984 -18.841 1.00 94.12 247 VAL A CA 1
ATOM 1781 C C . VAL A 1 247 ? 23.715 20.603 -18.000 1.00 94.12 247 VAL A C 1
ATOM 1783 O O . VAL A 1 247 ? 23.987 21.319 -17.044 1.00 94.12 247 VAL A O 1
ATOM 1786 N N . LEU A 1 248 ? 22.453 20.327 -18.339 1.00 93.31 248 LEU A N 1
ATOM 1787 C CA . LEU A 1 248 ? 21.305 20.979 -17.701 1.00 93.31 248 LEU A CA 1
ATOM 1788 C C . LEU A 1 248 ? 20.572 20.081 -16.697 1.00 93.31 248 LEU A C 1
ATOM 1790 O O . LEU A 1 248 ? 19.510 20.455 -16.189 1.00 93.31 248 LEU A O 1
ATOM 1794 N N . ALA A 1 249 ? 21.117 18.891 -16.415 1.00 92.38 249 ALA A N 1
ATOM 1795 C CA . ALA A 1 249 ? 20.493 17.876 -15.567 1.00 92.38 249 ALA A CA 1
ATOM 1796 C C . ALA A 1 249 ? 19.014 17.635 -15.931 1.00 92.38 249 ALA A C 1
ATOM 1798 O O . ALA A 1 249 ? 18.176 17.413 -15.056 1.00 92.38 249 ALA A O 1
ATOM 1799 N N . PHE A 1 250 ? 18.678 17.732 -17.223 1.00 94.88 250 PHE A N 1
ATOM 1800 C CA . PHE A 1 250 ? 17.296 17.663 -17.672 1.00 94.88 250 PHE A CA 1
ATOM 1801 C C . PHE A 1 250 ? 16.749 16.247 -17.526 1.00 94.88 250 PHE A C 1
ATOM 1803 O O . PHE A 1 250 ? 17.222 15.310 -18.182 1.00 94.88 250 PHE A O 1
ATOM 1810 N N . LYS A 1 251 ? 15.721 16.096 -16.693 1.00 93.50 251 LYS A N 1
ATOM 1811 C CA . LYS A 1 251 ? 15.044 14.822 -16.445 1.00 93.50 251 LYS A CA 1
ATOM 1812 C C . LYS A 1 251 ? 13.547 14.977 -16.667 1.00 93.50 251 LYS A C 1
ATOM 1814 O O . LYS A 1 251 ? 12.972 16.050 -16.508 1.00 93.50 251 LYS A O 1
ATOM 1819 N N . ARG A 1 252 ? 12.904 13.885 -17.069 1.00 96.44 252 ARG A N 1
ATOM 1820 C CA . ARG A 1 252 ? 11.444 13.808 -17.173 1.00 96.44 252 ARG A CA 1
ATOM 1821 C C . ARG A 1 252 ? 10.941 12.583 -16.414 1.00 96.44 252 ARG A C 1
ATOM 1823 O O . ARG A 1 252 ? 10.519 11.635 -17.076 1.00 96.44 252 ARG A O 1
ATOM 1830 N N . PRO A 1 253 ? 11.080 12.533 -15.076 1.00 96.88 253 PRO A N 1
ATOM 1831 C CA . PRO A 1 253 ? 10.508 11.443 -14.299 1.00 96.88 253 PRO A CA 1
ATOM 1832 C C . PRO A 1 253 ? 9.009 11.344 -14.579 1.00 96.88 253 PRO A C 1
ATOM 1834 O O . PRO A 1 253 ? 8.301 12.351 -14.680 1.00 96.88 253 PRO A O 1
ATOM 1837 N N . ALA A 1 254 ? 8.542 10.122 -14.759 1.00 97.00 254 ALA A N 1
ATOM 1838 C CA . ALA A 1 254 ? 7.137 9.833 -14.938 1.00 97.00 254 ALA A CA 1
ATOM 1839 C C . ALA A 1 254 ? 6.793 8.536 -14.221 1.00 97.00 254 ALA A C 1
ATOM 1841 O O . ALA A 1 254 ? 7.624 7.640 -14.108 1.00 97.00 254 ALA A O 1
ATOM 1842 N N . SER A 1 255 ? 5.567 8.448 -13.740 1.00 95.50 255 SER A N 1
ATOM 1843 C CA . SER A 1 255 ? 5.044 7.272 -13.074 1.00 95.50 255 SER A CA 1
ATOM 1844 C C . SER A 1 255 ? 3.704 6.907 -13.670 1.00 95.50 255 SER A C 1
ATOM 1846 O O . SER A 1 255 ? 2.929 7.787 -14.055 1.00 95.50 255 SER A O 1
ATOM 1848 N N . ILE A 1 256 ? 3.433 5.614 -13.705 1.00 95.56 256 ILE A N 1
ATOM 1849 C CA . ILE A 1 256 ? 2.164 5.073 -14.159 1.00 95.56 256 ILE A CA 1
ATOM 1850 C C . ILE A 1 256 ? 1.561 4.219 -13.050 1.00 95.56 256 ILE A C 1
ATOM 1852 O O . ILE A 1 256 ? 2.257 3.419 -12.421 1.00 95.56 256 ILE A O 1
ATOM 1856 N N . SER A 1 257 ? 0.282 4.437 -12.789 1.00 93.19 257 SER A N 1
ATOM 1857 C CA . SER A 1 257 ? -0.506 3.695 -11.810 1.00 93.19 257 SER A CA 1
ATOM 1858 C C . SER A 1 257 ? -1.883 3.404 -12.393 1.00 93.19 257 SER A C 1
ATOM 1860 O O . SER A 1 257 ? -2.385 4.148 -13.237 1.00 93.19 257 SER A O 1
ATOM 1862 N N . ILE A 1 258 ? -2.490 2.303 -11.968 1.00 91.31 258 ILE A N 1
ATOM 1863 C CA . ILE A 1 258 ? -3.876 1.985 -12.312 1.00 91.31 258 ILE A CA 1
ATOM 1864 C C . ILE A 1 258 ? -4.746 2.616 -11.228 1.00 91.31 258 ILE A C 1
ATOM 1866 O O . ILE A 1 258 ? -4.672 2.218 -10.071 1.00 91.31 258 ILE A O 1
ATOM 1870 N N . GLY A 1 259 ? -5.511 3.636 -11.595 1.00 84.06 259 GLY A N 1
ATOM 1871 C CA . GLY A 1 259 ? -6.493 4.280 -10.733 1.00 84.06 259 GLY A CA 1
ATOM 1872 C C . GLY A 1 259 ? -7.923 3.822 -11.047 1.00 84.06 259 GLY A C 1
ATOM 1873 O O . GLY A 1 259 ? -8.154 3.095 -12.018 1.00 84.06 259 GLY A O 1
ATOM 1874 N N . PRO A 1 260 ? -8.918 4.296 -10.277 1.00 78.12 260 PRO A N 1
ATOM 1875 C CA . PRO A 1 260 ? -10.327 3.931 -10.465 1.00 78.12 260 PRO A CA 1
ATOM 1876 C C . PRO A 1 260 ? -10.889 4.375 -11.823 1.00 78.12 260 PRO A C 1
ATOM 1878 O O . PRO A 1 260 ? -11.775 3.733 -12.376 1.00 78.12 260 PRO A O 1
ATOM 1881 N N . ASN A 1 261 ? -10.361 5.469 -12.380 1.00 81.31 261 ASN A N 1
ATOM 1882 C CA . ASN A 1 261 ? -10.805 6.036 -13.658 1.00 81.31 261 ASN A CA 1
ATOM 1883 C C . ASN A 1 261 ? -9.992 5.523 -14.861 1.00 81.31 261 ASN A C 1
ATOM 1885 O O . ASN A 1 261 ? -10.214 5.947 -15.998 1.00 81.31 261 ASN A O 1
ATOM 1889 N N . GLY A 1 262 ? -9.033 4.632 -14.615 1.00 89.75 262 GLY A N 1
ATOM 1890 C CA . GLY A 1 262 ? -8.148 4.046 -15.606 1.00 89.75 262 GLY A CA 1
ATOM 1891 C C . GLY A 1 262 ? -6.680 4.318 -15.320 1.00 89.75 262 GLY A C 1
ATOM 1892 O O . GLY A 1 262 ? -6.250 4.392 -14.177 1.00 89.75 262 GLY A O 1
ATOM 1893 N N . LEU A 1 263 ? -5.880 4.417 -16.371 1.00 93.69 263 LEU A N 1
ATOM 1894 C CA . LEU A 1 263 ? -4.431 4.458 -16.262 1.00 93.69 263 LEU A CA 1
ATOM 1895 C C . LEU A 1 263 ? -3.947 5.898 -16.062 1.00 93.69 263 LEU A C 1
ATOM 1897 O O . LEU A 1 263 ? -4.051 6.741 -16.956 1.00 93.69 263 LEU A O 1
ATOM 1901 N N . GLU A 1 264 ? -3.433 6.182 -14.872 1.00 94.62 264 GLU A N 1
ATOM 1902 C CA . GLU A 1 264 ? -2.966 7.499 -14.458 1.00 94.62 264 GLU A CA 1
ATOM 1903 C C . GLU A 1 264 ? -1.472 7.639 -14.743 1.00 94.62 264 GLU A C 1
ATOM 1905 O O . GLU A 1 264 ? -0.639 6.876 -14.255 1.00 94.62 264 GLU A O 1
ATOM 1910 N N . LEU A 1 265 ? -1.125 8.634 -15.553 1.00 95.75 265 LEU A N 1
ATOM 1911 C CA . LEU A 1 265 ? 0.239 8.975 -15.917 1.00 95.75 265 LEU A CA 1
ATOM 1912 C C . LEU A 1 265 ? 0.600 10.327 -15.302 1.00 95.75 265 LEU A C 1
ATOM 1914 O O . LEU A 1 265 ? 0.181 11.382 -15.786 1.00 95.75 265 LEU A O 1
ATOM 1918 N N . ASN A 1 266 ? 1.443 10.300 -14.278 1.00 96.19 266 ASN A N 1
ATOM 1919 C CA . ASN A 1 266 ? 1.992 11.507 -13.673 1.00 96.19 266 ASN A CA 1
ATOM 1920 C C . ASN A 1 266 ? 3.382 11.755 -14.249 1.00 96.19 266 ASN A C 1
ATOM 1922 O O . ASN A 1 266 ? 4.257 10.899 -14.166 1.00 96.19 266 ASN A O 1
ATOM 1926 N N . GLN A 1 267 ? 3.599 12.917 -14.859 1.00 96.88 267 GLN A N 1
ATOM 1927 C CA . GLN A 1 267 ? 4.894 13.299 -15.415 1.00 96.88 267 GLN A CA 1
ATOM 1928 C C . GLN A 1 267 ? 5.354 14.635 -14.850 1.00 96.88 267 GLN A C 1
ATOM 1930 O O . GLN A 1 267 ? 4.593 15.602 -14.752 1.00 96.88 267 GLN A O 1
ATOM 1935 N N . ARG A 1 268 ? 6.649 14.714 -14.569 1.00 96.69 268 ARG A N 1
ATOM 1936 C CA . ARG A 1 268 ? 7.304 15.914 -14.074 1.00 96.69 268 ARG A CA 1
ATOM 1937 C C . ARG A 1 268 ? 8.526 16.200 -14.932 1.00 96.69 268 ARG A C 1
ATOM 1939 O O . ARG A 1 268 ? 9.275 15.304 -15.292 1.00 96.69 268 ARG A O 1
ATOM 1946 N N . THR A 1 269 ? 8.688 17.448 -15.346 1.00 96.94 269 THR A N 1
ATOM 1947 C CA . THR A 1 269 ? 9.849 17.925 -16.101 1.00 96.94 269 THR A CA 1
ATOM 1948 C C . THR A 1 269 ? 10.747 18.684 -15.147 1.00 96.94 269 THR A C 1
ATOM 1950 O O . THR A 1 269 ? 10.316 19.673 -14.554 1.00 96.94 269 THR A O 1
ATOM 1953 N N . GLU A 1 270 ? 11.984 18.227 -15.021 1.00 96.56 270 GLU A N 1
ATOM 1954 C CA . GLU A 1 270 ? 12.982 18.782 -14.119 1.00 96.56 270 GLU A CA 1
ATOM 1955 C C . GLU A 1 270 ? 14.165 19.344 -14.905 1.00 96.56 270 GLU A C 1
ATOM 1957 O O . GLU A 1 270 ? 14.620 18.744 -15.882 1.00 96.56 270 GLU A O 1
ATOM 1962 N N . LEU A 1 271 ? 14.671 20.493 -14.466 1.00 97.12 271 LEU A N 1
ATOM 1963 C CA . LEU A 1 271 ? 15.872 21.136 -14.993 1.00 97.12 271 LEU A CA 1
ATOM 1964 C C . LEU A 1 271 ? 16.704 21.606 -13.802 1.00 97.12 271 LEU A C 1
ATOM 1966 O O . LEU A 1 271 ? 16.178 22.302 -12.934 1.00 97.12 271 LEU A O 1
ATOM 1970 N N . LEU A 1 272 ? 17.977 21.204 -13.734 1.00 94.81 272 LEU A N 1
ATOM 1971 C CA . LEU A 1 272 ? 18.865 21.528 -12.604 1.00 94.81 272 LEU A CA 1
ATOM 1972 C C . LEU A 1 272 ? 18.256 21.161 -11.231 1.00 94.81 272 LEU A C 1
ATOM 1974 O O . LEU A 1 272 ? 18.372 21.908 -10.264 1.00 94.81 272 LEU A O 1
ATOM 1978 N N . GLY A 1 273 ? 17.541 20.032 -11.165 1.00 91.38 273 GLY A N 1
ATOM 1979 C CA . GLY A 1 273 ? 16.868 19.549 -9.951 1.00 91.38 273 GLY A CA 1
ATOM 1980 C C . GLY A 1 273 ? 15.586 20.300 -9.565 1.00 91.38 273 GLY A C 1
ATOM 1981 O O . GLY A 1 273 ? 14.923 19.907 -8.609 1.00 91.38 273 GLY A O 1
ATOM 1982 N N . LYS A 1 274 ? 15.199 21.350 -10.302 1.00 95.50 274 LYS A N 1
ATOM 1983 C CA . LYS A 1 274 ? 13.959 22.103 -10.068 1.00 95.50 274 LYS A CA 1
ATOM 1984 C C . LYS A 1 274 ? 12.837 21.641 -10.984 1.00 95.50 274 LYS A C 1
ATOM 1986 O O . LYS A 1 274 ? 13.061 21.316 -12.150 1.00 95.50 274 LYS A O 1
ATOM 1991 N N . VAL A 1 275 ? 11.614 21.677 -10.465 1.00 96.81 275 VAL A N 1
ATOM 1992 C CA . VAL A 1 275 ? 10.399 21.357 -11.221 1.00 96.81 275 VAL A CA 1
ATOM 1993 C C . VAL A 1 275 ? 10.055 22.504 -12.143 1.00 96.81 275 VAL A C 1
ATOM 1995 O O . VAL A 1 275 ? 9.707 23.584 -11.683 1.00 96.81 275 VAL A O 1
ATOM 1998 N N . LEU A 1 276 ? 10.123 22.268 -13.448 1.00 97.06 276 LEU A N 1
ATOM 1999 C CA . LEU A 1 276 ? 9.639 23.235 -14.427 1.00 97.06 276 LEU A CA 1
ATOM 2000 C C . LEU A 1 276 ? 8.157 23.055 -14.714 1.00 97.06 276 LEU A C 1
ATOM 2002 O O . LEU A 1 276 ? 7.449 24.019 -14.992 1.00 97.06 276 LEU A O 1
ATOM 2006 N N . ARG A 1 277 ? 7.699 21.803 -14.745 1.00 97.12 277 ARG A N 1
ATOM 2007 C CA . ARG A 1 277 ? 6.329 21.492 -15.130 1.00 97.12 277 ARG A CA 1
ATOM 2008 C C . ARG A 1 277 ? 5.902 20.142 -14.605 1.00 97.12 277 ARG A C 1
ATOM 2010 O O . ARG A 1 277 ? 6.609 19.161 -14.803 1.00 97.12 277 ARG A O 1
ATOM 2017 N N . GLU A 1 278 ? 4.701 20.087 -14.064 1.00 96.81 278 GLU A N 1
ATOM 2018 C CA . GLU A 1 278 ? 4.032 18.855 -13.677 1.00 96.81 278 GLU A CA 1
ATOM 2019 C C . GLU A 1 278 ? 2.742 18.705 -14.483 1.00 96.81 278 GLU A C 1
ATOM 2021 O O . GLU A 1 278 ? 2.098 19.696 -14.844 1.00 96.81 278 GLU A O 1
ATOM 2026 N N . ARG A 1 279 ? 2.419 17.475 -14.875 1.00 96.56 279 ARG A N 1
ATOM 2027 C CA . ARG A 1 279 ? 1.181 17.141 -15.579 1.00 96.56 279 ARG A CA 1
ATOM 2028 C C . ARG A 1 279 ? 0.712 15.764 -15.123 1.00 96.56 279 ARG A C 1
ATOM 2030 O O . ARG A 1 279 ? 1.485 14.814 -15.205 1.00 96.56 279 ARG A O 1
ATOM 2037 N N . SER A 1 280 ? -0.554 15.665 -14.746 1.00 95.25 280 SER A N 1
ATOM 2038 C CA . SER A 1 280 ? -1.256 14.395 -14.567 1.00 95.25 280 SER A CA 1
ATOM 2039 C C . SER A 1 280 ? -2.172 14.163 -15.767 1.00 95.25 280 SER A C 1
ATOM 2041 O O . SER A 1 280 ? -2.824 15.097 -16.241 1.00 95.25 280 SER A O 1
ATOM 2043 N N . ILE A 1 281 ? -2.148 12.958 -16.328 1.00 96.06 281 ILE A N 1
ATOM 2044 C CA . ILE A 1 281 ? -2.962 12.563 -17.478 1.00 96.06 281 ILE A CA 1
ATOM 2045 C C . ILE A 1 281 ? -3.634 11.245 -17.129 1.00 96.06 281 ILE A C 1
ATOM 2047 O O . ILE A 1 281 ? -2.949 10.265 -16.862 1.00 96.06 281 ILE A O 1
ATOM 2051 N N . VAL A 1 282 ? -4.959 11.207 -17.190 1.00 95.31 282 VAL A N 1
ATOM 2052 C CA . VAL A 1 282 ? -5.734 9.980 -16.992 1.00 95.31 282 VAL A CA 1
ATOM 2053 C C . VAL A 1 282 ? -6.138 9.433 -18.356 1.00 95.31 282 VAL A C 1
ATOM 2055 O O . VAL A 1 282 ? -6.683 10.164 -19.185 1.00 95.31 282 VAL A O 1
ATOM 2058 N N . VAL A 1 283 ? -5.848 8.158 -18.600 1.00 95.62 283 VAL A N 1
ATOM 2059 C CA . VAL A 1 283 ? -6.227 7.436 -19.816 1.00 95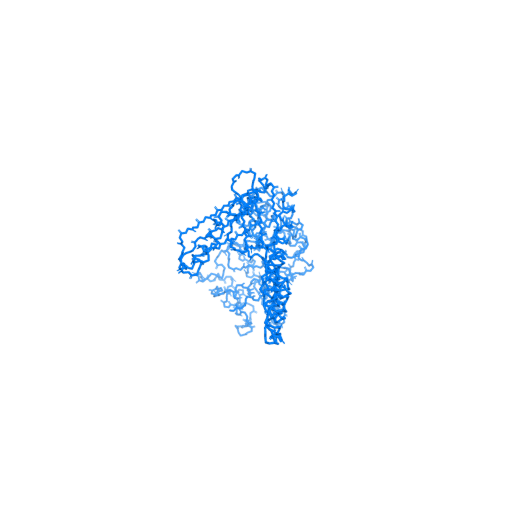.62 283 VAL A CA 1
ATOM 2060 C C . VAL A 1 283 ? -7.239 6.349 -19.438 1.00 95.62 283 VAL A C 1
ATOM 2062 O O . VAL A 1 283 ? -6.843 5.336 -18.861 1.00 95.62 283 VAL A O 1
ATOM 2065 N N . PRO A 1 284 ? -8.537 6.521 -19.753 1.00 94.12 284 PRO A N 1
ATOM 2066 C CA . PRO A 1 284 ? -9.554 5.517 -19.447 1.00 94.12 284 PRO A CA 1
ATOM 2067 C C . PRO A 1 284 ? -9.217 4.163 -20.075 1.00 94.12 284 PRO A C 1
ATOM 2069 O O . PRO A 1 284 ? -8.835 4.125 -21.249 1.00 94.12 284 PRO A O 1
ATOM 2072 N N . LEU A 1 285 ? -9.407 3.059 -19.342 1.00 91.88 285 LEU A N 1
ATOM 2073 C CA . LEU A 1 285 ? -9.088 1.711 -19.842 1.00 91.88 285 LEU A CA 1
ATOM 2074 C C . LEU A 1 285 ? -9.862 1.379 -21.124 1.00 91.88 285 LEU A C 1
ATOM 2076 O O . LEU A 1 285 ? -9.265 0.917 -22.091 1.00 91.88 285 LEU A O 1
ATOM 2080 N N . GLY A 1 286 ? -11.147 1.746 -21.195 1.00 90.56 286 GLY A N 1
ATOM 2081 C CA . GLY A 1 286 ? -11.969 1.571 -22.401 1.00 90.56 286 GLY A CA 1
ATOM 2082 C C . GLY A 1 286 ? -11.519 2.400 -23.614 1.00 90.56 286 GLY A C 1
ATOM 2083 O O . GLY A 1 286 ? -11.975 2.163 -24.727 1.00 90.56 286 GLY A O 1
ATOM 2084 N N . SER A 1 287 ? -10.613 3.365 -23.422 1.00 92.62 287 SER A N 1
ATOM 2085 C CA . SER A 1 287 ? -10.006 4.151 -24.503 1.00 92.62 287 SER A CA 1
ATOM 2086 C C . SER A 1 287 ? -8.610 3.660 -24.894 1.00 92.62 287 SER A C 1
ATOM 2088 O O . SER A 1 287 ? -7.984 4.259 -25.767 1.00 92.62 287 SER A O 1
ATOM 2090 N N . LEU A 1 288 ? -8.078 2.610 -24.263 1.00 94.44 288 LEU A N 1
ATOM 2091 C CA . LEU A 1 288 ? -6.775 2.054 -24.621 1.00 94.44 288 LEU A CA 1
ATOM 2092 C C . LEU A 1 288 ? -6.906 1.179 -25.867 1.00 94.44 288 LEU A C 1
ATOM 2094 O O . LEU A 1 288 ? -7.603 0.173 -25.870 1.00 94.44 288 LEU A O 1
ATOM 2098 N N . VAL A 1 289 ? -6.184 1.538 -26.928 1.00 96.25 289 VAL A N 1
ATOM 2099 C CA . VAL A 1 289 ? -6.075 0.690 -28.126 1.00 96.25 289 VAL A CA 1
ATOM 2100 C C . VAL A 1 289 ? -5.055 -0.410 -27.889 1.00 96.25 289 VAL A C 1
ATOM 2102 O O . VAL A 1 289 ? -5.241 -1.547 -28.312 1.00 96.25 289 VAL A O 1
ATOM 2105 N N . ARG A 1 290 ? -3.929 -0.053 -27.263 1.00 95.12 290 ARG A N 1
ATOM 2106 C CA . ARG A 1 290 ? -2.819 -0.976 -27.053 1.00 95.12 290 ARG A CA 1
ATOM 2107 C C . ARG A 1 290 ? -1.921 -0.505 -25.921 1.00 95.12 290 ARG A C 1
ATOM 2109 O O . ARG A 1 290 ? -1.508 0.655 -25.901 1.00 95.12 290 ARG A O 1
ATOM 2116 N N . VAL A 1 291 ? -1.537 -1.435 -25.053 1.00 95.50 291 VAL A N 1
ATOM 2117 C CA . VAL A 1 291 ? -0.425 -1.256 -24.117 1.00 95.50 291 VAL A CA 1
ATOM 2118 C C . VAL A 1 291 ? 0.578 -2.373 -24.361 1.00 95.50 291 VAL A C 1
ATOM 2120 O O . VAL A 1 291 ? 0.221 -3.545 -24.321 1.00 95.50 291 VAL A O 1
ATOM 2123 N N . THR A 1 292 ? 1.818 -2.023 -24.690 1.00 95.19 292 THR A N 1
ATOM 2124 C CA . THR A 1 292 ? 2.854 -3.011 -25.026 1.00 95.19 292 THR A CA 1
ATOM 2125 C C . THR A 1 292 ? 4.170 -2.669 -24.366 1.00 95.19 292 THR A C 1
ATOM 2127 O O . THR A 1 292 ? 4.629 -1.525 -24.434 1.00 95.19 292 THR A O 1
ATOM 2130 N N . ARG A 1 293 ? 4.827 -3.682 -23.801 1.00 93.94 293 ARG A N 1
ATOM 2131 C CA . ARG A 1 293 ? 6.237 -3.597 -23.435 1.00 93.94 293 ARG A CA 1
ATOM 2132 C C . ARG A 1 293 ? 7.093 -3.788 -24.679 1.00 93.94 293 ARG A C 1
ATOM 2134 O O . ARG A 1 293 ? 6.921 -4.744 -25.428 1.00 93.94 293 ARG A O 1
ATOM 2141 N N . GLU A 1 294 ? 8.069 -2.914 -24.852 1.00 90.62 294 GLU A N 1
ATOM 2142 C CA . GLU A 1 294 ? 9.143 -3.091 -25.815 1.00 90.62 294 GLU A CA 1
ATOM 2143 C C . GLU A 1 294 ? 10.487 -3.100 -25.086 1.00 90.62 294 GLU A C 1
ATOM 2145 O O . GLU A 1 294 ? 10.800 -2.223 -24.277 1.00 90.62 294 GLU A O 1
ATOM 2150 N N . THR A 1 295 ? 11.328 -4.083 -25.387 1.00 84.12 295 THR A N 1
ATOM 2151 C CA . THR A 1 295 ? 12.718 -4.102 -24.924 1.00 84.12 295 THR A CA 1
ATOM 2152 C C . THR A 1 295 ? 13.536 -3.154 -25.791 1.00 84.12 295 THR A C 1
ATOM 2154 O O . THR A 1 295 ? 13.614 -3.313 -27.015 1.00 84.12 295 THR A O 1
ATOM 2157 N N . ARG A 1 296 ? 14.135 -2.129 -25.179 1.00 70.00 296 ARG A N 1
ATOM 2158 C CA . ARG A 1 296 ? 14.906 -1.128 -25.919 1.00 70.00 296 ARG A CA 1
ATOM 2159 C C . ARG A 1 296 ? 16.171 -1.790 -26.474 1.00 70.00 296 ARG A C 1
ATOM 2161 O O . ARG A 1 296 ? 16.917 -2.400 -25.724 1.00 70.00 296 ARG A O 1
ATOM 2168 N N . TYR A 1 297 ? 16.422 -1.616 -27.773 1.00 66.19 297 TYR A N 1
ATOM 2169 C CA . TYR A 1 297 ? 17.697 -1.958 -28.412 1.00 66.19 297 TYR A CA 1
ATOM 2170 C C . TYR A 1 297 ? 18.113 -3.435 -28.379 1.00 66.19 297 TYR A C 1
ATOM 2172 O O . TYR A 1 297 ? 19.304 -3.721 -28.303 1.00 66.19 297 TYR A O 1
ATOM 2180 N N . ALA A 1 298 ? 17.172 -4.365 -28.566 1.00 64.06 298 ALA A N 1
ATOM 2181 C CA . ALA A 1 298 ? 17.481 -5.800 -28.650 1.00 64.06 298 ALA A CA 1
ATOM 2182 C C . ALA A 1 298 ? 18.609 -6.153 -29.650 1.00 64.06 298 ALA A C 1
ATOM 2184 O O . ALA A 1 298 ? 19.217 -7.207 -29.537 1.00 64.06 298 ALA A O 1
ATOM 2185 N N . ARG A 1 299 ? 18.893 -5.277 -30.628 1.00 69.56 299 ARG A N 1
ATOM 2186 C CA . ARG A 1 299 ? 19.898 -5.488 -31.682 1.00 69.56 299 ARG A CA 1
ATOM 2187 C C . ARG A 1 299 ? 21.023 -4.447 -31.729 1.00 69.56 299 ARG A C 1
ATOM 2189 O O . ARG A 1 299 ? 21.830 -4.496 -32.647 1.00 69.56 299 ARG A O 1
ATOM 2196 N N . VAL A 1 300 ? 21.100 -3.481 -30.804 1.00 74.19 300 VAL A N 1
ATOM 2197 C CA . VAL A 1 300 ? 22.150 -2.438 -30.905 1.00 74.19 300 VAL A CA 1
ATOM 2198 C C . VAL A 1 300 ? 23.540 -3.002 -30.665 1.00 74.19 300 VAL A C 1
ATOM 2200 O O . VAL A 1 300 ? 24.442 -2.603 -31.390 1.00 74.19 300 VAL A O 1
ATOM 2203 N N . GLY A 1 301 ? 23.704 -3.949 -29.735 1.00 74.69 301 GLY A N 1
ATOM 2204 C CA . GLY A 1 301 ? 24.984 -4.647 -29.555 1.00 74.69 301 GLY A CA 1
ATOM 2205 C C . GLY A 1 301 ? 25.477 -5.262 -30.860 1.00 74.69 301 GLY A C 1
ATOM 2206 O O . GLY A 1 301 ? 26.579 -4.961 -31.297 1.00 74.69 301 GLY A O 1
ATOM 2207 N N . MET A 1 302 ? 24.587 -5.984 -31.546 1.00 78.12 302 MET A N 1
ATOM 2208 C CA . MET A 1 302 ? 24.851 -6.580 -32.858 1.00 78.12 302 MET A CA 1
ATOM 2209 C C . MET A 1 302 ? 25.234 -5.536 -33.919 1.00 78.12 302 MET A C 1
ATOM 2211 O O . MET A 1 302 ? 26.169 -5.749 -34.678 1.00 78.12 302 MET A O 1
ATOM 2215 N N . TYR A 1 303 ? 24.535 -4.397 -34.000 1.00 81.69 303 TYR A N 1
ATOM 2216 C CA . TYR A 1 303 ? 24.867 -3.369 -34.996 1.00 81.69 303 TYR A CA 1
ATOM 2217 C C . TYR A 1 303 ? 26.183 -2.649 -34.694 1.00 81.69 303 TYR A C 1
ATOM 2219 O O . TYR A 1 303 ? 26.961 -2.404 -35.612 1.00 81.69 303 TYR A O 1
ATOM 2227 N N . VAL A 1 304 ? 26.434 -2.302 -33.429 1.00 82.19 304 VAL A N 1
ATOM 2228 C CA . VAL A 1 304 ? 27.694 -1.670 -33.006 1.00 82.19 304 VAL A CA 1
ATOM 2229 C C . VAL A 1 304 ? 28.855 -2.619 -33.259 1.00 82.19 304 VAL A C 1
ATOM 2231 O O . VAL A 1 304 ? 29.887 -2.197 -33.778 1.00 82.19 304 VAL A O 1
ATOM 2234 N N . GLY A 1 305 ? 28.661 -3.895 -32.950 1.00 82.75 305 GLY A N 1
ATOM 2235 C CA . GLY A 1 305 ? 29.660 -4.907 -33.197 1.00 82.75 305 GLY A CA 1
ATOM 2236 C C . GLY A 1 305 ? 29.933 -5.134 -34.685 1.00 82.75 305 GLY A C 1
ATOM 2237 O O . GLY A 1 305 ? 31.087 -5.083 -35.104 1.00 82.75 305 GLY A O 1
ATOM 2238 N N . LEU A 1 306 ? 28.894 -5.202 -35.523 1.00 84.75 306 LEU A N 1
ATOM 2239 C CA . LEU A 1 306 ? 29.055 -5.295 -36.976 1.00 84.75 306 LEU A CA 1
ATOM 2240 C C . LEU A 1 306 ? 29.810 -4.089 -37.555 1.00 84.75 306 LEU A C 1
ATOM 2242 O O . LEU A 1 306 ? 30.664 -4.253 -38.423 1.00 84.75 306 LEU A O 1
ATOM 2246 N N . VAL A 1 307 ? 29.548 -2.875 -37.059 1.00 84.69 307 VAL A N 1
ATOM 2247 C CA . VAL A 1 307 ? 30.312 -1.681 -37.456 1.00 84.69 307 VAL A CA 1
ATOM 2248 C C . VAL A 1 307 ? 31.771 -1.788 -37.008 1.00 84.69 307 VAL A C 1
ATOM 2250 O O . VAL A 1 307 ? 32.663 -1.510 -37.809 1.00 84.69 307 VAL A O 1
ATOM 2253 N N . ALA A 1 308 ? 32.032 -2.218 -35.771 1.00 87.25 308 ALA A N 1
ATOM 2254 C CA . ALA A 1 308 ? 33.392 -2.418 -35.270 1.00 87.25 308 ALA A CA 1
ATOM 2255 C C . ALA A 1 308 ? 34.162 -3.457 -36.105 1.00 87.25 308 ALA A C 1
ATOM 2257 O O . ALA A 1 308 ? 35.319 -3.226 -36.459 1.00 87.25 308 ALA A O 1
ATOM 2258 N N . LEU A 1 309 ? 33.497 -4.546 -36.496 1.00 86.44 309 LEU A N 1
ATOM 2259 C CA . LEU A 1 309 ? 34.048 -5.583 -37.362 1.00 86.44 309 LEU A CA 1
ATOM 2260 C C . LEU A 1 309 ? 34.373 -5.048 -38.762 1.00 86.44 309 LEU A C 1
ATOM 2262 O O . LEU A 1 309 ? 35.465 -5.302 -39.273 1.00 86.44 309 LEU A O 1
ATOM 2266 N N . VAL A 1 310 ? 33.463 -4.284 -39.379 1.00 91.94 310 VAL A N 1
ATOM 2267 C CA . VAL A 1 310 ? 33.677 -3.677 -40.707 1.00 91.94 310 VAL A CA 1
ATOM 2268 C C . VAL A 1 310 ? 34.847 -2.697 -40.675 1.00 91.94 310 VAL A C 1
ATOM 2270 O O . VAL A 1 310 ? 35.722 -2.762 -41.536 1.00 91.94 310 VAL A O 1
ATOM 2273 N N . VAL A 1 311 ? 34.900 -1.823 -39.668 1.00 88.75 311 VAL A N 1
ATOM 2274 C CA . VAL A 1 311 ? 35.986 -0.847 -39.497 1.00 88.75 311 VAL A CA 1
ATOM 2275 C C . VAL A 1 311 ? 37.323 -1.559 -39.274 1.00 88.75 311 VAL A C 1
ATOM 2277 O O . VAL A 1 311 ? 38.291 -1.264 -39.975 1.00 88.75 311 VAL A O 1
ATOM 2280 N N . GLY A 1 312 ? 37.375 -2.535 -38.362 1.00 91.00 312 GLY A N 1
ATOM 2281 C CA . GLY A 1 312 ? 38.585 -3.317 -38.092 1.00 91.00 312 GLY A CA 1
ATOM 2282 C C . GLY A 1 312 ? 39.075 -4.095 -39.315 1.00 91.00 312 GLY A C 1
ATOM 2283 O O . GLY A 1 312 ? 40.269 -4.094 -39.609 1.00 91.00 312 GLY A O 1
ATOM 2284 N N . SER A 1 313 ? 38.155 -4.687 -40.082 1.00 89.88 313 SER A N 1
ATOM 2285 C CA . SER A 1 313 ? 38.477 -5.412 -41.319 1.00 89.88 313 SER A CA 1
ATOM 2286 C C . SER A 1 313 ? 38.979 -4.477 -42.420 1.00 89.88 313 SER A C 1
ATOM 2288 O O . SER A 1 313 ? 39.952 -4.801 -43.097 1.00 89.88 313 SER A O 1
ATOM 2290 N N . TYR A 1 314 ? 38.356 -3.305 -42.584 1.00 93.75 314 TYR A N 1
ATOM 2291 C CA . TYR A 1 314 ? 38.748 -2.316 -43.589 1.00 93.75 314 TYR A CA 1
ATOM 2292 C C . TYR A 1 314 ? 40.172 -1.800 -43.348 1.00 93.75 314 TYR A C 1
ATOM 2294 O O . TYR A 1 314 ? 41.021 -1.881 -44.238 1.00 93.75 314 TYR A O 1
ATOM 2302 N N . PHE A 1 315 ? 40.462 -1.331 -42.130 1.00 93.44 315 PHE A N 1
ATOM 2303 C CA . PHE A 1 315 ? 41.798 -0.840 -41.787 1.00 93.44 315 PHE A CA 1
ATOM 2304 C C . PHE A 1 315 ? 42.834 -1.967 -41.732 1.00 93.44 315 PHE A C 1
ATOM 2306 O O . PHE A 1 315 ? 43.947 -1.794 -42.228 1.00 93.44 315 PHE A O 1
ATOM 2313 N N . GLY A 1 316 ? 42.470 -3.135 -41.193 1.00 92.94 316 GLY A N 1
ATOM 2314 C CA . GLY A 1 316 ? 43.345 -4.304 -41.156 1.00 92.94 316 GLY A CA 1
ATOM 2315 C C . GLY A 1 316 ? 43.757 -4.770 -42.553 1.00 92.94 316 GLY A C 1
ATOM 2316 O O . GLY A 1 316 ? 44.937 -5.004 -42.798 1.00 92.94 316 GLY A O 1
ATOM 2317 N N . MET A 1 317 ? 42.814 -4.848 -43.498 1.00 94.44 317 MET A N 1
ATOM 2318 C CA . MET A 1 317 ? 43.114 -5.247 -44.876 1.00 94.44 317 MET A CA 1
ATOM 2319 C C . MET A 1 317 ? 43.969 -4.202 -45.603 1.00 94.44 317 MET A C 1
ATOM 2321 O O . MET A 1 317 ? 44.878 -4.573 -46.343 1.00 94.44 317 MET A O 1
ATOM 2325 N N . GLY A 1 318 ? 43.729 -2.906 -45.366 1.00 92.81 318 GLY A N 1
ATOM 2326 C CA . GLY A 1 318 ? 44.580 -1.836 -45.897 1.00 92.81 318 GLY A CA 1
ATOM 2327 C C . GLY A 1 318 ? 46.041 -2.000 -45.469 1.00 92.81 318 GLY A C 1
ATOM 2328 O O . GLY A 1 318 ? 46.930 -2.078 -46.314 1.00 92.81 318 GLY A O 1
ATOM 2329 N N . LEU A 1 319 ? 46.272 -2.177 -44.164 1.00 93.88 319 LEU A N 1
ATOM 2330 C CA . LEU A 1 319 ? 47.607 -2.410 -43.601 1.00 93.88 319 LEU A CA 1
ATOM 2331 C C . LEU A 1 319 ? 48.256 -3.699 -44.118 1.00 93.88 319 LEU A C 1
ATOM 2333 O O . LEU A 1 319 ? 49.464 -3.736 -44.342 1.00 93.88 319 LEU A O 1
ATOM 2337 N N . PHE A 1 320 ? 47.463 -4.750 -44.327 1.00 94.06 320 PHE A N 1
ATOM 2338 C CA . PHE A 1 320 ? 47.939 -6.013 -44.886 1.00 94.06 320 PHE A CA 1
ATOM 2339 C C . PHE A 1 320 ? 48.434 -5.848 -46.331 1.00 94.06 320 PHE A C 1
ATOM 2341 O O . PHE A 1 320 ? 49.510 -6.331 -46.681 1.00 94.06 320 PHE A O 1
ATOM 2348 N N . VAL A 1 321 ? 47.678 -5.132 -47.171 1.00 95.12 321 VAL A N 1
ATOM 2349 C CA . VAL A 1 321 ? 48.080 -4.829 -48.554 1.00 95.12 321 VAL A CA 1
ATOM 2350 C C . VAL A 1 321 ? 49.341 -3.968 -48.574 1.00 95.12 321 VAL A C 1
ATOM 2352 O O . VAL A 1 321 ? 50.256 -4.241 -49.356 1.00 95.12 321 VAL A O 1
ATOM 2355 N N . ASP A 1 322 ? 49.425 -2.972 -47.695 1.00 93.69 322 ASP A N 1
ATOM 2356 C CA . ASP A 1 322 ? 50.611 -2.126 -47.575 1.00 93.69 322 ASP A CA 1
ATOM 2357 C C . ASP A 1 322 ? 51.837 -2.927 -47.109 1.00 93.69 322 ASP A C 1
ATOM 2359 O O . ASP A 1 322 ? 52.931 -2.726 -47.633 1.00 93.69 322 ASP A O 1
ATOM 2363 N N . ALA A 1 323 ? 51.662 -3.910 -46.219 1.00 93.50 323 ALA A N 1
ATOM 2364 C CA . ALA A 1 323 ? 52.736 -4.800 -45.777 1.00 93.50 323 ALA A CA 1
ATOM 2365 C C . ALA A 1 323 ? 53.343 -5.633 -46.919 1.00 93.50 323 ALA A C 1
ATOM 2367 O O . ALA A 1 323 ? 54.558 -5.837 -46.938 1.00 93.50 323 ALA A O 1
ATOM 2368 N N . ILE A 1 324 ? 52.512 -6.088 -47.868 1.00 94.62 324 ILE A N 1
ATOM 2369 C CA . ILE A 1 324 ? 52.933 -6.860 -49.052 1.00 94.62 324 ILE A CA 1
ATOM 2370 C C . ILE A 1 324 ? 53.654 -5.974 -50.072 1.00 94.62 324 ILE A C 1
ATOM 2372 O O . ILE A 1 324 ? 54.575 -6.428 -50.747 1.00 94.62 324 ILE A O 1
ATOM 2376 N N . ARG A 1 325 ? 53.234 -4.712 -50.207 1.00 94.44 325 ARG A N 1
ATOM 2377 C CA . ARG A 1 325 ? 53.807 -3.776 -51.186 1.00 94.44 325 ARG A CA 1
ATOM 2378 C C . ARG A 1 325 ? 55.234 -3.340 -50.849 1.00 94.44 325 ARG A C 1
ATOM 2380 O O . ARG A 1 325 ? 55.955 -2.914 -51.748 1.00 94.44 325 ARG A O 1
ATOM 2387 N N . VAL A 1 326 ? 55.650 -3.437 -49.587 1.00 94.50 326 VAL A N 1
ATOM 2388 C CA . VAL A 1 326 ? 57.021 -3.116 -49.163 1.00 94.50 326 VAL A CA 1
ATOM 2389 C C . VAL A 1 326 ? 57.988 -4.216 -49.643 1.00 94.50 326 VAL A C 1
ATOM 2391 O O . VAL A 1 326 ? 57.768 -5.385 -49.323 1.00 94.50 326 VAL A O 1
ATOM 2394 N N . PRO A 1 327 ? 59.078 -3.893 -50.372 1.00 90.31 327 PRO A N 1
ATOM 2395 C CA . PRO A 1 327 ? 60.079 -4.876 -50.793 1.00 90.31 327 PRO A CA 1
ATOM 2396 C C . PRO A 1 327 ? 60.678 -5.629 -49.598 1.00 90.31 327 PRO A C 1
ATOM 2398 O O . PRO A 1 327 ? 61.193 -5.012 -48.669 1.00 90.31 327 PRO A O 1
ATOM 2401 N N . GLY A 1 328 ? 60.599 -6.962 -49.619 1.00 90.19 328 GLY A N 1
ATOM 2402 C CA . GLY A 1 328 ? 61.002 -7.824 -48.498 1.00 90.19 328 GLY A CA 1
ATOM 2403 C C . GLY A 1 328 ? 59.914 -8.066 -47.443 1.00 90.19 328 GLY A C 1
ATOM 2404 O O . GLY A 1 328 ? 60.112 -8.902 -46.567 1.00 90.19 328 GLY A O 1
ATOM 2405 N N . GLY A 1 329 ? 58.758 -7.402 -47.559 1.00 92.56 329 GLY A N 1
ATOM 2406 C CA . GLY A 1 329 ? 57.638 -7.496 -46.625 1.00 92.56 329 GLY A CA 1
ATOM 2407 C C . GLY A 1 329 ? 57.914 -6.802 -45.288 1.00 92.56 329 GLY A C 1
ATOM 2408 O O . GLY A 1 329 ? 59.004 -6.885 -44.727 1.00 92.56 329 GLY A O 1
ATOM 2409 N N . SER A 1 330 ? 56.911 -6.118 -44.733 1.00 94.75 330 SER A N 1
ATOM 2410 C CA . SER A 1 330 ? 57.027 -5.497 -43.405 1.00 94.75 330 SER A CA 1
ATOM 2411 C C . SER A 1 330 ? 56.3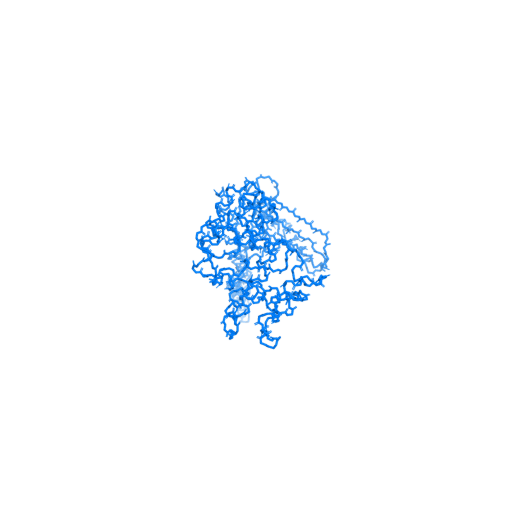09 -6.320 -42.335 1.00 94.75 330 SER A C 1
ATOM 2413 O O . SER A 1 330 ? 55.082 -6.285 -42.224 1.00 94.75 330 SER A O 1
ATOM 2415 N N . ALA A 1 331 ? 57.072 -7.039 -41.505 1.00 92.69 331 ALA A N 1
ATOM 2416 C CA . ALA A 1 331 ? 56.523 -7.844 -40.408 1.00 92.69 331 ALA A CA 1
ATOM 2417 C C . ALA A 1 331 ? 55.719 -7.007 -39.392 1.00 92.69 331 ALA A C 1
ATOM 2419 O O . ALA A 1 331 ? 54.724 -7.483 -38.846 1.00 92.69 331 ALA A O 1
ATOM 2420 N N . SER A 1 332 ? 56.104 -5.747 -39.165 1.00 92.69 332 SER A N 1
ATOM 2421 C CA . SER A 1 332 ? 55.395 -4.847 -38.248 1.00 92.69 332 SER A CA 1
ATOM 2422 C C . SER A 1 332 ? 54.026 -4.422 -38.786 1.00 92.69 332 SER A C 1
ATOM 2424 O O . SER A 1 332 ? 53.066 -4.369 -38.017 1.00 92.69 332 SER A O 1
ATOM 2426 N N . LEU A 1 333 ? 53.902 -4.188 -40.098 1.00 91.50 333 LEU A N 1
ATOM 2427 C CA . LEU A 1 333 ? 52.616 -3.877 -40.730 1.00 91.50 333 LEU A CA 1
ATOM 2428 C C . LEU A 1 333 ? 51.684 -5.093 -40.741 1.00 91.50 333 LEU A C 1
ATOM 2430 O O . LEU A 1 333 ? 50.498 -4.940 -40.456 1.00 91.50 333 LEU A O 1
ATOM 2434 N N . PHE A 1 334 ? 52.215 -6.301 -40.965 1.00 91.12 334 PHE A N 1
ATOM 2435 C CA . PHE A 1 334 ? 51.439 -7.536 -40.801 1.00 91.12 334 PHE A CA 1
ATOM 2436 C C . PHE A 1 334 ? 50.932 -7.711 -39.365 1.00 91.12 334 PHE A C 1
ATOM 2438 O O . PHE A 1 334 ? 49.755 -8.011 -39.164 1.00 91.12 334 PHE A O 1
ATOM 2445 N N . GLY A 1 335 ? 51.787 -7.477 -38.364 1.00 91.00 335 GLY A N 1
ATOM 2446 C CA . GLY A 1 335 ? 51.390 -7.536 -36.956 1.00 91.00 335 GLY A CA 1
ATOM 2447 C C . GLY A 1 335 ? 50.278 -6.539 -36.617 1.00 91.00 335 GLY A C 1
ATOM 2448 O O . GLY A 1 335 ? 49.295 -6.906 -35.974 1.00 91.00 335 GLY A O 1
ATOM 2449 N N . LEU A 1 336 ? 50.388 -5.297 -37.102 1.00 92.31 336 LEU A N 1
ATOM 2450 C CA . LEU A 1 336 ? 49.372 -4.260 -36.900 1.00 92.31 336 LEU A CA 1
ATOM 2451 C C . LEU A 1 336 ? 48.053 -4.591 -37.618 1.00 92.31 336 LEU A C 1
ATOM 2453 O O . LEU A 1 336 ? 46.981 -4.390 -37.048 1.00 92.31 336 LEU A O 1
ATOM 2457 N N . ALA A 1 337 ? 48.122 -5.131 -38.838 1.00 89.44 337 ALA A N 1
ATOM 2458 C CA . ALA A 1 337 ? 46.956 -5.569 -39.602 1.00 89.44 337 ALA A CA 1
ATOM 2459 C C . ALA A 1 337 ? 46.157 -6.642 -38.849 1.00 89.44 337 ALA A C 1
ATOM 2461 O O . ALA A 1 337 ? 44.951 -6.490 -38.644 1.00 89.44 337 ALA A O 1
ATOM 2462 N N . VAL A 1 338 ? 46.841 -7.691 -38.376 1.00 90.94 338 VAL A N 1
ATOM 2463 C CA . VAL A 1 338 ? 46.229 -8.767 -37.581 1.00 90.94 338 VAL A CA 1
ATOM 2464 C C . VAL A 1 338 ? 45.651 -8.213 -36.280 1.00 90.94 338 VAL A C 1
ATOM 2466 O O . VAL A 1 338 ? 44.514 -8.534 -35.935 1.00 90.94 338 VAL A O 1
ATOM 2469 N N . LEU A 1 339 ? 46.382 -7.335 -35.587 1.00 92.62 339 LEU A N 1
ATOM 2470 C CA . LEU A 1 339 ? 45.910 -6.709 -34.353 1.00 92.62 339 LEU A CA 1
ATOM 2471 C C . LEU A 1 339 ? 44.611 -5.917 -34.568 1.00 92.62 339 LEU A C 1
ATOM 2473 O O . LEU A 1 339 ? 43.689 -6.047 -33.768 1.00 92.62 339 LEU A O 1
ATOM 2477 N N . MET A 1 340 ? 44.510 -5.130 -35.644 1.00 91.31 340 MET A N 1
ATOM 2478 C CA . MET A 1 340 ? 43.299 -4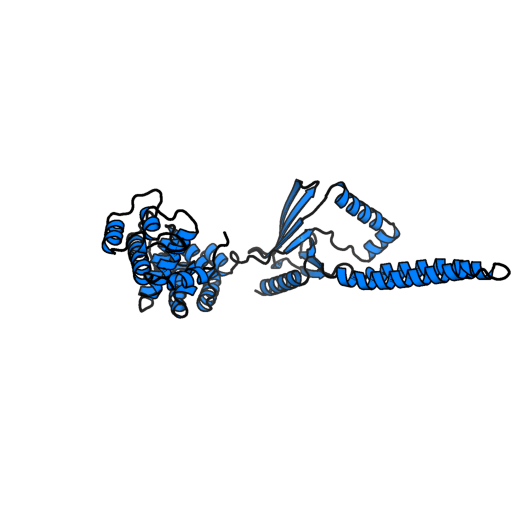.360 -35.964 1.00 91.31 340 MET A CA 1
ATOM 2479 C C . MET A 1 340 ? 42.097 -5.253 -36.288 1.00 91.31 340 MET A C 1
ATOM 2481 O O . MET A 1 340 ? 40.987 -4.962 -35.838 1.00 91.31 340 MET A O 1
ATOM 2485 N N . MET A 1 341 ? 42.306 -6.363 -37.003 1.00 87.00 341 MET A N 1
ATOM 2486 C CA . MET A 1 341 ? 41.240 -7.335 -37.271 1.00 87.00 341 MET A CA 1
ATOM 2487 C C . MET A 1 341 ? 40.765 -8.025 -35.985 1.00 87.00 341 MET A C 1
ATOM 2489 O O . MET A 1 341 ? 39.562 -8.088 -35.727 1.00 87.00 341 MET A O 1
ATOM 2493 N N . VAL A 1 342 ? 41.699 -8.489 -35.145 1.00 90.38 342 VAL A N 1
ATOM 2494 C CA . VAL A 1 342 ? 41.387 -9.126 -33.853 1.00 90.38 342 VAL A CA 1
ATOM 2495 C C . VAL A 1 342 ? 40.684 -8.146 -32.917 1.00 90.38 342 VAL A C 1
ATOM 2497 O O . VAL A 1 342 ? 39.718 -8.524 -32.259 1.00 90.38 342 VAL A O 1
ATOM 2500 N N . LEU A 1 343 ? 41.111 -6.880 -32.885 1.00 89.50 343 LEU A N 1
ATOM 2501 C CA . LEU A 1 343 ? 40.465 -5.843 -32.086 1.00 89.50 343 LEU A CA 1
ATOM 2502 C C . LEU A 1 343 ? 39.030 -5.577 -32.558 1.00 89.50 343 LEU A C 1
ATOM 2504 O O . LEU A 1 343 ? 38.131 -5.492 -31.725 1.00 89.50 343 LEU A O 1
ATOM 2508 N N . GLY A 1 344 ? 38.796 -5.493 -33.873 1.00 86.69 344 GLY A N 1
ATOM 2509 C CA . GLY A 1 344 ? 37.448 -5.355 -34.434 1.00 86.69 344 GLY A CA 1
ATOM 2510 C C . GLY A 1 344 ? 36.526 -6.507 -34.025 1.00 86.69 344 GLY A C 1
ATOM 2511 O O . GLY A 1 344 ? 35.403 -6.269 -33.585 1.00 86.69 344 GLY A O 1
ATOM 2512 N N . LEU A 1 345 ? 37.027 -7.744 -34.084 1.00 84.69 345 LEU A N 1
ATOM 2513 C CA . LEU A 1 345 ? 36.287 -8.947 -33.692 1.00 84.69 345 LEU A CA 1
ATOM 2514 C C . LEU A 1 345 ? 36.049 -9.032 -32.173 1.00 84.69 345 LEU A C 1
ATOM 2516 O O . LEU A 1 345 ? 34.964 -9.401 -31.728 1.00 84.69 345 LEU A O 1
ATOM 2520 N N . ALA A 1 346 ? 37.033 -8.644 -31.361 1.00 84.88 346 ALA A N 1
ATOM 2521 C CA . ALA A 1 346 ? 36.887 -8.584 -29.909 1.00 84.88 346 ALA A CA 1
ATOM 2522 C C . ALA A 1 346 ? 35.870 -7.512 -29.482 1.00 84.88 346 ALA A C 1
ATOM 2524 O O . ALA A 1 346 ? 35.058 -7.749 -28.585 1.00 84.88 346 ALA A O 1
ATOM 2525 N N . LEU A 1 347 ? 35.872 -6.344 -30.135 1.00 83.06 347 LEU A N 1
ATOM 2526 C CA . LEU A 1 347 ? 34.872 -5.298 -29.910 1.00 83.06 347 LEU A CA 1
ATOM 2527 C C . LEU A 1 347 ? 33.469 -5.758 -30.323 1.00 83.06 347 LEU A C 1
ATOM 2529 O O . LEU A 1 347 ? 32.517 -5.535 -29.581 1.00 83.06 347 LEU A O 1
ATOM 2533 N N . ASP A 1 348 ? 33.337 -6.457 -31.450 1.00 85.06 348 ASP A N 1
ATOM 2534 C CA . ASP A 1 348 ? 32.064 -7.050 -31.874 1.00 85.06 348 ASP A CA 1
ATOM 2535 C C . ASP A 1 348 ? 31.492 -8.023 -30.836 1.00 85.06 348 ASP A C 1
ATOM 2537 O O . ASP A 1 348 ? 30.352 -7.870 -30.381 1.00 85.06 348 ASP A O 1
ATOM 2541 N N . PHE A 1 349 ? 32.321 -8.960 -30.373 1.00 77.69 349 PHE A N 1
ATOM 2542 C CA . PHE A 1 349 ? 31.928 -9.938 -29.362 1.00 77.69 349 PHE A CA 1
ATOM 2543 C C . PHE A 1 349 ? 31.576 -9.281 -28.020 1.00 77.69 349 PHE A C 1
ATOM 2545 O O . PHE A 1 349 ? 30.564 -9.612 -27.397 1.00 77.69 349 PHE A O 1
ATOM 2552 N N . THR A 1 350 ? 32.384 -8.319 -27.568 1.00 78.38 350 THR A N 1
ATOM 2553 C CA . THR A 1 350 ? 32.152 -7.630 -26.290 1.00 78.38 350 THR A CA 1
ATOM 2554 C C . THR A 1 350 ? 30.904 -6.757 -26.326 1.00 78.38 350 THR A C 1
ATOM 2556 O O . THR A 1 350 ? 30.125 -6.808 -25.376 1.00 78.38 350 THR A O 1
ATOM 2559 N N . PHE A 1 351 ? 30.641 -6.015 -27.406 1.00 77.50 351 PHE A N 1
ATOM 2560 C CA . PHE A 1 351 ? 29.423 -5.206 -27.515 1.00 77.50 351 PHE A CA 1
ATOM 2561 C C . PHE A 1 351 ? 28.162 -6.048 -27.705 1.00 77.50 351 PHE A C 1
ATOM 2563 O O . PHE A 1 351 ? 27.113 -5.687 -27.164 1.00 77.50 351 PHE A O 1
ATOM 2570 N N . SER A 1 352 ? 28.257 -7.181 -28.402 1.00 72.00 352 SER A N 1
ATOM 2571 C CA . SER A 1 352 ? 27.146 -8.125 -28.531 1.00 72.00 352 SER A CA 1
ATOM 2572 C C . SER A 1 352 ? 26.773 -8.748 -27.182 1.00 72.00 352 SER A C 1
ATOM 2574 O O . SER A 1 352 ? 25.597 -8.757 -26.828 1.00 72.00 352 SER A O 1
ATOM 2576 N N . ASN A 1 353 ? 27.758 -9.152 -26.372 1.00 70.25 353 ASN A N 1
ATOM 2577 C CA . ASN A 1 353 ? 27.507 -9.717 -25.040 1.00 70.25 353 ASN A CA 1
ATOM 2578 C C . ASN A 1 353 ? 27.121 -8.660 -23.992 1.00 70.25 353 ASN A C 1
ATOM 2580 O O . ASN A 1 353 ? 26.234 -8.889 -23.175 1.00 70.25 353 ASN A O 1
ATOM 2584 N N . ALA A 1 354 ? 27.740 -7.476 -24.007 1.00 70.00 354 ALA A N 1
ATOM 2585 C CA . ALA A 1 354 ? 27.415 -6.406 -23.060 1.00 70.00 354 ALA A CA 1
ATOM 2586 C C . ALA A 1 354 ? 26.002 -5.843 -23.281 1.00 70.00 354 ALA A C 1
ATOM 2588 O O . ALA A 1 354 ? 25.350 -5.407 -22.329 1.00 70.00 354 ALA A O 1
ATOM 2589 N N . ALA A 1 355 ? 25.498 -5.876 -24.519 1.00 63.09 355 ALA A N 1
ATOM 2590 C CA . ALA A 1 355 ? 24.121 -5.497 -24.815 1.00 63.09 355 ALA A CA 1
ATOM 2591 C C . ALA A 1 355 ? 23.098 -6.417 -24.132 1.00 63.09 355 ALA A C 1
ATOM 2593 O O . ALA A 1 355 ? 22.023 -5.944 -23.757 1.00 63.09 355 ALA A O 1
ATOM 2594 N N . ASP A 1 356 ? 23.449 -7.683 -23.895 1.00 57.91 356 ASP A N 1
ATOM 2595 C CA . ASP A 1 356 ? 22.596 -8.629 -23.181 1.00 57.91 356 ASP A CA 1
ATOM 2596 C C . ASP A 1 356 ? 22.519 -8.314 -21.682 1.00 57.91 356 ASP A C 1
ATOM 2598 O O . ASP A 1 356 ? 21.448 -8.425 -21.090 1.00 57.91 356 ASP A O 1
ATOM 2602 N N . THR A 1 357 ? 23.586 -7.774 -21.089 1.00 57.25 357 THR A N 1
ATOM 2603 C CA . THR A 1 357 ? 23.594 -7.289 -19.696 1.00 57.25 357 THR A CA 1
ATOM 2604 C C . THR A 1 357 ? 22.793 -5.989 -19.521 1.00 57.25 357 THR A C 1
ATOM 2606 O O . THR A 1 357 ? 22.214 -5.736 -18.466 1.00 57.25 357 THR A O 1
ATOM 2609 N N . VAL A 1 358 ? 22.683 -5.166 -20.571 1.00 58.91 358 VAL A N 1
ATOM 2610 C CA . VAL A 1 358 ? 21.866 -3.933 -20.580 1.00 58.91 358 VAL A CA 1
ATOM 2611 C C . VAL A 1 358 ? 20.364 -4.226 -20.792 1.00 58.91 358 VAL A C 1
ATOM 2613 O O . VAL A 1 358 ? 19.533 -3.325 -20.640 1.00 58.91 358 VAL A O 1
ATOM 2616 N N . ARG A 1 359 ? 19.969 -5.489 -21.042 1.00 62.50 359 ARG A N 1
ATOM 2617 C CA . ARG A 1 359 ? 18.560 -5.925 -21.196 1.00 62.50 359 ARG A CA 1
ATOM 2618 C C . ARG A 1 359 ? 17.678 -5.715 -19.961 1.00 62.50 359 ARG A C 1
ATOM 2620 O O . ARG A 1 359 ? 16.462 -5.827 -20.082 1.00 62.50 359 ARG A O 1
ATOM 2627 N N . GLY A 1 360 ? 18.238 -5.352 -18.807 1.00 70.81 360 GLY A N 1
ATOM 2628 C CA . GLY A 1 360 ? 17.478 -5.109 -17.575 1.00 70.81 360 GLY A CA 1
ATOM 2629 C C . GLY A 1 360 ? 16.541 -3.893 -17.596 1.00 70.81 360 GLY A C 1
ATOM 2630 O O . GLY A 1 360 ? 15.917 -3.605 -16.584 1.00 70.81 360 GLY A O 1
ATOM 2631 N N . LYS A 1 361 ? 16.441 -3.139 -18.703 1.00 84.69 361 LYS A N 1
ATOM 2632 C CA . LYS A 1 361 ? 15.524 -1.994 -18.819 1.00 84.69 361 LYS A CA 1
ATOM 2633 C C . LYS A 1 361 ? 14.622 -2.115 -20.038 1.00 84.69 361 LYS A C 1
ATOM 2635 O O . LYS A 1 361 ? 15.087 -2.223 -21.174 1.00 84.69 361 LYS A O 1
ATOM 2640 N N . CYS A 1 362 ? 13.321 -1.994 -19.818 1.00 91.56 362 CYS A N 1
ATOM 2641 C CA . CYS A 1 362 ? 12.316 -1.956 -20.871 1.00 91.56 362 CYS A CA 1
ATOM 2642 C C . CYS A 1 362 ? 11.658 -0.573 -20.985 1.00 91.56 362 CYS A C 1
ATOM 2644 O O . CYS A 1 362 ? 11.931 0.360 -20.217 1.00 91.56 362 CYS A O 1
ATOM 2646 N N . ARG A 1 363 ? 10.825 -0.420 -22.014 1.00 93.00 363 ARG A N 1
ATOM 2647 C CA . ARG A 1 363 ? 9.885 0.691 -22.147 1.00 93.00 363 ARG A CA 1
ATOM 2648 C C . ARG A 1 363 ? 8.472 0.146 -22.293 1.00 93.00 363 ARG A C 1
ATOM 2650 O O . ARG A 1 363 ? 8.277 -0.893 -22.915 1.00 93.00 363 ARG A O 1
ATOM 2657 N N . MET A 1 364 ? 7.497 0.872 -21.775 1.00 95.44 364 MET A N 1
ATOM 2658 C CA . MET A 1 364 ? 6.082 0.580 -21.929 1.00 95.44 364 MET A CA 1
ATOM 2659 C C . MET A 1 364 ? 5.441 1.672 -22.781 1.00 95.44 364 MET A C 1
ATOM 2661 O O . MET A 1 364 ? 5.573 2.865 -22.496 1.00 95.44 364 MET A O 1
ATOM 2665 N N . LEU A 1 365 ? 4.781 1.254 -23.856 1.00 96.31 365 LEU A N 1
ATOM 2666 C CA . LEU A 1 365 ? 4.033 2.116 -24.758 1.00 96.31 365 LEU A CA 1
ATOM 2667 C C . LEU A 1 365 ? 2.554 2.037 -24.421 1.00 96.31 365 LEU A C 1
ATOM 2669 O O . LEU A 1 365 ? 1.985 0.951 -24.413 1.00 96.31 365 LEU A O 1
ATOM 2673 N N . VAL A 1 366 ? 1.943 3.197 -24.210 1.00 96.94 366 VAL A N 1
ATOM 2674 C CA . VAL A 1 366 ? 0.512 3.357 -23.963 1.00 96.94 366 VAL A CA 1
ATOM 2675 C C . VAL A 1 366 ? -0.074 4.113 -25.150 1.00 96.94 366 VAL A C 1
ATOM 2677 O O . VAL A 1 366 ? 0.254 5.281 -25.385 1.00 96.94 366 VAL A O 1
ATOM 2680 N N . VAL A 1 367 ? -0.910 3.430 -25.930 1.00 97.00 367 VAL A N 1
ATOM 2681 C CA . VAL A 1 367 ? -1.555 3.964 -27.133 1.00 97.00 367 VAL A CA 1
ATOM 2682 C C . VAL A 1 367 ? -3.044 4.164 -26.840 1.00 97.00 367 VAL A C 1
ATOM 2684 O O . VAL A 1 367 ? -3.805 3.193 -26.883 1.00 97.00 367 VAL A O 1
ATOM 2687 N N . PRO A 1 368 ? -3.482 5.398 -26.533 1.00 96.94 368 PRO A N 1
ATOM 2688 C CA . PRO A 1 368 ? -4.902 5.701 -26.419 1.00 96.94 368 PRO A CA 1
ATOM 2689 C C . PRO A 1 368 ? -5.559 5.768 -27.806 1.00 96.94 368 PRO A C 1
ATOM 2691 O O . PRO A 1 368 ? -4.899 6.018 -28.815 1.00 96.94 368 PRO A O 1
ATOM 2694 N N . GLN A 1 369 ? -6.877 5.606 -27.850 1.00 96.38 369 GLN A N 1
ATOM 2695 C CA . GLN A 1 369 ? -7.699 5.702 -29.058 1.00 96.38 369 GLN A CA 1
ATOM 2696 C C . GLN A 1 369 ? -7.714 7.119 -29.624 1.00 96.38 369 GLN A C 1
ATOM 2698 O O . GLN A 1 369 ? -7.744 7.314 -30.838 1.00 96.38 369 GLN A O 1
ATOM 2703 N N . ARG A 1 370 ? -7.676 8.122 -28.742 1.00 94.00 370 ARG A N 1
ATOM 2704 C CA . ARG A 1 370 ? -7.568 9.537 -29.098 1.00 94.00 370 ARG A CA 1
ATOM 2705 C C . ARG A 1 370 ? -6.434 10.171 -28.306 1.00 94.00 370 ARG A C 1
ATOM 2707 O O . ARG A 1 370 ? -6.326 9.975 -27.100 1.00 94.00 370 ARG A O 1
ATOM 2714 N N . GLY A 1 371 ? -5.617 10.974 -28.981 1.00 93.75 371 GLY A N 1
ATOM 2715 C CA . GLY A 1 371 ? -4.542 11.740 -28.353 1.00 93.75 371 GLY A CA 1
ATOM 2716 C C . GLY A 1 371 ? -3.142 11.250 -28.713 1.00 93.75 371 GLY A C 1
ATOM 2717 O O . GLY A 1 371 ? -2.914 10.662 -29.767 1.00 93.75 371 GLY A O 1
ATOM 2718 N N . ARG A 1 372 ? -2.173 11.587 -27.858 1.00 94.12 372 ARG A N 1
ATOM 2719 C CA . ARG A 1 372 ? -0.751 11.300 -28.086 1.00 94.12 372 ARG A CA 1
ATOM 2720 C C . ARG A 1 372 ? -0.379 9.946 -27.488 1.00 94.12 372 ARG A C 1
ATOM 2722 O O . ARG A 1 372 ? -0.876 9.586 -26.430 1.00 94.12 372 ARG A O 1
ATOM 2729 N N . VAL A 1 373 ? 0.543 9.242 -28.141 1.00 96.06 373 VAL A N 1
ATOM 2730 C CA . VAL A 1 373 ? 1.150 8.019 -27.599 1.00 96.06 373 VAL A CA 1
ATOM 2731 C C . VAL A 1 373 ? 2.098 8.382 -26.463 1.00 96.06 373 VAL A C 1
ATOM 2733 O O . VAL A 1 373 ? 2.939 9.276 -26.612 1.00 96.06 373 VAL A O 1
ATOM 2736 N N . PHE A 1 374 ? 1.990 7.661 -25.350 1.00 96.50 374 PHE A N 1
ATOM 2737 C CA . PHE A 1 374 ? 2.878 7.815 -24.207 1.00 96.50 374 PHE A CA 1
ATOM 2738 C C . PHE A 1 374 ? 3.887 6.668 -24.161 1.00 96.50 374 PHE A C 1
ATOM 2740 O O . PHE A 1 374 ? 3.567 5.528 -24.486 1.00 96.50 374 PHE A O 1
ATOM 2747 N N . CYS A 1 375 ? 5.129 6.975 -23.792 1.00 96.19 375 CYS A N 1
ATOM 2748 C CA . CYS A 1 375 ? 6.216 6.007 -23.743 1.00 96.19 375 CYS A CA 1
ATOM 2749 C C . CYS A 1 375 ? 7.006 6.192 -22.452 1.00 96.19 375 CYS A C 1
ATOM 2751 O O . CYS A 1 375 ? 7.800 7.130 -22.329 1.00 96.19 375 CYS A O 1
ATOM 2753 N N . LEU A 1 376 ? 6.811 5.284 -21.504 1.00 95.62 376 LEU A N 1
ATOM 2754 C CA . LEU A 1 376 ? 7.539 5.270 -20.245 1.00 95.62 376 LEU A CA 1
ATOM 2755 C C . LEU A 1 376 ? 8.752 4.351 -20.383 1.00 95.62 376 LEU A C 1
ATOM 2757 O O . LEU A 1 376 ? 8.608 3.185 -20.725 1.00 95.62 376 LEU A O 1
ATOM 2761 N N . GLY A 1 377 ? 9.957 4.881 -20.208 1.00 93.81 377 GLY A N 1
ATOM 2762 C CA . GLY A 1 377 ? 11.207 4.138 -20.356 1.00 93.81 377 GLY A CA 1
ATOM 2763 C C . GLY A 1 377 ? 11.907 3.881 -19.026 1.00 93.81 377 GLY A C 1
ATOM 2764 O O . GLY A 1 377 ? 11.554 4.465 -18.006 1.00 93.81 377 GLY A O 1
ATOM 2765 N N . SER A 1 378 ? 12.965 3.067 -19.081 1.00 91.06 378 SER A N 1
ATOM 2766 C CA . SER A 1 378 ? 13.807 2.706 -17.927 1.00 91.06 378 SER A CA 1
ATOM 2767 C C . SER A 1 378 ? 13.075 1.885 -16.864 1.00 91.06 378 SER A C 1
ATOM 2769 O O . SER A 1 378 ? 13.389 1.998 -15.685 1.00 91.06 378 SER A O 1
ATOM 2771 N N . LEU A 1 379 ? 12.122 1.068 -17.303 1.00 93.19 379 LEU A N 1
ATOM 2772 C CA . LEU A 1 379 ? 11.279 0.244 -16.447 1.00 93.19 379 LEU A CA 1
ATOM 2773 C C . LEU A 1 379 ? 11.913 -1.121 -16.203 1.00 93.19 379 LEU A C 1
ATOM 2775 O O . LEU A 1 379 ? 12.548 -1.672 -17.108 1.00 93.19 379 LEU A O 1
ATOM 2779 N N . ASP A 1 380 ? 11.691 -1.680 -15.017 1.00 90.31 380 ASP A N 1
ATOM 2780 C CA . ASP A 1 380 ? 12.025 -3.074 -14.736 1.00 90.31 380 ASP A CA 1
ATOM 2781 C C . ASP A 1 380 ? 11.106 -4.016 -15.546 1.00 90.31 380 ASP A C 1
ATOM 2783 O O . ASP A 1 380 ? 9.883 -3.858 -15.483 1.00 90.31 380 ASP A O 1
ATOM 2787 N N . PRO A 1 381 ? 11.650 -4.962 -16.338 1.00 90.44 381 PRO A N 1
ATOM 2788 C CA . PRO A 1 381 ? 10.859 -5.869 -17.161 1.00 90.44 381 PRO A CA 1
ATOM 2789 C C . PRO A 1 381 ? 9.829 -6.690 -16.386 1.00 90.44 381 PRO A C 1
ATOM 2791 O O . PRO A 1 381 ? 8.724 -6.851 -16.899 1.00 90.44 381 PRO A O 1
ATOM 2794 N N . ALA A 1 382 ? 10.169 -7.177 -15.187 1.00 89.62 382 ALA A N 1
ATOM 2795 C CA . ALA A 1 382 ? 9.277 -8.020 -14.393 1.00 89.62 382 ALA A CA 1
ATOM 2796 C C . ALA A 1 382 ? 8.083 -7.216 -13.864 1.00 89.62 382 ALA A C 1
ATOM 2798 O O . ALA A 1 382 ? 6.936 -7.605 -14.077 1.00 89.62 382 ALA A O 1
ATOM 2799 N N . ARG A 1 383 ? 8.337 -6.040 -13.277 1.00 90.69 383 ARG A N 1
ATOM 2800 C CA . ARG A 1 383 ? 7.265 -5.138 -12.816 1.00 90.69 383 ARG A CA 1
ATOM 2801 C C . ARG A 1 383 ? 6.409 -4.601 -13.966 1.00 90.69 383 ARG A C 1
ATOM 2803 O O . ARG A 1 383 ? 5.203 -4.434 -13.820 1.00 90.69 383 ARG A O 1
ATOM 2810 N N . ALA A 1 384 ? 7.007 -4.350 -15.133 1.00 93.12 384 ALA A N 1
ATOM 2811 C CA . ALA A 1 384 ? 6.251 -3.951 -16.318 1.00 93.12 384 ALA A CA 1
ATOM 2812 C C . ALA A 1 384 ? 5.324 -5.074 -16.818 1.00 93.12 384 ALA A C 1
ATOM 2814 O O . ALA A 1 384 ? 4.192 -4.789 -17.200 1.00 93.12 384 ALA A O 1
ATOM 2815 N N . ASP A 1 385 ? 5.776 -6.332 -16.804 1.00 93.06 385 ASP A N 1
ATOM 2816 C CA . ASP A 1 385 ? 4.948 -7.484 -17.187 1.00 93.06 385 ASP A CA 1
ATOM 2817 C C . ASP A 1 385 ? 3.814 -7.723 -16.178 1.00 93.06 385 ASP A C 1
ATOM 2819 O O . ASP A 1 385 ? 2.676 -7.952 -16.590 1.00 93.06 385 ASP A O 1
ATOM 2823 N N . ALA A 1 386 ? 4.091 -7.577 -14.876 1.00 89.19 386 ALA A N 1
ATOM 2824 C CA . ALA A 1 386 ? 3.074 -7.621 -13.826 1.00 89.19 386 ALA A CA 1
ATOM 2825 C C . ALA A 1 386 ? 1.999 -6.544 -14.053 1.00 89.19 386 ALA A C 1
ATOM 2827 O O . ALA A 1 386 ? 0.820 -6.868 -14.190 1.00 89.19 386 ALA A O 1
ATOM 2828 N N . MET A 1 387 ? 2.404 -5.286 -14.252 1.00 92.69 387 MET A N 1
ATOM 2829 C CA . MET A 1 387 ? 1.491 -4.184 -14.575 1.00 92.69 387 MET A CA 1
ATOM 2830 C C . MET A 1 387 ? 0.653 -4.463 -15.836 1.00 92.69 387 MET A C 1
ATOM 2832 O O . MET A 1 387 ? -0.548 -4.203 -15.854 1.00 92.69 387 MET A O 1
ATOM 2836 N N . LEU A 1 388 ? 1.253 -5.014 -16.898 1.00 93.75 388 LEU A N 1
ATOM 2837 C CA . LEU A 1 388 ? 0.518 -5.380 -18.114 1.00 93.75 388 LEU A CA 1
ATOM 2838 C C . LEU A 1 388 ? -0.522 -6.475 -17.866 1.00 93.75 388 LEU A C 1
ATOM 2840 O O . LEU A 1 388 ? -1.607 -6.401 -18.442 1.00 93.75 388 LEU A O 1
ATOM 2844 N N . SER A 1 389 ? -0.211 -7.463 -17.023 1.00 90.06 389 SER A N 1
ATOM 2845 C CA . SER A 1 389 ? -1.169 -8.506 -16.645 1.00 90.06 389 SER A CA 1
ATOM 2846 C C . SER A 1 389 ? -2.364 -7.918 -15.893 1.00 90.06 389 SER A C 1
ATOM 2848 O O . SER A 1 389 ? -3.505 -8.175 -16.270 1.00 90.06 389 SER A O 1
ATOM 2850 N N . THR A 1 390 ? -2.114 -7.003 -14.952 1.00 87.56 390 THR A N 1
ATOM 2851 C CA . THR A 1 390 ? -3.166 -6.310 -14.201 1.00 87.56 390 THR A CA 1
ATOM 2852 C C . THR A 1 390 ? -4.024 -5.425 -15.105 1.00 87.56 390 THR A C 1
ATOM 2854 O O . THR A 1 390 ? -5.245 -5.426 -14.987 1.00 87.56 390 THR A O 1
ATOM 2857 N N . ILE A 1 391 ? -3.421 -4.704 -16.060 1.00 90.38 391 ILE A N 1
ATOM 2858 C CA . ILE A 1 391 ? -4.174 -3.920 -17.056 1.00 90.38 391 ILE A CA 1
ATOM 2859 C C . ILE A 1 391 ? -5.054 -4.840 -17.912 1.00 90.38 391 ILE A C 1
ATOM 2861 O O . ILE A 1 391 ? -6.191 -4.486 -18.221 1.00 90.38 391 ILE A O 1
ATOM 2865 N N . ALA A 1 392 ? -4.544 -6.009 -18.309 1.00 87.81 392 ALA A N 1
ATOM 2866 C CA . ALA A 1 392 ? -5.291 -6.960 -19.125 1.00 87.81 392 ALA A CA 1
ATOM 2867 C C . ALA A 1 392 ? -6.480 -7.574 -18.370 1.00 87.81 392 ALA A C 1
ATOM 2869 O O . ALA A 1 392 ? -7.532 -7.775 -18.973 1.00 87.81 392 ALA A O 1
ATOM 2870 N N . GLU A 1 393 ? -6.331 -7.850 -17.074 1.00 83.88 393 GLU A N 1
ATOM 2871 C CA . GLU A 1 393 ? -7.421 -8.304 -16.204 1.00 83.88 393 GLU A CA 1
ATOM 2872 C C . GLU A 1 393 ? -8.463 -7.202 -15.998 1.00 83.88 393 GLU A C 1
ATOM 2874 O O . GLU A 1 393 ? -9.648 -7.423 -16.244 1.00 83.88 393 GLU A O 1
ATOM 2879 N N . ALA A 1 394 ? -8.018 -5.989 -15.659 1.00 81.31 394 ALA A N 1
ATOM 2880 C CA . ALA A 1 394 ? -8.892 -4.840 -15.434 1.00 81.31 394 ALA A CA 1
ATOM 2881 C C . ALA A 1 394 ? -9.662 -4.401 -16.691 1.00 81.31 394 ALA A C 1
ATOM 2883 O O . ALA A 1 394 ? -10.725 -3.810 -16.575 1.00 81.31 394 ALA A O 1
ATOM 2884 N N . ALA A 1 395 ? -9.135 -4.664 -17.890 1.00 79.56 395 ALA A N 1
ATOM 2885 C CA . ALA A 1 395 ? -9.821 -4.367 -19.148 1.00 79.56 395 ALA A CA 1
ATOM 2886 C C . ALA A 1 395 ? -10.863 -5.428 -19.556 1.00 79.56 395 ALA A C 1
ATOM 2888 O O . ALA A 1 395 ? -11.622 -5.191 -20.495 1.00 79.56 395 ALA A O 1
ATOM 2889 N N . ARG A 1 396 ? -10.855 -6.613 -18.925 1.00 79.44 396 ARG A N 1
ATOM 2890 C CA . ARG A 1 396 ? -11.844 -7.681 -19.163 1.00 79.44 396 ARG A CA 1
ATOM 2891 C C . ARG A 1 396 ? -13.032 -7.615 -18.207 1.00 79.44 396 ARG A C 1
ATOM 2893 O O . ARG A 1 396 ? -14.086 -8.141 -18.561 1.00 79.44 396 ARG A O 1
ATOM 2900 N N . ALA A 1 397 ? -12.819 -7.057 -17.017 1.00 70.12 397 ALA A N 1
ATOM 2901 C CA . ALA A 1 397 ? -13.873 -6.709 -16.071 1.00 70.12 397 ALA A CA 1
ATOM 2902 C C . ALA A 1 397 ? -14.695 -5.530 -16.608 1.00 70.12 397 ALA A C 1
ATOM 2904 O O . ALA A 1 397 ? -15.927 -5.548 -16.393 1.00 70.12 397 ALA A O 1
#